Protein AF-A0A3D3Q415-F1 (afdb_monomer_lite)

pLDDT: mean 89.81, std 8.72, range [46.97, 98.62]

Foldseek 3Di:
DLVLLLCLALLCLPPQLVPVLLNLLLVCLVVLQVLLVVQQQDDDLVSLLVNLVSLLSSDPPAVQLSVLSCVLSVLVLVCCVPPVVVPGHDPVSSCVSVVSNVVSNCVSNVVNVVCLPPPLVVLLLVFPDPLQQQQQQLALLQQLLLGRGNLLVDDDPVGRPFPVSVCCVPPPLNSVLSVVLSVLLVVLLVPPPDPCSVSLVVLQVCSSCQSNQCPPVVDGHPVNVVLVCCLVPPRPSSSNSNSSSNSSSNSSSSSVSNVSSLVVQLVVQPPPVVCVVVNVVSVVSVVSSSCSSNVCVVVVVSDGPQDAPDDDPQLVVVQVVQLVVADQFAEEEPDAFQFWGFLRGGDRQDSNVVDPSGRYDHQQCRCSRHLQVNQLSLLLCVCLQVLHAFEQSLLSSLQQLHFKYKYQLRTPCVVRVTHHSLSCVSVVVHPQKAWDDGTAAQQVNNDHPPPPPPPDVSNVVSSRDGRITMIGRPPRHRNDDDADAAEEEEAAGSNSVSVCSRVVVCVVPHHYHYPVVDDPVRVVVSVVRVHHYYYDPHQAWWFAASNTSHPGIDDGDDPPDDDPPTDTGSD

Sequence (571 aa):
LAGLVYMLGPYTFGYGFLISAAFPPYVLLPVVLLITIRGLRTKGPWWPALFGLTVFVMGGGNGGPQVYAMVPAVLFGVWVLLVERERSVPVRRVIAFFGWAALFTVGLNAYWLASLASPETTNALAFSEQPNIINVASSFSETIRGLGFWQFYGGTQFGPWDPTVRSYLTSPVLIVTGFAVPIVALLSAWLLRWRYRLFFLLLAILGVVGMAGIFPTASSSPFGHLLLFAYDHVPGAAGLRTTYKLGGTLNLALAVLFALGVDALWASFRGKGEYELWRLLVAVATAVILVANAYPLVLGRIQGERNTAGIPAYWTQALNYLERRGGPEREFFAPGTLQIVYRWGGLVDGVAETRPQIASVIPWPFPVNEHYQTNLLAAVERPYQQDLPSNDSAALFRYLGVRDVVLQNDIDWQRSTTARPAEMQLLAKDPSLDPLTSFGLPGQNTVARGSSQASDPSSGAERHLPPVEILIVPNALPPARVEAGAPVVVSGDGFGIASLAEEGTLRTNPPVLYSGDLTAADLAGLAADGPSFVVTDSNRRVAYSFDAPRDNHSYTLPAGATLGDRAIGYG

Structure (mmCIF, N/CA/C/O backbone):
data_AF-A0A3D3Q415-F1
#
_entry.id   AF-A0A3D3Q415-F1
#
loop_
_atom_site.group_PDB
_atom_site.id
_atom_site.type_symbol
_atom_site.label_atom_id
_atom_site.label_alt_id
_atom_site.label_comp_id
_atom_site.label_asym_id
_atom_site.label_entity_id
_atom_site.label_seq_id
_atom_site.pdbx_PDB_ins_code
_atom_site.Cartn_x
_atom_site.Cartn_y
_atom_site.Cartn_z
_atom_site.occupancy
_atom_site.B_iso_or_equiv
_atom_site.auth_seq_id
_atom_site.auth_comp_id
_atom_site.auth_asym_id
_atom_site.auth_atom_id
_atom_site.pdbx_PDB_model_num
ATOM 1 N N . LEU A 1 1 ? -12.453 -10.385 27.208 1.00 95.31 1 LEU A N 1
ATOM 2 C CA . LEU A 1 1 ? -13.453 -9.963 26.200 1.00 95.31 1 LEU A CA 1
ATOM 3 C C . LEU A 1 1 ? -12.962 -8.815 25.316 1.00 95.31 1 LEU A C 1
ATOM 5 O O . LEU A 1 1 ? -12.868 -9.045 24.123 1.00 95.31 1 LEU A O 1
ATOM 9 N N . ALA A 1 2 ? -12.587 -7.641 25.852 1.00 96.75 2 ALA A N 1
ATOM 10 C CA . ALA A 1 2 ? -12.131 -6.502 25.028 1.00 96.75 2 ALA A CA 1
ATOM 11 C C . ALA A 1 2 ? -11.031 -6.880 24.020 1.00 96.75 2 ALA A C 1
ATOM 13 O O . ALA A 1 2 ? -11.160 -6.591 22.839 1.00 96.75 2 ALA A O 1
ATOM 14 N N . GLY A 1 3 ? -10.002 -7.617 24.456 1.00 96.75 3 GLY A N 1
ATOM 15 C CA . GLY A 1 3 ? -8.951 -8.101 23.552 1.00 96.75 3 GLY A CA 1
ATOM 16 C C . GLY A 1 3 ? -9.465 -8.993 22.413 1.00 96.75 3 GLY A C 1
ATOM 17 O O . GLY A 1 3 ? -8.990 -8.868 21.294 1.00 96.75 3 GLY A O 1
ATOM 18 N N . LEU A 1 4 ? -10.480 -9.832 22.661 1.00 96.62 4 LEU A N 1
ATOM 19 C CA . LEU A 1 4 ? -11.095 -10.661 21.617 1.00 96.62 4 LEU A CA 1
ATOM 20 C C . LEU A 1 4 ? -11.883 -9.811 20.622 1.00 96.62 4 LEU A C 1
ATOM 22 O O . LEU A 1 4 ? -11.741 -10.021 19.430 1.00 96.62 4 LEU A O 1
ATOM 26 N N . VAL A 1 5 ? -12.663 -8.832 21.091 1.00 96.50 5 VAL A N 1
ATOM 27 C CA . VAL A 1 5 ? -13.413 -7.917 20.209 1.00 96.50 5 VAL A CA 1
ATOM 28 C C . VAL A 1 5 ? -12.459 -7.070 19.364 1.00 96.50 5 VAL A C 1
ATOM 30 O O . VAL A 1 5 ? -12.705 -6.864 18.182 1.00 96.50 5 VAL A O 1
ATOM 33 N N . TYR A 1 6 ? -11.347 -6.622 19.954 1.00 96.06 6 TYR A N 1
ATOM 34 C CA . TYR A 1 6 ? -10.307 -5.881 19.244 1.00 96.06 6 TYR A CA 1
ATOM 35 C C . TYR A 1 6 ? -9.609 -6.743 18.185 1.00 96.06 6 TYR A C 1
ATOM 37 O O . TYR A 1 6 ? -9.356 -6.294 17.073 1.00 96.06 6 TYR A O 1
ATOM 45 N N . MET A 1 7 ? -9.311 -8.000 18.507 1.00 94.31 7 MET A N 1
ATOM 46 C CA . MET A 1 7 ? -8.644 -8.914 17.584 1.00 94.31 7 MET A CA 1
ATOM 47 C C . MET A 1 7 ? -9.577 -9.390 16.464 1.00 94.31 7 MET A C 1
ATOM 49 O O . MET A 1 7 ? -9.172 -9.421 15.308 1.00 94.31 7 MET A O 1
ATOM 53 N N . LEU A 1 8 ? -10.825 -9.730 16.790 1.00 94.06 8 LEU A N 1
ATOM 54 C CA . LEU A 1 8 ? -11.776 -10.428 15.920 1.00 94.06 8 LEU A CA 1
ATOM 55 C C . LEU A 1 8 ? -12.756 -9.479 15.212 1.00 94.06 8 LEU A C 1
ATOM 57 O O . LEU A 1 8 ? -13.941 -9.783 15.085 1.00 94.06 8 LEU A O 1
ATOM 61 N N . GLY A 1 9 ? -12.272 -8.312 14.788 1.00 90.81 9 GLY A N 1
ATOM 62 C CA . GLY A 1 9 ? -13.072 -7.295 14.105 1.00 90.81 9 GLY A CA 1
ATOM 63 C C . GLY A 1 9 ? -12.836 -7.250 12.589 1.00 90.81 9 GLY A C 1
ATOM 64 O O . GLY A 1 9 ? -11.759 -7.645 12.130 1.00 90.81 9 GLY A O 1
ATOM 65 N N . PRO A 1 10 ? -13.781 -6.690 11.807 1.00 90.38 10 PRO A N 1
ATOM 66 C CA . PRO A 1 10 ? -13.638 -6.546 10.355 1.00 90.38 10 PRO A CA 1
ATOM 67 C C . PRO A 1 10 ? -12.366 -5.804 9.929 1.00 90.38 10 PRO A C 1
ATOM 69 O O . PRO A 1 10 ? -11.740 -6.182 8.950 1.00 90.38 10 PRO A O 1
ATOM 72 N N . TYR A 1 11 ? -11.926 -4.801 10.690 1.00 90.94 11 TYR A N 1
ATOM 73 C CA . TYR A 1 11 ? -10.683 -4.073 10.413 1.00 90.94 11 TYR A CA 1
ATOM 74 C C . TYR A 1 11 ? -9.436 -4.970 10.465 1.00 90.94 11 TYR A C 1
ATOM 76 O O . TYR A 1 11 ? -8.530 -4.804 9.652 1.00 90.94 11 TYR A O 1
ATOM 84 N N . THR A 1 12 ? -9.368 -5.918 11.409 1.00 90.81 12 THR A N 1
ATOM 85 C CA . THR A 1 12 ? -8.228 -6.841 11.531 1.00 90.81 12 THR A CA 1
ATOM 86 C C . THR A 1 12 ? -8.136 -7.730 10.300 1.00 90.81 12 THR A C 1
ATOM 88 O O . THR A 1 12 ? -7.065 -7.862 9.714 1.00 90.81 12 THR A O 1
ATOM 91 N N . PHE A 1 13 ? -9.267 -8.306 9.889 1.00 88.12 13 PHE A N 1
ATOM 92 C CA . PHE A 1 13 ? -9.315 -9.217 8.750 1.00 88.12 13 PHE A CA 1
ATOM 93 C C . PHE A 1 13 ? -9.217 -8.505 7.412 1.00 88.12 13 PHE A C 1
ATOM 95 O O . PHE A 1 13 ? -8.542 -8.999 6.519 1.00 88.12 13 PHE A O 1
ATOM 102 N N . GLY A 1 14 ? -9.873 -7.355 7.284 1.00 84.00 14 GLY A N 1
ATOM 103 C CA . GLY A 1 14 ? -9.913 -6.628 6.032 1.00 84.00 14 GLY A CA 1
ATOM 104 C C . GLY A 1 14 ? -8.698 -5.759 5.803 1.00 84.00 14 GLY A C 1
ATOM 105 O O . GLY A 1 14 ? -8.173 -5.748 4.706 1.00 84.00 14 GLY A O 1
ATOM 106 N N . TYR A 1 15 ? -8.219 -5.030 6.805 1.00 85.06 15 TYR A N 1
ATOM 107 C CA . TYR A 1 15 ? -7.077 -4.145 6.598 1.00 85.06 15 TYR A CA 1
ATOM 108 C C . TYR A 1 15 ? -5.793 -4.682 7.223 1.00 85.06 15 TYR A C 1
ATOM 110 O O . TYR A 1 15 ? -4.753 -4.687 6.574 1.00 85.06 15 TYR A O 1
ATOM 118 N N . GLY A 1 16 ? -5.858 -5.137 8.476 1.00 80.12 16 GLY A N 1
ATOM 119 C CA . GLY A 1 16 ? -4.682 -5.567 9.231 1.00 80.12 16 GLY A CA 1
ATOM 120 C C . GLY A 1 16 ? -3.889 -6.671 8.530 1.00 80.12 16 GLY A C 1
ATOM 121 O O . GLY A 1 16 ? -2.711 -6.492 8.239 1.00 80.12 16 GLY A O 1
ATOM 122 N N . PHE A 1 17 ? -4.530 -7.800 8.219 1.00 78.75 17 PHE A N 1
ATOM 123 C CA . PHE A 1 17 ? -3.841 -8.920 7.571 1.00 78.75 17 PHE A CA 1
ATOM 124 C C . PHE A 1 17 ? -3.478 -8.669 6.104 1.00 78.75 17 PHE A C 1
ATOM 126 O O . PHE A 1 17 ? -2.483 -9.225 5.647 1.00 78.75 17 PHE A O 1
ATOM 133 N N . LEU A 1 18 ? -4.237 -7.836 5.383 1.00 74.38 18 LEU A N 1
ATOM 134 C CA . LEU A 1 18 ? -3.916 -7.499 3.993 1.00 74.38 18 LEU A CA 1
ATOM 135 C C . LEU A 1 18 ? -2.726 -6.539 3.891 1.00 74.38 18 LEU A C 1
ATOM 137 O O . LEU A 1 18 ? -1.898 -6.689 2.999 1.00 74.38 18 LEU A O 1
ATOM 141 N N . ILE A 1 19 ? -2.618 -5.566 4.804 1.00 75.75 19 ILE A N 1
ATOM 142 C CA . ILE A 1 19 ? -1.591 -4.517 4.764 1.00 75.75 19 ILE A CA 1
ATOM 143 C C . ILE A 1 19 ? -0.662 -4.659 5.970 1.00 75.75 19 ILE A C 1
ATOM 145 O O . ILE A 1 19 ? -0.774 -3.952 6.978 1.00 75.75 19 ILE A O 1
ATOM 149 N N . SER A 1 20 ? 0.291 -5.585 5.840 1.00 73.62 20 SER A N 1
ATOM 150 C CA . SER A 1 20 ? 1.193 -6.015 6.916 1.00 73.62 20 SER A CA 1
ATOM 151 C C . SER A 1 20 ? 1.942 -4.859 7.587 1.00 73.62 20 SER A C 1
ATOM 153 O O . SER A 1 20 ? 2.017 -4.824 8.811 1.00 73.62 20 SER A O 1
ATOM 155 N N . ALA A 1 21 ? 2.420 -3.865 6.831 1.00 84.88 21 ALA A N 1
ATOM 156 C CA . ALA A 1 21 ? 3.163 -2.719 7.370 1.00 84.88 21 ALA A CA 1
ATOM 157 C C . ALA A 1 21 ? 2.334 -1.819 8.307 1.00 84.88 21 ALA A C 1
ATOM 159 O O . ALA A 1 21 ? 2.887 -1.064 9.103 1.00 84.88 21 ALA A O 1
ATOM 160 N N . ALA A 1 22 ? 1.004 -1.885 8.236 1.00 85.25 22 ALA A N 1
ATOM 161 C CA . ALA A 1 22 ? 0.116 -1.068 9.052 1.00 85.25 22 ALA A CA 1
ATOM 162 C C . ALA A 1 22 ? -0.477 -1.823 10.256 1.00 85.25 22 ALA A C 1
ATOM 164 O O . ALA A 1 22 ? -1.109 -1.210 11.123 1.00 85.25 22 ALA A O 1
ATOM 165 N N . PHE A 1 23 ? -0.252 -3.137 10.345 1.00 90.94 23 PHE A N 1
ATOM 166 C CA . PHE A 1 23 ? -0.796 -3.976 11.408 1.00 90.94 23 PHE A CA 1
ATOM 167 C C . PHE A 1 23 ? -0.021 -3.927 12.737 1.00 90.94 23 PHE A C 1
ATOM 169 O O . PHE A 1 23 ? -0.680 -3.839 13.774 1.00 90.94 23 PHE A O 1
ATOM 176 N N . PRO A 1 24 ? 1.328 -3.903 12.789 1.00 94.69 24 PRO A N 1
ATOM 177 C CA . PRO A 1 24 ? 2.046 -3.743 14.054 1.00 94.69 24 PRO A CA 1
ATOM 178 C C . PRO A 1 24 ? 1.640 -2.481 14.843 1.00 94.69 24 PRO A C 1
ATOM 180 O O . PRO A 1 24 ? 1.395 -2.607 16.044 1.00 94.69 24 PRO A O 1
ATOM 183 N N . PRO A 1 25 ? 1.453 -1.296 14.218 1.00 94.81 25 PRO A N 1
ATOM 184 C CA . PRO A 1 25 ? 0.857 -0.129 14.872 1.00 94.81 25 PRO A CA 1
ATOM 185 C C . PRO A 1 25 ? -0.500 -0.410 15.527 1.00 94.81 25 PRO A C 1
ATOM 187 O O . PRO A 1 25 ? -0.720 -0.009 16.668 1.00 94.81 25 PRO A O 1
ATOM 190 N N . TYR A 1 26 ? -1.391 -1.140 14.848 1.00 94.50 26 TYR A N 1
ATOM 191 C CA . TYR A 1 26 ? -2.681 -1.566 15.403 1.00 94.50 26 TYR A CA 1
ATOM 192 C C . TYR A 1 26 ? -2.490 -2.473 16.625 1.00 94.50 26 TYR A C 1
ATOM 194 O O . TYR A 1 26 ? -3.009 -2.195 17.702 1.00 94.50 26 TYR A O 1
ATOM 202 N N . VAL A 1 27 ? -1.681 -3.525 16.497 1.00 95.12 27 VAL A N 1
ATOM 203 C CA . VAL A 1 27 ? -1.433 -4.496 17.575 1.00 95.12 27 VAL A CA 1
ATOM 204 C C . VAL A 1 27 ? -0.801 -3.837 18.808 1.00 95.12 27 VAL A C 1
ATOM 206 O O . VAL A 1 27 ? -1.140 -4.189 19.939 1.00 95.12 27 VAL A O 1
ATOM 209 N N . LEU A 1 28 ? 0.094 -2.867 18.607 1.00 97.06 28 LEU A N 1
ATOM 210 C CA . LEU A 1 28 ? 0.841 -2.202 19.676 1.00 97.06 28 LEU A CA 1
ATOM 211 C C . LEU A 1 28 ? 0.151 -0.951 20.237 1.00 97.06 28 LEU A C 1
ATOM 213 O O . LEU A 1 28 ? 0.553 -0.472 21.298 1.00 97.06 28 LEU A O 1
ATOM 217 N N . LEU A 1 29 ? -0.913 -0.444 19.609 1.00 97.25 29 LEU A N 1
ATOM 218 C CA . LEU A 1 29 ? -1.672 0.713 20.100 1.00 97.25 29 LEU A CA 1
ATOM 219 C C . LEU A 1 29 ? -2.135 0.542 21.566 1.00 97.25 29 LEU A C 1
ATOM 221 O O . LEU A 1 29 ? -1.886 1.447 22.373 1.00 97.25 29 LEU A O 1
ATOM 225 N N . PRO A 1 30 ? -2.729 -0.596 21.994 1.00 97.75 30 PRO A N 1
ATOM 226 C CA . PRO A 1 30 ? -3.088 -0.799 23.400 1.00 97.75 30 PRO A CA 1
ATOM 227 C C . PRO A 1 30 ? -1.876 -0.776 24.345 1.00 97.75 30 PRO A C 1
ATOM 229 O O . PRO A 1 30 ? -1.997 -0.334 25.489 1.00 97.75 30 PRO A O 1
ATOM 232 N N . VAL A 1 31 ? -0.707 -1.227 23.872 1.00 98.00 31 VAL A N 1
ATOM 233 C CA . VAL A 1 31 ? 0.550 -1.233 24.636 1.00 98.00 31 VAL A CA 1
ATOM 234 C C . VAL A 1 31 ? 1.068 0.191 24.819 1.00 98.00 31 VAL A C 1
ATOM 236 O O . VAL A 1 31 ? 1.403 0.568 25.941 1.00 98.00 31 VAL A O 1
ATOM 239 N N . VAL A 1 32 ? 1.048 1.009 23.764 1.00 98.12 32 VAL A N 1
ATOM 240 C CA . VAL A 1 32 ? 1.395 2.437 23.828 1.00 98.12 32 VAL A CA 1
ATOM 241 C C . VAL A 1 32 ? 0.506 3.165 24.836 1.00 98.12 32 VAL A C 1
ATOM 243 O O . VAL A 1 32 ? 1.013 3.857 25.721 1.00 98.12 32 VAL A O 1
ATOM 246 N N . LEU A 1 33 ? -0.811 2.942 24.790 1.00 97.94 33 LEU A N 1
ATOM 247 C CA . LEU A 1 33 ? -1.732 3.533 25.761 1.00 97.94 33 LEU A CA 1
ATOM 248 C C . LEU A 1 33 ? -1.446 3.053 27.196 1.00 97.94 33 LEU A C 1
ATOM 250 O O . LEU A 1 33 ? -1.437 3.860 28.128 1.00 97.94 33 LEU A O 1
ATOM 254 N N . LEU A 1 34 ? -1.172 1.759 27.394 1.00 97.25 34 LEU A N 1
ATOM 255 C CA . LEU A 1 34 ? -0.808 1.205 28.702 1.00 97.25 34 LEU A CA 1
ATOM 256 C C . LEU A 1 34 ? 0.484 1.832 29.251 1.00 97.25 34 LEU A C 1
ATOM 258 O O . LEU A 1 34 ? 0.527 2.207 30.426 1.00 97.25 34 LEU A O 1
ATOM 262 N N . ILE A 1 35 ? 1.510 1.973 28.409 1.00 98.19 35 ILE A N 1
ATOM 263 C CA . ILE A 1 35 ? 2.777 2.639 28.732 1.00 98.19 35 ILE A CA 1
ATOM 264 C C . ILE A 1 35 ? 2.519 4.070 29.182 1.00 98.19 35 ILE A C 1
ATOM 266 O O . ILE A 1 35 ? 3.054 4.482 30.206 1.00 98.19 35 ILE A O 1
ATOM 270 N N . THR A 1 36 ? 1.662 4.816 28.486 1.00 97.19 36 THR A N 1
ATOM 271 C CA . THR A 1 36 ? 1.302 6.181 28.883 1.00 97.19 36 THR A CA 1
ATOM 272 C C . THR A 1 36 ? 0.576 6.207 30.228 1.00 97.19 36 THR A C 1
ATOM 274 O O . THR A 1 36 ? 0.950 6.976 31.114 1.00 97.19 36 THR A O 1
ATOM 277 N N . ILE A 1 37 ? -0.411 5.329 30.438 1.00 94.56 37 ILE A N 1
ATOM 278 C CA . ILE A 1 37 ? -1.167 5.247 31.700 1.00 94.56 37 ILE A CA 1
ATOM 279 C C . ILE A 1 37 ? -0.238 4.971 32.892 1.00 94.56 37 ILE A C 1
ATOM 281 O O . ILE A 1 37 ? -0.394 5.573 33.960 1.00 94.56 37 ILE A O 1
ATOM 285 N N . ARG A 1 38 ? 0.721 4.051 32.734 1.00 94.50 38 ARG A N 1
ATOM 286 C CA . ARG A 1 38 ? 1.692 3.701 33.781 1.00 94.50 38 ARG A CA 1
ATOM 287 C C . ARG A 1 38 ? 2.766 4.776 33.934 1.00 94.50 38 ARG A C 1
ATOM 289 O O . ARG A 1 38 ? 3.030 5.222 35.049 1.00 94.50 38 ARG A O 1
ATOM 296 N N . GLY A 1 39 ? 3.326 5.228 32.819 1.00 95.06 39 GLY A N 1
ATOM 297 C CA . GLY A 1 39 ? 4.454 6.146 32.745 1.00 95.06 39 GLY A CA 1
ATOM 298 C C . GLY A 1 39 ? 4.170 7.515 33.340 1.00 95.06 39 GLY A C 1
ATOM 299 O O . GLY A 1 39 ? 4.988 8.024 34.105 1.00 95.06 39 GLY A O 1
ATOM 300 N N . LEU A 1 40 ? 2.973 8.064 33.110 1.00 93.56 40 LEU A N 1
ATOM 301 C CA . LEU A 1 40 ? 2.561 9.348 33.690 1.00 93.56 40 LEU A CA 1
ATOM 302 C C . LEU A 1 40 ? 2.538 9.339 35.232 1.00 93.56 40 LEU A C 1
ATOM 304 O O . LEU A 1 40 ? 2.636 10.392 35.865 1.00 93.56 40 LEU A O 1
ATOM 308 N N . ARG A 1 41 ? 2.446 8.162 35.865 1.00 89.19 41 ARG A N 1
ATOM 309 C CA . ARG A 1 41 ? 2.437 8.011 37.333 1.00 89.19 41 ARG A CA 1
ATOM 310 C C . ARG A 1 41 ? 3.822 7.773 37.929 1.00 89.19 41 ARG A C 1
ATOM 312 O O . ARG A 1 41 ? 3.979 7.837 39.145 1.00 89.19 41 ARG A O 1
ATOM 319 N N . THR A 1 42 ? 4.825 7.544 37.094 1.00 88.25 42 THR A N 1
ATOM 320 C CA . THR A 1 42 ? 6.201 7.241 37.502 1.00 88.25 42 THR A CA 1
ATOM 321 C C .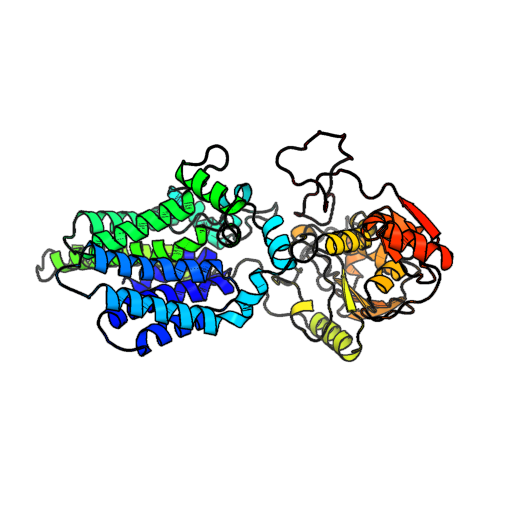 THR A 1 42 ? 7.155 8.377 37.140 1.00 88.25 42 THR A C 1
ATOM 323 O O . THR A 1 42 ? 6.851 9.213 36.292 1.00 88.25 42 THR A O 1
ATOM 326 N N . LYS A 1 43 ? 8.309 8.443 37.809 1.00 86.56 43 LYS A N 1
ATOM 327 C CA . LYS A 1 43 ? 9.380 9.394 37.478 1.00 86.56 43 LYS A CA 1
ATOM 328 C C . LYS A 1 43 ? 10.436 8.711 36.606 1.00 86.56 43 LYS A C 1
ATOM 330 O O . LYS A 1 43 ? 10.621 7.502 36.699 1.00 86.56 43 LYS A O 1
ATOM 335 N N . GLY A 1 44 ? 11.171 9.516 35.845 1.00 89.88 44 GLY A N 1
ATOM 336 C CA . GLY A 1 44 ? 12.323 9.073 35.062 1.00 89.88 44 GLY A CA 1
ATOM 337 C C . GLY A 1 44 ? 11.997 8.714 33.607 1.00 89.88 44 GLY A C 1
ATOM 338 O O . GLY A 1 44 ? 10.827 8.660 33.224 1.00 89.88 44 GLY A O 1
ATOM 339 N N . PRO A 1 45 ? 13.037 8.487 32.787 1.00 94.12 45 PRO A N 1
ATOM 340 C CA . PRO A 1 45 ? 12.907 8.330 31.340 1.00 94.12 45 PRO A CA 1
ATOM 341 C C . PRO A 1 45 ? 12.533 6.910 30.899 1.00 94.12 45 PRO A C 1
ATOM 343 O O . PRO A 1 45 ? 12.297 6.706 29.717 1.00 94.12 45 PRO A O 1
ATOM 346 N N . TRP A 1 46 ? 12.438 5.937 31.814 1.00 96.50 46 TRP A N 1
ATOM 347 C CA . TRP A 1 46 ? 12.191 4.530 31.469 1.00 96.50 46 TRP A CA 1
ATOM 348 C C . TRP A 1 46 ? 10.908 4.314 30.652 1.00 96.50 46 TRP A C 1
ATOM 350 O O . TRP A 1 46 ? 10.945 3.711 29.585 1.00 96.50 46 TRP A O 1
ATOM 360 N N . TRP A 1 47 ? 9.769 4.830 31.120 1.00 97.69 47 TRP A N 1
ATOM 361 C CA . TRP A 1 47 ? 8.500 4.674 30.401 1.00 97.69 47 TRP A CA 1
ATOM 362 C C . TRP A 1 47 ? 8.437 5.479 29.095 1.00 97.69 47 TRP A C 1
ATOM 364 O O . TRP A 1 47 ? 7.960 4.926 28.108 1.00 97.69 47 TRP A O 1
ATOM 374 N N . PRO A 1 48 ? 8.928 6.733 29.033 1.00 98.00 48 PRO A N 1
ATOM 375 C CA . PRO A 1 48 ? 9.133 7.424 27.760 1.00 98.00 48 PRO A CA 1
ATOM 376 C C . PRO A 1 48 ? 10.046 6.681 26.772 1.00 98.00 48 PRO A C 1
ATOM 378 O O . PRO A 1 48 ? 9.765 6.668 25.577 1.00 98.00 48 PRO A O 1
ATOM 381 N N . ALA A 1 49 ? 11.115 6.036 27.248 1.00 98.12 49 ALA A N 1
ATOM 382 C CA . ALA A 1 49 ? 11.999 5.230 26.408 1.00 98.12 49 ALA A CA 1
ATOM 383 C C . ALA A 1 49 ? 11.276 3.990 25.878 1.00 98.12 49 ALA A C 1
ATOM 385 O O . ALA A 1 49 ? 11.340 3.704 24.687 1.00 98.12 49 ALA A O 1
ATOM 386 N N . LEU A 1 50 ? 10.513 3.301 26.733 1.00 98.25 50 LEU A N 1
ATOM 387 C CA . LEU A 1 50 ? 9.675 2.176 26.323 1.00 98.25 50 LEU A CA 1
ATOM 388 C C . LEU A 1 50 ? 8.581 2.605 25.333 1.00 98.25 50 LEU A C 1
ATOM 390 O O . LEU A 1 50 ? 8.260 1.844 24.425 1.00 98.25 50 LEU A O 1
ATOM 394 N N . PHE A 1 51 ? 8.039 3.822 25.465 1.00 98.56 51 PHE A N 1
ATOM 395 C CA . PHE A 1 51 ? 7.128 4.412 24.480 1.00 98.56 51 PHE A CA 1
ATOM 396 C C . PHE A 1 51 ? 7.816 4.526 23.117 1.00 98.56 51 PHE A C 1
ATOM 398 O O . PHE A 1 51 ? 7.321 3.961 22.145 1.00 98.56 51 PHE A O 1
ATOM 405 N N . GLY A 1 52 ? 8.981 5.183 23.057 1.00 97.75 52 GLY A N 1
ATOM 406 C CA . GLY A 1 52 ? 9.742 5.334 21.814 1.00 97.75 52 GLY A CA 1
ATOM 407 C C . GLY A 1 52 ? 10.155 3.994 21.203 1.00 97.75 52 GLY A C 1
ATOM 408 O O . GLY A 1 52 ? 10.015 3.806 19.999 1.00 97.75 52 GLY A O 1
ATOM 409 N N . LEU A 1 53 ? 10.576 3.030 22.030 1.00 98.06 53 LEU A N 1
ATOM 410 C CA . LEU A 1 53 ? 10.904 1.671 21.594 1.00 98.06 53 LEU A CA 1
ATOM 411 C C . LEU A 1 53 ? 9.680 0.938 21.036 1.00 98.06 53 LEU A C 1
ATOM 413 O O . LEU A 1 53 ? 9.784 0.248 20.030 1.00 98.06 53 LEU A O 1
ATOM 417 N N . THR A 1 54 ? 8.512 1.100 21.659 1.00 98.12 54 THR A N 1
ATOM 418 C CA . THR A 1 54 ? 7.273 0.485 21.164 1.00 98.12 54 THR A CA 1
ATOM 419 C C . THR A 1 54 ? 6.895 1.063 19.805 1.00 98.12 54 THR A C 1
ATOM 421 O O . THR A 1 54 ? 6.558 0.298 18.910 1.00 98.12 54 THR A O 1
ATOM 424 N N . VAL A 1 55 ? 7.009 2.385 19.622 1.00 97.12 55 VAL A N 1
ATOM 425 C CA . VAL A 1 55 ? 6.779 3.030 18.318 1.00 97.12 55 VAL A CA 1
ATOM 426 C C . VAL A 1 55 ? 7.812 2.573 17.287 1.00 97.12 55 VAL A C 1
ATOM 428 O O . VAL A 1 55 ? 7.450 2.274 16.160 1.00 97.12 55 VAL A O 1
ATOM 431 N N . PHE A 1 56 ? 9.083 2.430 17.665 1.00 96.31 56 PHE A N 1
ATOM 432 C CA . PHE A 1 56 ? 10.109 1.866 16.785 1.00 96.31 56 PHE A CA 1
ATOM 433 C C . PHE A 1 56 ? 9.762 0.442 16.313 1.00 96.31 56 PHE A C 1
ATOM 435 O O . PHE A 1 56 ? 9.845 0.148 15.122 1.00 96.31 56 PHE A O 1
ATOM 442 N N . VAL A 1 57 ? 9.291 -0.422 17.220 1.00 96.25 57 VAL A N 1
ATOM 443 C CA . VAL A 1 57 ? 8.875 -1.807 16.911 1.00 96.25 57 VAL A CA 1
ATOM 444 C C . VAL A 1 57 ? 7.630 -1.852 16.013 1.00 96.25 57 VAL A C 1
ATOM 446 O O . VAL A 1 57 ? 7.418 -2.846 15.322 1.00 96.25 57 VAL A O 1
ATOM 449 N N . MET A 1 58 ? 6.826 -0.782 15.955 1.00 95.19 58 MET A N 1
ATOM 450 C CA . MET A 1 58 ? 5.731 -0.691 14.983 1.00 95.19 58 MET A CA 1
ATOM 451 C C . MET A 1 58 ? 6.228 -0.693 13.523 1.00 95.19 58 MET A C 1
ATOM 453 O O . MET A 1 58 ? 5.454 -1.046 12.640 1.00 95.19 58 MET A O 1
ATOM 457 N N . GLY A 1 59 ? 7.495 -0.333 13.270 1.00 90.62 59 GLY A N 1
ATOM 458 C CA . GLY A 1 59 ? 8.144 -0.392 11.954 1.00 90.62 59 GLY A CA 1
ATOM 459 C C . GLY A 1 59 ? 7.818 0.790 11.031 1.00 90.62 59 GLY A C 1
ATOM 460 O O . GLY A 1 59 ? 6.674 1.227 10.944 1.00 90.62 59 GLY A O 1
ATOM 461 N N . GLY A 1 60 ? 8.826 1.317 10.332 1.00 82.19 60 GLY A N 1
ATOM 462 C CA . GLY A 1 60 ? 8.733 2.525 9.496 1.00 82.19 60 GLY A CA 1
ATOM 463 C C . GLY A 1 60 ? 8.123 2.321 8.106 1.00 82.19 60 GLY A C 1
ATOM 464 O O . GLY A 1 60 ? 8.103 3.259 7.319 1.00 82.19 60 GLY A O 1
ATOM 465 N N . GLY A 1 61 ? 7.618 1.121 7.791 1.00 81.00 61 GLY A N 1
ATOM 466 C CA . GLY A 1 61 ? 7.052 0.808 6.471 1.00 81.00 61 GLY A CA 1
ATOM 467 C C . GLY A 1 61 ? 5.775 1.591 6.138 1.00 81.00 61 GLY A C 1
ATOM 468 O O . GLY A 1 61 ? 5.425 1.741 4.973 1.00 81.00 61 GLY A O 1
ATOM 469 N N . ASN A 1 62 ? 5.072 2.116 7.148 1.00 86.00 62 ASN A N 1
ATOM 470 C CA . ASN A 1 62 ? 3.997 3.087 6.954 1.00 86.00 62 ASN A CA 1
ATOM 471 C C . ASN A 1 62 ? 3.939 4.053 8.148 1.00 86.00 62 ASN A C 1
ATOM 473 O O . ASN A 1 62 ? 3.560 3.660 9.252 1.00 86.00 62 ASN A O 1
ATOM 477 N N . GLY A 1 63 ? 4.289 5.325 7.938 1.00 87.75 63 GLY A N 1
ATOM 478 C CA . GLY A 1 63 ? 4.326 6.323 9.015 1.00 87.75 63 GLY A CA 1
ATOM 479 C C . GLY A 1 63 ? 2.941 6.708 9.557 1.00 87.75 63 GLY A C 1
ATOM 480 O O . GLY A 1 63 ? 2.778 6.938 10.755 1.00 87.75 63 GLY A O 1
ATOM 481 N N . GLY A 1 64 ? 1.910 6.720 8.704 1.00 90.00 64 GLY A N 1
ATOM 482 C CA . GLY A 1 64 ? 0.556 7.143 9.087 1.00 90.00 64 GLY A CA 1
ATOM 483 C C . GLY A 1 64 ? -0.043 6.351 10.263 1.00 90.00 64 GLY A C 1
ATOM 484 O O . GLY A 1 64 ? -0.422 6.955 11.267 1.00 90.00 64 GLY A O 1
ATOM 485 N N . PRO A 1 65 ? -0.103 5.007 10.203 1.00 91.56 65 PRO A N 1
ATOM 486 C CA . PRO A 1 65 ? -0.594 4.177 11.297 1.00 91.56 65 PRO A CA 1
ATOM 487 C C . PRO A 1 65 ? 0.185 4.365 12.605 1.00 91.56 65 PRO A C 1
ATOM 489 O O . PRO A 1 65 ? -0.437 4.340 13.664 1.00 91.56 65 PRO A O 1
ATOM 492 N N . GLN A 1 66 ? 1.508 4.586 12.558 1.00 92.56 66 GLN A N 1
ATOM 493 C CA . GLN A 1 66 ? 2.296 4.871 13.765 1.00 92.56 66 GLN A CA 1
ATOM 494 C C . GLN A 1 66 ? 1.839 6.172 14.429 1.00 92.56 66 GLN A C 1
ATOM 496 O O . GLN A 1 66 ? 1.563 6.199 15.630 1.00 92.56 66 GLN A O 1
ATOM 501 N N . VAL A 1 67 ? 1.705 7.243 13.638 1.00 93.06 67 VAL A N 1
ATOM 502 C CA . VAL A 1 67 ? 1.223 8.546 14.119 1.00 93.06 67 VAL A CA 1
ATOM 503 C C . VAL A 1 67 ? -0.163 8.401 14.743 1.00 93.06 67 VAL A C 1
ATOM 505 O O . VAL A 1 67 ? -0.390 8.847 15.869 1.00 93.06 67 VAL A O 1
ATOM 508 N N . TYR A 1 68 ? -1.075 7.703 14.068 1.00 94.38 68 TYR A N 1
ATOM 509 C CA . TYR A 1 68 ? -2.426 7.479 14.575 1.00 94.38 68 TYR A CA 1
ATOM 510 C C . TYR A 1 68 ? -2.485 6.590 15.820 1.00 94.38 68 TYR A C 1
ATOM 512 O O . TYR A 1 68 ? -3.313 6.843 16.695 1.00 94.38 68 TYR A O 1
ATOM 520 N N . ALA A 1 69 ? -1.598 5.603 15.960 1.00 95.31 69 ALA A N 1
ATOM 521 C CA . ALA A 1 69 ? -1.518 4.765 17.156 1.00 95.31 69 ALA A CA 1
ATOM 522 C C . ALA A 1 69 ? -1.067 5.544 18.406 1.00 95.31 69 ALA A C 1
ATOM 524 O O . ALA A 1 69 ? -1.390 5.153 19.529 1.00 95.31 69 ALA A O 1
ATOM 525 N N . MET A 1 70 ? -0.372 6.675 18.233 1.00 96.25 70 MET A N 1
ATOM 526 C CA . MET A 1 70 ? 0.008 7.567 19.335 1.00 96.25 70 MET A CA 1
ATOM 527 C C . MET A 1 70 ? -1.117 8.525 19.761 1.00 96.25 70 MET A C 1
ATOM 529 O O . MET A 1 70 ? -1.095 9.021 20.891 1.00 96.25 70 MET A O 1
ATOM 533 N N . VAL A 1 71 ? -2.125 8.767 18.912 1.00 96.75 71 VAL A N 1
ATOM 534 C CA . VAL A 1 71 ? -3.232 9.701 19.200 1.00 96.75 71 VAL A CA 1
ATOM 535 C C . VAL A 1 71 ? -3.962 9.362 20.511 1.00 96.75 71 VAL A C 1
ATOM 537 O O . VAL A 1 71 ? -4.105 10.264 21.343 1.00 96.75 71 VAL A O 1
ATOM 540 N N . PRO A 1 72 ? -4.362 8.101 20.791 1.00 98.06 72 PRO A N 1
ATOM 541 C CA . PRO A 1 72 ? -4.984 7.747 22.068 1.00 98.06 72 PRO A CA 1
ATOM 542 C C . PRO A 1 72 ? -4.117 8.078 23.284 1.00 98.06 72 PRO A C 1
ATOM 544 O O . PRO A 1 72 ? -4.637 8.529 24.303 1.00 98.06 72 PRO A O 1
ATOM 547 N N . ALA A 1 73 ? -2.800 7.884 23.191 1.00 97.69 73 ALA A N 1
ATOM 548 C CA . ALA A 1 73 ? -1.877 8.192 24.277 1.00 97.69 73 ALA A CA 1
ATOM 549 C C . ALA A 1 73 ? -1.783 9.699 24.538 1.00 97.69 73 ALA A C 1
ATOM 551 O O . ALA A 1 73 ? -1.896 10.128 25.689 1.00 97.69 73 ALA A O 1
ATOM 552 N N . VAL A 1 74 ? -1.639 10.510 23.486 1.00 97.00 74 VAL A N 1
ATOM 553 C CA . VAL A 1 74 ? -1.614 11.977 23.606 1.00 97.00 74 VAL A CA 1
ATOM 554 C C . VAL A 1 74 ? -2.925 12.488 24.207 1.00 97.00 74 VAL A C 1
ATOM 556 O O . VAL A 1 74 ? -2.907 13.252 25.174 1.00 97.00 74 VAL A O 1
ATOM 559 N N . LEU A 1 75 ? -4.067 12.001 23.715 1.00 97.31 75 LEU A N 1
ATOM 560 C CA . LEU A 1 75 ? -5.382 12.368 24.243 1.00 97.31 75 LEU A CA 1
ATOM 561 C C . LEU A 1 75 ? -5.583 11.915 25.684 1.00 97.31 75 LEU A C 1
ATOM 563 O O . LEU A 1 75 ? -6.229 12.623 26.452 1.00 97.31 75 LEU A O 1
ATOM 567 N N . PHE A 1 76 ? -5.015 10.777 26.085 1.00 96.69 76 PHE A N 1
ATOM 568 C CA . PHE A 1 76 ? -5.030 10.366 27.484 1.00 96.69 76 PHE A CA 1
ATOM 569 C C . PHE A 1 76 ? -4.234 11.343 28.360 1.00 96.69 76 PHE A C 1
ATOM 571 O O . PHE A 1 76 ? -4.683 11.707 29.445 1.00 96.69 76 PHE A O 1
ATOM 578 N N . GLY A 1 77 ? -3.088 11.831 27.877 1.00 94.88 77 GLY A N 1
ATOM 579 C CA . GLY A 1 77 ? -2.334 12.901 28.531 1.00 94.88 77 GLY A CA 1
ATOM 580 C C . GLY A 1 77 ? -3.163 14.173 28.720 1.00 94.88 77 GLY A C 1
ATOM 581 O O . GLY A 1 77 ? -3.232 14.707 29.827 1.00 94.88 77 GLY A O 1
ATOM 582 N N . VAL A 1 78 ? -3.852 14.616 27.664 1.00 94.62 78 VAL A N 1
ATOM 583 C CA . VAL A 1 78 ? -4.768 15.769 27.707 1.00 94.62 78 VAL A CA 1
ATOM 584 C C . VAL A 1 78 ? -5.926 15.522 28.678 1.00 94.62 78 VAL A C 1
ATOM 586 O O . VAL A 1 78 ? -6.233 16.382 29.501 1.00 94.62 78 VAL A O 1
ATOM 589 N N . TRP A 1 79 ? -6.528 14.333 28.651 1.00 93.81 79 TRP A N 1
ATOM 590 C CA . TRP A 1 79 ? -7.585 13.929 29.578 1.00 93.81 79 TRP A CA 1
ATOM 591 C C . TRP A 1 79 ? -7.122 14.011 31.038 1.00 93.81 79 TRP A C 1
ATOM 593 O O . TRP A 1 79 ? -7.819 14.575 31.879 1.00 93.81 79 TRP A O 1
ATOM 603 N N . VAL A 1 80 ? -5.919 13.517 31.346 1.00 92.00 80 VAL A N 1
ATOM 604 C CA . VAL A 1 80 ? -5.334 13.614 32.692 1.00 92.00 80 VAL A CA 1
ATOM 605 C C . VAL A 1 80 ? -5.154 15.075 33.118 1.00 92.00 80 VAL A C 1
ATOM 607 O O . VAL A 1 80 ? -5.436 15.410 34.266 1.00 92.00 80 VAL A O 1
ATOM 610 N N . LEU A 1 81 ? -4.730 15.955 32.207 1.00 91.12 81 LEU A N 1
ATOM 611 C CA . LEU A 1 81 ? -4.518 17.378 32.495 1.00 91.12 81 LEU A CA 1
ATOM 612 C C . LEU A 1 81 ? -5.816 18.166 32.700 1.00 91.12 81 LEU A C 1
ATOM 614 O O . LEU A 1 81 ? -5.862 19.029 33.576 1.00 91.12 81 LEU A O 1
ATOM 618 N N . LEU A 1 82 ? -6.837 17.907 31.880 1.00 90.31 82 LEU A N 1
ATOM 619 C CA . LEU A 1 82 ? -8.078 18.686 31.864 1.00 90.31 82 LEU A CA 1
ATOM 620 C C . LEU A 1 82 ? -9.138 18.130 32.814 1.00 90.31 82 LEU A C 1
ATOM 622 O O . LEU A 1 82 ? -9.859 18.899 33.440 1.00 90.31 82 LEU A O 1
ATOM 626 N N . VAL A 1 83 ? -9.226 16.805 32.931 1.00 87.88 83 VAL A N 1
ATOM 627 C CA . VAL A 1 83 ? -10.298 16.122 33.669 1.00 87.88 83 VAL A CA 1
ATOM 628 C C . VAL A 1 83 ? -9.804 15.574 35.006 1.00 87.88 83 VAL A C 1
ATOM 630 O O . VAL A 1 83 ? -10.542 15.597 35.986 1.00 87.88 83 VAL A O 1
ATOM 633 N N . GLU A 1 84 ? -8.551 15.113 35.094 1.00 84.62 84 GLU A N 1
ATOM 634 C CA . GLU A 1 84 ? -7.987 14.549 36.335 1.00 84.62 84 GLU A CA 1
ATOM 635 C C . GLU A 1 84 ? -7.041 15.499 37.095 1.00 84.62 84 GLU A C 1
ATOM 637 O O . GLU A 1 84 ? -6.276 15.069 37.969 1.00 84.62 84 GLU A O 1
ATOM 642 N N . ARG A 1 85 ? -7.109 16.801 36.779 1.00 65.88 85 ARG A N 1
ATOM 643 C CA . ARG A 1 85 ? -6.172 17.847 37.223 1.00 65.88 85 ARG A CA 1
ATOM 644 C C . ARG A 1 85 ? -5.910 17.861 38.731 1.00 65.88 85 ARG A C 1
ATOM 646 O O . ARG A 1 85 ? -4.779 18.077 39.152 1.00 65.88 85 ARG A O 1
ATOM 653 N N . GLU A 1 86 ? -6.941 17.621 39.535 1.00 59.19 86 GLU A N 1
ATOM 654 C CA . GLU A 1 86 ? -6.879 17.726 40.999 1.00 59.19 86 GLU A CA 1
ATOM 655 C C . GLU A 1 86 ? -6.332 16.472 41.699 1.00 59.19 86 GLU A C 1
ATOM 657 O O . GLU A 1 86 ? -6.062 16.516 42.897 1.00 59.19 86 GLU A O 1
ATOM 662 N N . ARG A 1 87 ? -6.173 15.337 40.998 1.00 61.81 87 ARG A N 1
ATOM 663 C CA . ARG A 1 87 ? -5.922 14.034 41.652 1.00 61.81 87 ARG A CA 1
ATOM 664 C C . ARG A 1 87 ? -4.776 13.196 41.091 1.00 61.81 87 ARG A C 1
ATOM 666 O O . ARG A 1 87 ? -4.380 12.245 41.762 1.00 61.81 87 ARG A O 1
ATOM 673 N N . SER A 1 88 ? -4.240 13.501 39.909 1.00 67.25 88 SER A N 1
ATOM 674 C CA . SER A 1 88 ? -3.443 12.497 39.188 1.00 67.25 88 SER A CA 1
ATOM 675 C C . SER A 1 88 ? -1.966 12.855 38.998 1.00 67.25 88 SER A C 1
ATOM 677 O O . SER A 1 88 ? -1.098 12.140 39.501 1.00 67.25 88 SER A O 1
ATOM 679 N N . VAL A 1 89 ? -1.631 13.912 38.248 1.00 81.88 89 VAL A N 1
ATOM 680 C CA . VAL A 1 89 ? -0.250 14.125 37.771 1.00 81.88 89 VAL A CA 1
ATOM 681 C C . VAL A 1 89 ? 0.046 15.618 37.552 1.00 81.88 89 VAL A C 1
ATOM 683 O O . VAL A 1 89 ? -0.738 16.289 36.887 1.00 81.88 89 VAL A O 1
ATOM 686 N N . PRO A 1 90 ? 1.179 16.166 38.040 1.00 88.19 90 PRO A N 1
ATOM 687 C CA . PRO A 1 90 ? 1.535 17.562 37.784 1.00 88.19 90 PRO A CA 1
ATOM 688 C C . PRO A 1 90 ? 1.829 17.810 36.296 1.00 88.19 90 PRO A C 1
ATOM 690 O O . PRO A 1 90 ? 2.499 16.997 35.657 1.00 88.19 90 PRO A O 1
ATOM 693 N N . VAL A 1 91 ? 1.426 18.978 35.775 1.00 90.56 91 VAL A N 1
ATOM 694 C CA . VAL A 1 91 ? 1.606 19.390 34.362 1.00 90.56 91 VAL A CA 1
ATOM 695 C C . VAL A 1 91 ? 3.039 19.166 33.874 1.00 90.56 91 VAL A C 1
ATOM 697 O O . VAL A 1 91 ? 3.257 18.568 32.824 1.00 90.56 91 VAL A O 1
ATOM 700 N N . ARG A 1 92 ? 4.030 19.559 34.687 1.00 91.12 92 ARG A N 1
ATOM 701 C CA . ARG A 1 92 ? 5.458 19.377 34.382 1.00 91.12 92 ARG A CA 1
ATOM 702 C C . ARG A 1 92 ? 5.834 17.920 34.110 1.00 91.12 92 ARG A C 1
ATOM 704 O O . ARG A 1 92 ? 6.707 17.674 33.292 1.00 91.12 92 ARG A O 1
ATOM 711 N N . ARG A 1 93 ? 5.191 16.954 34.775 1.00 90.88 93 ARG A N 1
ATOM 712 C CA . ARG A 1 93 ? 5.458 15.526 34.557 1.00 90.88 93 ARG A CA 1
ATOM 713 C C . ARG A 1 93 ? 4.832 15.027 33.261 1.00 90.88 93 ARG A C 1
ATOM 715 O O . ARG A 1 93 ? 5.467 14.231 32.585 1.00 90.88 93 ARG A O 1
ATOM 722 N N . VAL A 1 94 ? 3.641 15.508 32.903 1.00 93.38 94 VAL A N 1
ATOM 723 C CA . VAL A 1 94 ? 3.024 15.188 31.606 1.00 93.38 94 VAL A CA 1
ATOM 724 C C . VAL A 1 94 ? 3.891 15.731 30.470 1.00 93.38 94 VAL A C 1
ATOM 726 O O . VAL A 1 94 ? 4.267 14.972 29.583 1.00 93.38 94 VAL A O 1
ATOM 729 N N . ILE A 1 95 ? 4.304 17.002 30.557 1.00 93.88 95 ILE A N 1
ATOM 730 C CA . ILE A 1 95 ? 5.220 17.622 29.586 1.00 93.88 95 ILE A CA 1
ATOM 731 C C . ILE A 1 95 ? 6.548 16.860 29.529 1.00 93.88 95 ILE A C 1
ATOM 733 O O . ILE A 1 95 ? 7.002 16.526 28.442 1.00 93.88 95 ILE A O 1
ATOM 737 N N . ALA A 1 96 ? 7.155 16.533 30.675 1.00 94.88 96 ALA A N 1
ATOM 738 C CA . ALA A 1 96 ? 8.410 15.783 30.700 1.00 94.88 96 ALA A CA 1
ATOM 739 C C . ALA A 1 96 ? 8.264 14.388 30.076 1.00 94.88 96 ALA A C 1
ATOM 741 O O . ALA A 1 96 ? 9.127 13.980 29.306 1.00 94.88 96 ALA A O 1
ATOM 742 N N . PHE A 1 97 ? 7.179 13.665 30.373 1.00 96.81 97 PHE A N 1
ATOM 743 C CA . PHE A 1 97 ? 6.920 12.350 29.789 1.00 96.81 97 PHE A CA 1
ATOM 744 C C . PHE A 1 97 ? 6.835 12.435 28.263 1.00 96.81 97 PHE A C 1
ATOM 746 O O . PHE A 1 97 ? 7.562 11.715 27.585 1.00 96.81 97 PHE A O 1
ATOM 753 N N . PHE A 1 98 ? 6.001 13.332 27.727 1.00 97.19 98 PHE A N 1
ATOM 754 C CA . PHE A 1 98 ? 5.835 13.468 26.279 1.00 97.19 98 PHE A CA 1
ATOM 755 C C . PHE A 1 98 ? 7.052 14.089 25.592 1.00 97.19 98 PHE A C 1
ATOM 757 O O . PHE A 1 98 ? 7.350 13.705 24.470 1.00 97.19 98 PHE A O 1
ATOM 764 N N . GLY A 1 99 ? 7.800 14.970 26.260 1.00 97.12 99 GLY A N 1
ATOM 765 C CA . GLY A 1 99 ? 9.062 15.502 25.745 1.00 97.12 99 GLY A CA 1
ATOM 766 C C . GLY A 1 99 ? 10.114 14.407 25.568 1.00 97.12 99 GLY A C 1
ATOM 767 O O . GLY A 1 99 ? 10.683 14.267 24.488 1.00 97.12 99 GLY A O 1
ATOM 768 N N . TRP A 1 100 ? 10.316 13.566 26.588 1.00 97.81 100 TRP A N 1
ATOM 769 C CA . TRP A 1 100 ? 11.199 12.401 26.469 1.00 97.81 100 TRP A CA 1
ATOM 770 C C . TRP A 1 100 ? 10.668 11.378 25.462 1.00 97.81 100 TRP A C 1
ATOM 772 O O . TRP A 1 100 ? 11.444 10.842 24.679 1.00 97.81 100 TRP A O 1
ATOM 782 N N . ALA A 1 101 ? 9.359 11.115 25.450 1.00 98.06 101 ALA A N 1
ATOM 783 C CA . ALA A 1 101 ? 8.760 10.156 24.528 1.00 98.06 101 ALA A CA 1
ATOM 784 C C . ALA A 1 101 ? 8.921 10.616 23.074 1.00 98.06 101 ALA A C 1
ATOM 786 O O . ALA A 1 101 ? 9.262 9.801 22.223 1.00 98.06 101 ALA A O 1
ATOM 787 N N . ALA A 1 102 ? 8.750 11.912 22.801 1.00 97.69 102 ALA A N 1
ATOM 788 C CA . ALA A 1 102 ? 9.010 12.507 21.496 1.00 97.69 102 ALA A CA 1
ATOM 789 C C . ALA A 1 102 ? 10.488 12.374 21.110 1.00 97.69 102 ALA A C 1
ATOM 791 O O . ALA A 1 102 ? 10.773 11.916 20.009 1.00 97.69 102 ALA A O 1
ATOM 792 N N . LEU A 1 103 ? 11.419 12.677 22.024 1.00 97.94 103 LEU A N 1
ATOM 793 C CA . LEU A 1 103 ? 12.855 12.529 21.769 1.00 97.94 103 LEU A CA 1
ATOM 794 C C . LEU A 1 103 ? 13.228 11.086 21.402 1.00 97.94 103 LEU A C 1
ATOM 796 O O . LEU A 1 103 ? 13.894 10.868 20.395 1.00 97.94 103 LEU A O 1
ATOM 800 N N . PHE A 1 104 ? 12.779 10.096 22.181 1.00 98.19 104 PHE A N 1
ATOM 801 C CA . PHE A 1 104 ? 13.052 8.688 21.880 1.00 98.19 104 PHE A CA 1
ATOM 802 C C . PHE A 1 104 ? 12.351 8.225 20.604 1.00 98.19 104 PHE A C 1
ATOM 804 O O . PHE A 1 104 ? 12.946 7.492 19.823 1.00 98.19 104 PHE A O 1
ATOM 811 N N . THR A 1 105 ? 11.112 8.662 20.371 1.00 97.31 105 THR A N 1
ATOM 812 C CA . THR A 1 105 ? 10.366 8.306 19.158 1.00 97.31 105 THR A CA 1
ATOM 813 C C . THR A 1 105 ? 11.077 8.835 17.920 1.00 97.31 105 THR A C 1
ATOM 815 O O . THR A 1 105 ? 11.370 8.046 17.030 1.00 97.31 105 THR A O 1
ATOM 818 N N . VAL A 1 106 ? 11.418 10.126 17.882 1.00 96.44 106 VAL A N 1
ATOM 819 C CA . VAL A 1 106 ? 12.132 10.747 16.756 1.00 96.44 106 VAL A CA 1
ATOM 820 C C . VAL A 1 106 ? 13.526 10.145 16.597 1.00 96.44 106 VAL A C 1
ATOM 822 O O . VAL A 1 106 ? 13.893 9.764 15.493 1.00 96.44 106 VAL A O 1
ATOM 825 N N . GLY A 1 107 ? 14.282 9.998 17.689 1.00 97.38 107 GLY A N 1
ATOM 826 C CA . GLY A 1 107 ? 15.643 9.464 17.645 1.00 97.38 107 GLY A CA 1
ATOM 827 C C . GLY A 1 107 ? 15.713 8.029 17.119 1.00 97.38 107 GLY A C 1
ATOM 828 O O . GLY A 1 107 ? 16.529 7.736 16.253 1.00 97.38 107 GLY A O 1
ATOM 829 N N . LEU A 1 108 ? 14.832 7.139 17.588 1.00 96.69 108 LEU A N 1
ATOM 830 C CA . LEU A 1 108 ? 14.810 5.739 17.146 1.00 96.69 108 LEU A CA 1
ATOM 831 C C . LEU A 1 108 ? 14.227 5.572 15.734 1.00 96.69 108 LEU A C 1
ATOM 833 O O . LEU A 1 108 ? 14.598 4.641 15.027 1.00 96.69 108 LEU A O 1
ATOM 837 N N . ASN A 1 109 ? 13.337 6.470 15.306 1.00 95.00 109 ASN A N 1
ATOM 838 C CA . ASN A 1 109 ? 12.709 6.433 13.981 1.00 95.00 109 ASN A CA 1
ATOM 839 C C . ASN A 1 109 ? 13.414 7.319 12.941 1.00 95.00 109 ASN A C 1
ATOM 841 O O . ASN A 1 109 ? 12.938 7.437 11.813 1.00 95.00 109 ASN A O 1
ATOM 845 N N . ALA A 1 110 ? 14.564 7.911 13.281 1.00 94.19 110 ALA A N 1
ATOM 846 C CA . ALA A 1 110 ? 15.307 8.802 12.390 1.00 94.19 110 ALA A CA 1
ATOM 847 C C . ALA A 1 110 ? 15.652 8.150 11.037 1.00 94.19 110 ALA A C 1
ATOM 849 O O . ALA A 1 110 ? 15.685 8.845 10.024 1.00 94.19 110 ALA A O 1
ATOM 850 N N . TYR A 1 111 ? 15.839 6.822 11.013 1.00 91.31 111 TYR A N 1
ATOM 851 C CA . TYR A 1 111 ? 16.217 6.062 9.816 1.00 91.31 111 TYR A CA 1
ATOM 852 C C . TYR A 1 111 ? 15.224 6.188 8.651 1.00 91.31 111 TYR A C 1
ATOM 854 O O . TYR A 1 111 ? 15.654 6.137 7.506 1.00 91.31 111 TYR A O 1
ATOM 862 N N . TRP A 1 112 ? 13.925 6.357 8.925 1.00 89.75 112 TRP A N 1
ATOM 863 C CA . TRP A 1 112 ? 12.907 6.553 7.883 1.00 89.75 112 TRP A CA 1
ATOM 864 C C . TRP A 1 112 ? 12.364 7.983 7.859 1.00 89.75 112 TRP A C 1
ATOM 866 O O . TRP A 1 112 ? 11.944 8.462 6.810 1.00 89.75 112 TRP A O 1
ATOM 876 N N . LEU A 1 113 ? 12.403 8.700 8.990 1.00 89.75 113 LEU A N 1
ATOM 877 C CA . LEU A 1 113 ? 11.981 10.103 9.041 1.00 89.75 113 LEU A CA 1
ATOM 878 C C . LEU A 1 113 ? 12.829 10.989 8.119 1.00 89.75 113 LEU A C 1
ATOM 880 O O . LEU A 1 113 ? 12.297 11.927 7.532 1.00 89.75 113 LEU A O 1
ATOM 884 N N . ALA A 1 114 ? 14.120 10.677 7.957 1.00 87.44 114 ALA A N 1
ATOM 885 C CA . ALA A 1 114 ? 15.001 11.390 7.033 1.00 87.44 114 ALA A CA 1
ATOM 886 C C . ALA A 1 114 ? 14.517 11.318 5.570 1.00 87.44 114 ALA A C 1
ATOM 888 O O . ALA A 1 114 ? 14.703 12.272 4.819 1.00 87.44 114 ALA A O 1
ATOM 889 N N . SER A 1 115 ? 13.838 10.234 5.182 1.00 82.81 115 SER A N 1
ATOM 890 C CA . SER A 1 115 ? 13.309 10.048 3.827 1.00 82.81 115 SER A CA 1
ATOM 891 C C . SER A 1 115 ? 12.089 10.921 3.527 1.00 82.81 115 SER A C 1
ATOM 893 O O . SER A 1 115 ? 11.793 11.146 2.361 1.00 82.81 115 SER A O 1
ATOM 895 N N . LEU A 1 116 ? 11.398 11.475 4.534 1.00 81.94 116 LEU A N 1
ATOM 896 C CA . LEU A 1 116 ? 10.201 12.302 4.312 1.00 81.94 116 LEU A CA 1
ATOM 897 C C . LEU A 1 116 ? 10.476 13.593 3.528 1.00 81.94 116 LEU A C 1
ATOM 899 O O . LEU A 1 116 ? 9.556 14.145 2.933 1.00 81.94 116 LEU A O 1
ATOM 903 N N . ALA A 1 117 ? 11.719 14.078 3.543 1.00 81.31 117 ALA A N 1
ATOM 904 C CA . ALA A 1 117 ? 12.137 15.271 2.806 1.00 81.31 117 ALA A CA 1
ATOM 905 C C . ALA A 1 117 ? 12.585 14.970 1.364 1.00 81.31 117 ALA A C 1
ATOM 907 O O . ALA A 1 117 ? 13.003 15.879 0.651 1.00 81.31 117 ALA A O 1
ATOM 908 N N . SER A 1 118 ? 12.540 13.703 0.949 1.00 84.38 118 SER A N 1
ATOM 909 C CA . SER A 1 118 ? 13.007 13.277 -0.366 1.00 84.38 118 SER A CA 1
ATOM 910 C C . SER A 1 118 ? 12.026 13.692 -1.481 1.00 84.38 118 SER A C 1
ATOM 912 O O . SER A 1 118 ? 10.801 13.662 -1.269 1.00 84.38 118 SER A O 1
ATOM 914 N N . PRO A 1 119 ? 12.520 14.093 -2.669 1.00 80.88 119 PRO A N 1
ATOM 915 C CA . PRO A 1 119 ? 11.676 14.341 -3.837 1.00 80.88 119 PRO A CA 1
ATOM 916 C C . PRO A 1 119 ? 10.786 13.144 -4.187 1.00 80.88 119 PRO A C 1
ATOM 918 O O . PRO A 1 119 ? 9.620 13.332 -4.521 1.00 80.88 119 PRO A O 1
ATOM 921 N N . GLU A 1 120 ? 11.289 11.923 -4.008 1.00 81.62 120 GLU A N 1
ATOM 922 C CA . GLU A 1 120 ? 10.588 10.665 -4.276 1.00 81.62 120 GLU A CA 1
ATOM 923 C C . GLU A 1 120 ? 9.370 10.518 -3.360 1.00 81.62 120 GLU A C 1
ATOM 925 O O . GLU A 1 120 ? 8.283 10.162 -3.806 1.00 81.62 120 GLU A O 1
ATOM 930 N N . THR A 1 121 ? 9.501 10.877 -2.076 1.00 80.12 121 THR A N 1
ATOM 931 C CA . THR A 1 121 ? 8.348 10.895 -1.161 1.00 80.12 121 THR A CA 1
ATOM 932 C C . THR A 1 121 ? 7.333 11.953 -1.580 1.00 80.12 121 THR A C 1
ATOM 934 O O . THR A 1 121 ? 6.132 11.697 -1.551 1.00 80.12 121 THR A O 1
ATOM 937 N N . THR A 1 122 ? 7.785 13.137 -1.994 1.00 80.81 122 THR A N 1
ATOM 938 C CA . THR A 1 122 ? 6.883 14.204 -2.457 1.00 80.81 122 THR A CA 1
ATOM 939 C C . THR A 1 122 ? 6.110 13.768 -3.704 1.00 80.81 122 THR A C 1
ATOM 941 O O . THR A 1 122 ? 4.888 13.908 -3.749 1.00 80.81 122 THR A O 1
ATOM 944 N N . ASN A 1 123 ? 6.803 13.159 -4.665 1.00 82.31 123 ASN A N 1
ATOM 945 C CA . ASN A 1 123 ? 6.230 12.585 -5.875 1.00 82.31 123 ASN A CA 1
ATOM 946 C C . ASN A 1 123 ? 5.221 11.468 -5.549 1.00 82.31 123 ASN A C 1
ATOM 948 O O . ASN A 1 123 ? 4.072 11.502 -5.995 1.00 82.31 123 ASN A O 1
ATOM 952 N N . ALA A 1 124 ? 5.590 10.543 -4.660 1.00 80.38 124 ALA A N 1
ATOM 953 C CA . ALA A 1 124 ? 4.701 9.493 -4.183 1.00 80.38 124 ALA A CA 1
ATOM 954 C C . ALA A 1 124 ? 3.398 10.063 -3.613 1.00 80.38 124 ALA A C 1
ATOM 956 O O . ALA A 1 124 ? 2.316 9.568 -3.927 1.00 80.38 124 ALA A O 1
ATOM 957 N N . LEU A 1 125 ? 3.467 11.112 -2.787 1.00 80.31 125 LEU A N 1
ATOM 958 C CA . LEU A 1 125 ? 2.284 11.761 -2.214 1.00 80.31 125 LEU A CA 1
ATOM 959 C C . LEU A 1 125 ? 1.437 12.486 -3.271 1.00 80.31 125 LEU A C 1
ATOM 961 O O . LEU A 1 125 ? 0.219 12.531 -3.114 1.00 80.31 125 LEU A O 1
ATOM 965 N N . ALA A 1 126 ? 2.063 13.020 -4.323 1.00 78.50 126 ALA A N 1
ATOM 966 C CA . ALA A 1 126 ? 1.395 13.752 -5.395 1.00 78.50 126 ALA A CA 1
ATOM 967 C C . ALA A 1 126 ? 0.605 12.849 -6.349 1.00 78.50 126 ALA A C 1
ATOM 969 O O . ALA A 1 126 ? -0.405 13.298 -6.883 1.00 78.50 126 ALA A O 1
ATOM 970 N N . PHE A 1 127 ? 1.013 11.588 -6.534 1.00 76.00 127 PHE A N 1
ATOM 971 C CA . PHE A 1 127 ? 0.348 10.658 -7.458 1.00 76.00 127 PHE A CA 1
ATOM 972 C C . PHE A 1 127 ? -0.431 9.537 -6.764 1.00 76.00 127 PHE A C 1
ATOM 974 O O . PHE A 1 127 ? -1.445 9.080 -7.298 1.00 76.00 127 PHE A O 1
ATOM 981 N N . SER A 1 128 ? -0.037 9.121 -5.556 1.00 78.06 128 SER A N 1
ATOM 982 C CA . SER A 1 128 ? -0.718 8.025 -4.859 1.00 78.06 128 SER A CA 1
ATOM 983 C C . SER A 1 128 ? -1.945 8.461 -4.061 1.00 78.06 128 SER A C 1
ATOM 985 O O . SER A 1 128 ? -1.966 9.526 -3.455 1.00 78.06 128 SER A O 1
ATOM 987 N N . GLU A 1 129 ? -2.959 7.595 -3.981 1.00 78.75 129 GLU A N 1
ATOM 988 C CA . GLU A 1 129 ? -4.038 7.673 -2.982 1.00 78.75 129 GLU A CA 1
ATOM 989 C C . GLU A 1 129 ? -4.681 9.068 -2.828 1.00 78.75 129 GLU A C 1
ATOM 991 O O . GLU A 1 129 ? -4.790 9.593 -1.717 1.00 78.75 129 GLU A O 1
ATOM 996 N N . GLN A 1 130 ? -5.100 9.684 -3.936 1.00 83.44 130 GLN A N 1
ATOM 997 C CA . GLN A 1 130 ? -5.688 11.026 -3.906 1.00 83.44 130 GLN A CA 1
ATOM 998 C C . GLN A 1 130 ? -6.887 11.100 -2.942 1.00 83.44 130 GLN A C 1
ATOM 1000 O O . GLN A 1 130 ? -7.735 10.197 -2.971 1.00 83.44 130 GLN A O 1
ATOM 1005 N N . PRO A 1 131 ? -7.011 12.149 -2.098 1.00 85.88 131 PRO A N 1
ATOM 1006 C CA . PRO A 1 131 ? -8.060 12.233 -1.077 1.00 85.88 131 PRO A CA 1
ATOM 1007 C C . PRO A 1 131 ? -9.484 12.067 -1.621 1.00 85.88 131 PRO A C 1
ATOM 1009 O O . PRO A 1 131 ? -10.317 11.439 -0.965 1.00 85.88 131 PRO A O 1
ATOM 1012 N N . ASN A 1 132 ? -9.758 12.586 -2.820 1.00 81.31 132 ASN A N 1
ATOM 1013 C CA . ASN A 1 132 ? -11.044 12.465 -3.511 1.00 81.31 132 ASN A CA 1
ATOM 1014 C C . ASN A 1 132 ? -11.359 11.031 -3.973 1.00 81.31 132 ASN A C 1
ATOM 1016 O O . ASN A 1 132 ? -12.531 10.717 -4.152 1.00 81.31 132 ASN A O 1
ATOM 1020 N N . ILE A 1 133 ? -10.348 10.169 -4.131 1.00 82.38 133 ILE A N 1
ATOM 1021 C CA . ILE A 1 133 ? -10.493 8.757 -4.508 1.00 82.38 133 ILE A CA 1
ATOM 1022 C C . ILE A 1 133 ? -10.581 7.872 -3.266 1.00 82.38 133 ILE A C 1
ATOM 1024 O O . ILE A 1 133 ? -11.494 7.062 -3.138 1.00 82.38 133 ILE A O 1
ATOM 1028 N N . ILE A 1 134 ? -9.674 8.036 -2.303 1.00 86.31 134 ILE A N 1
ATOM 1029 C CA . ILE A 1 134 ? -9.597 7.108 -1.164 1.00 86.31 134 ILE A CA 1
ATOM 1030 C C . ILE A 1 134 ? -10.706 7.304 -0.124 1.00 86.31 134 ILE A C 1
ATOM 1032 O O . ILE A 1 134 ? -10.931 6.413 0.693 1.00 86.31 134 ILE A O 1
ATOM 1036 N N . ASN A 1 135 ? -11.410 8.443 -0.147 1.00 89.12 135 ASN A N 1
ATOM 1037 C CA . ASN A 1 135 ? -12.501 8.739 0.789 1.00 89.12 135 ASN A CA 1
ATOM 1038 C C . ASN A 1 135 ? -13.903 8.465 0.226 1.00 89.12 135 ASN A C 1
ATOM 1040 O O . ASN A 1 135 ? -14.882 8.669 0.942 1.00 89.12 135 ASN A O 1
ATOM 1044 N N . VAL A 1 136 ? -14.038 7.969 -1.012 1.00 85.94 136 VAL A N 1
ATOM 1045 C CA . VAL A 1 136 ? -15.357 7.711 -1.633 1.00 85.94 136 VAL A CA 1
ATOM 1046 C C . VAL A 1 136 ? -16.193 6.671 -0.889 1.00 85.94 136 VAL A C 1
ATOM 1048 O O . VAL A 1 136 ? -17.411 6.652 -1.032 1.00 85.94 136 VAL A O 1
ATOM 1051 N N . ALA A 1 137 ? -15.559 5.812 -0.089 1.00 85.19 137 ALA A N 1
ATOM 1052 C CA . ALA A 1 137 ? -16.227 4.743 0.649 1.00 85.19 137 ALA A CA 1
ATOM 1053 C C . ALA A 1 137 ? -16.197 4.924 2.179 1.00 85.19 137 ALA A C 1
ATOM 1055 O O . ALA A 1 137 ? -16.698 4.069 2.913 1.00 85.19 137 ALA A O 1
ATOM 1056 N N . SER A 1 138 ? -15.656 6.042 2.673 1.00 88.31 138 SER A N 1
ATO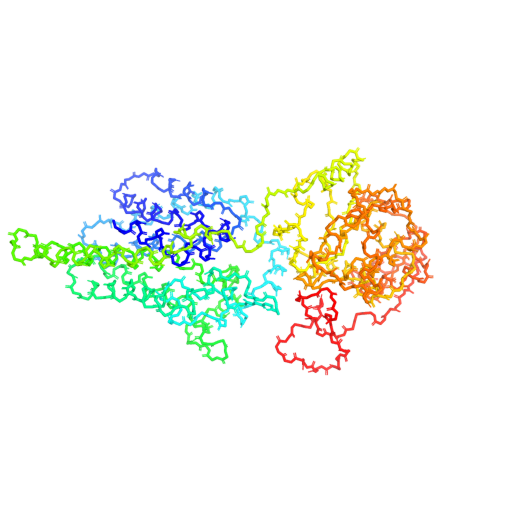M 1057 C CA . SER A 1 138 ? -15.495 6.336 4.104 1.00 88.31 138 SER A CA 1
ATOM 1058 C C . SER A 1 138 ? -16.792 6.830 4.763 1.00 88.31 138 SER A C 1
ATOM 1060 O O . SER A 1 138 ? -16.784 7.791 5.523 1.00 88.31 138 SER A O 1
ATOM 1062 N N . SER A 1 139 ? -17.944 6.230 4.457 1.00 91.81 139 SER A N 1
ATOM 1063 C CA . SER A 1 139 ? -19.212 6.674 5.049 1.00 91.81 139 SER A CA 1
ATOM 1064 C C . SER A 1 139 ? -19.290 6.355 6.548 1.00 91.81 139 SER A C 1
ATOM 1066 O O . SER A 1 139 ? -18.755 5.348 7.014 1.00 91.81 139 SER A O 1
ATOM 1068 N N . PHE A 1 140 ? -20.029 7.168 7.311 1.00 93.44 140 PHE A N 1
ATOM 1069 C CA . PHE A 1 140 ? -20.183 6.996 8.763 1.00 93.44 140 PHE A CA 1
ATOM 1070 C C . PHE A 1 140 ? -20.666 5.590 9.173 1.00 93.44 140 PHE A C 1
ATOM 1072 O O . PHE A 1 140 ? -20.197 5.047 10.176 1.00 93.44 140 PHE A O 1
ATOM 1079 N N . SER A 1 141 ? -21.575 4.983 8.400 1.00 93.38 141 SER A N 1
ATOM 1080 C CA . SER A 1 141 ? -22.116 3.640 8.663 1.00 93.38 141 SER A CA 1
ATOM 1081 C C . SER A 1 141 ? -21.108 2.517 8.420 1.00 93.38 141 SER A C 1
ATOM 1083 O O . SER A 1 141 ? -21.168 1.482 9.084 1.00 93.38 141 SER A O 1
ATOM 1085 N N . GLU A 1 142 ? -20.178 2.707 7.487 1.00 93.19 142 GLU A N 1
ATOM 1086 C CA . GLU A 1 142 ? -19.081 1.768 7.250 1.00 93.19 142 GLU A CA 1
ATOM 1087 C C . GLU A 1 142 ? -17.997 1.945 8.308 1.00 93.19 142 GLU A C 1
ATOM 1089 O O . GLU A 1 142 ? -17.597 0.993 8.982 1.00 93.19 142 GLU A O 1
ATOM 1094 N N . THR A 1 143 ? -17.584 3.190 8.526 1.00 94.06 143 THR A N 1
ATOM 1095 C CA . THR A 1 143 ? -16.539 3.548 9.476 1.00 94.06 143 THR A CA 1
ATOM 1096 C C . THR A 1 143 ? -16.836 3.035 10.880 1.00 94.06 143 THR A C 1
ATOM 1098 O O . THR A 1 143 ? -15.968 2.409 11.481 1.00 94.06 143 THR A O 1
ATOM 1101 N N . ILE A 1 144 ? -18.056 3.219 11.403 1.00 95.81 144 ILE A N 1
ATOM 1102 C CA . ILE A 1 144 ? -18.400 2.788 12.770 1.00 95.81 144 ILE A CA 1
ATOM 1103 C C . ILE A 1 144 ? -18.300 1.264 12.977 1.00 95.81 144 ILE A C 1
ATOM 1105 O O . ILE A 1 144 ? -18.147 0.803 14.107 1.00 95.81 144 ILE A O 1
ATOM 1109 N N . ARG A 1 145 ? -18.353 0.478 11.894 1.00 94.44 145 ARG A N 1
ATOM 1110 C CA . ARG A 1 145 ? -18.178 -0.984 11.907 1.00 94.44 145 ARG A CA 1
ATOM 1111 C C . ARG A 1 145 ? -16.714 -1.418 11.750 1.00 94.44 145 ARG A C 1
ATOM 1113 O O . ARG A 1 145 ? -16.436 -2.614 11.703 1.00 94.44 145 ARG A O 1
ATOM 1120 N N . GLY A 1 146 ? -15.779 -0.470 11.658 1.00 92.00 146 GLY A N 1
ATOM 1121 C CA . GLY A 1 146 ? -14.374 -0.735 11.347 1.00 92.00 146 GLY A CA 1
ATOM 1122 C C . GLY A 1 146 ? -14.123 -1.027 9.862 1.00 92.00 146 GLY A C 1
ATOM 1123 O O . GLY A 1 146 ? -13.117 -1.652 9.533 1.00 92.00 146 GLY A O 1
ATOM 1124 N N . LEU A 1 147 ? -15.039 -0.605 8.982 1.00 91.94 147 LEU A N 1
ATOM 1125 C CA . LEU A 1 147 ? -14.932 -0.684 7.522 1.00 91.94 147 LEU A CA 1
ATOM 1126 C C . LEU A 1 147 ? -14.633 0.714 6.939 1.00 91.94 147 LEU A C 1
ATOM 1128 O O . LEU A 1 147 ? -14.226 1.628 7.656 1.00 91.94 147 LEU A O 1
ATOM 1132 N N . GLY A 1 148 ? -14.807 0.885 5.626 1.00 87.81 148 GLY A N 1
ATOM 1133 C CA . GLY A 1 148 ? -14.637 2.181 4.947 1.00 87.81 148 GLY A CA 1
ATOM 1134 C C . GLY A 1 148 ? -13.288 2.376 4.252 1.00 87.81 148 GLY A C 1
ATOM 1135 O O . GLY A 1 148 ? -13.046 3.437 3.693 1.00 87.81 148 GLY A O 1
ATOM 1136 N N . PHE A 1 149 ? -12.423 1.357 4.228 1.00 89.56 149 PHE A N 1
ATOM 1137 C CA . PHE A 1 149 ? -11.246 1.365 3.358 1.00 89.56 149 PHE A CA 1
ATOM 1138 C C . PHE A 1 149 ? -11.670 1.160 1.899 1.00 89.56 149 PHE A C 1
ATOM 1140 O O . PHE A 1 149 ? -12.316 0.162 1.584 1.00 89.56 149 PHE A O 1
ATOM 1147 N N . TRP A 1 150 ? -11.308 2.086 1.009 1.00 87.19 150 TRP A N 1
ATOM 1148 C CA . TRP A 1 150 ? -11.772 2.117 -0.384 1.00 87.19 150 TRP A CA 1
ATOM 1149 C C . TRP A 1 150 ? -11.524 0.813 -1.162 1.00 87.19 150 TRP A C 1
ATOM 1151 O O . TRP A 1 150 ? -12.386 0.398 -1.939 1.00 87.19 150 TRP A O 1
ATOM 1161 N N . GLN A 1 151 ? -10.422 0.100 -0.895 1.00 84.94 151 GLN A N 1
ATOM 1162 C CA . GLN A 1 151 ? -10.123 -1.159 -1.590 1.00 84.94 151 GLN A CA 1
ATOM 1163 C C . GLN A 1 151 ? -11.115 -2.288 -1.274 1.00 84.94 151 GLN A C 1
ATOM 1165 O O . GLN A 1 151 ? -11.257 -3.209 -2.072 1.00 84.94 151 GLN A O 1
ATOM 1170 N N . PHE A 1 152 ? -11.867 -2.209 -0.170 1.00 87.56 152 PHE A N 1
ATOM 1171 C CA . PHE A 1 152 ? -12.923 -3.187 0.142 1.00 87.56 152 PHE A CA 1
ATOM 1172 C C . PHE A 1 152 ? -14.098 -3.118 -0.843 1.00 87.56 152 PHE A C 1
ATOM 1174 O O . PHE A 1 152 ? -14.886 -4.060 -0.974 1.00 87.56 152 PHE A O 1
ATOM 1181 N N . TYR A 1 153 ? -14.238 -1.977 -1.516 1.00 88.25 153 TYR A N 1
ATOM 1182 C CA . TYR A 1 153 ? -15.359 -1.672 -2.396 1.00 88.25 153 TYR A CA 1
ATOM 1183 C C . TYR A 1 153 ? -14.991 -1.818 -3.870 1.00 88.25 153 TYR A C 1
ATOM 1185 O O . TYR A 1 153 ? -15.898 -1.987 -4.690 1.00 88.25 153 TYR A O 1
ATOM 1193 N N . GLY A 1 154 ? -13.691 -1.806 -4.176 1.00 84.56 154 GLY A N 1
ATOM 1194 C CA . GLY A 1 154 ? -13.148 -1.997 -5.511 1.00 84.56 154 GLY A CA 1
ATOM 1195 C C . GLY A 1 154 ? -13.260 -3.433 -6.021 1.00 84.56 154 GLY A C 1
ATOM 1196 O O . GLY A 1 154 ? -13.452 -4.401 -5.277 1.00 84.56 154 GLY A O 1
ATOM 1197 N N . GLY A 1 155 ? -13.161 -3.563 -7.335 1.00 83.38 155 GLY A N 1
ATOM 1198 C CA . GLY A 1 155 ? -13.263 -4.831 -8.033 1.00 83.38 155 GLY A CA 1
ATOM 1199 C C . GLY A 1 155 ? -12.988 -4.668 -9.516 1.00 83.38 155 GLY A C 1
ATOM 1200 O O . GLY A 1 155 ? -12.834 -3.562 -10.026 1.00 83.38 155 GLY A O 1
ATOM 1201 N N . THR A 1 156 ? -12.935 -5.799 -10.201 1.00 81.06 156 THR A N 1
ATOM 1202 C CA . THR A 1 156 ? -12.799 -5.886 -11.655 1.00 81.06 156 THR A CA 1
ATOM 1203 C C . THR A 1 156 ? -13.959 -6.706 -12.217 1.00 81.06 156 THR A C 1
ATOM 1205 O O . THR A 1 156 ? -14.804 -7.210 -11.472 1.00 81.06 156 THR A O 1
ATOM 1208 N N . GLN A 1 157 ? -13.971 -6.923 -13.531 1.00 82.00 157 GLN A N 1
ATOM 1209 C CA . GLN A 1 157 ? -14.864 -7.900 -14.164 1.00 82.00 157 GLN A CA 1
ATOM 1210 C C . GLN A 1 157 ? -14.699 -9.336 -13.622 1.00 82.00 157 GLN A C 1
ATOM 1212 O O . GLN A 1 157 ? -15.593 -10.158 -13.796 1.00 82.00 157 GLN A O 1
ATOM 1217 N N . PHE A 1 158 ? -13.593 -9.636 -12.926 1.00 81.69 158 PHE A N 1
ATOM 1218 C CA . PHE A 1 158 ? -13.343 -10.930 -12.278 1.00 81.69 158 PHE A CA 1
ATOM 1219 C C . PHE A 1 158 ? -13.872 -11.015 -10.842 1.00 81.69 158 PHE A C 1
ATOM 1221 O O . PHE A 1 158 ? -13.724 -12.056 -10.209 1.00 81.69 158 PHE A O 1
ATOM 1228 N N . GLY A 1 159 ? -14.497 -9.951 -10.330 1.00 86.00 159 GLY A N 1
ATOM 1229 C CA . GLY A 1 159 ? -15.039 -9.892 -8.975 1.00 86.00 159 GLY A CA 1
ATOM 1230 C C . GLY A 1 159 ? -14.364 -8.838 -8.090 1.00 86.00 159 GLY A C 1
ATOM 1231 O O . GLY A 1 159 ? -13.550 -8.039 -8.566 1.00 86.00 159 GLY A O 1
ATOM 1232 N N . PRO A 1 160 ? -14.730 -8.784 -6.797 1.00 86.94 160 PRO A N 1
ATOM 1233 C CA . PRO A 1 160 ? -14.127 -7.858 -5.839 1.00 86.94 160 PRO A CA 1
ATOM 1234 C C . PRO A 1 160 ? -12.632 -8.152 -5.660 1.00 86.94 160 PRO A C 1
ATOM 1236 O O . PRO A 1 160 ? -12.220 -9.308 -5.724 1.00 86.94 160 PRO A O 1
ATOM 1239 N N . TRP A 1 161 ? -11.825 -7.122 -5.384 1.00 82.06 161 TRP A N 1
ATOM 1240 C CA . TRP A 1 161 ? -10.392 -7.318 -5.113 1.00 82.06 161 TRP A CA 1
ATOM 1241 C C . TRP A 1 161 ? -10.148 -8.228 -3.905 1.00 82.06 161 TRP A C 1
ATOM 1243 O O . TRP A 1 161 ? -9.218 -9.033 -3.925 1.00 82.06 161 TRP A O 1
ATOM 1253 N N . ASP A 1 162 ? -11.025 -8.142 -2.900 1.00 84.25 162 ASP A N 1
ATOM 1254 C CA . ASP A 1 162 ? -11.091 -9.079 -1.784 1.00 84.25 162 ASP A CA 1
ATOM 1255 C C . ASP A 1 162 ? -12.538 -9.586 -1.571 1.00 84.25 162 ASP A C 1
ATOM 1257 O O . ASP A 1 162 ? -13.377 -8.892 -0.978 1.00 84.25 162 ASP A O 1
ATOM 1261 N N . PRO A 1 163 ? -12.861 -10.811 -2.030 1.00 86.38 163 PRO A N 1
ATOM 1262 C CA . PRO A 1 163 ? -14.174 -11.423 -1.816 1.00 86.38 163 PRO A CA 1
ATOM 1263 C C . PRO A 1 163 ? -14.489 -11.726 -0.347 1.00 86.38 163 PRO A C 1
ATOM 1265 O O . PRO A 1 163 ? -15.658 -11.704 0.062 1.00 86.38 163 PRO A O 1
ATOM 1268 N N . THR A 1 164 ? -13.463 -11.996 0.463 1.00 87.94 164 THR A N 1
ATOM 1269 C CA . THR A 1 164 ? -13.626 -12.230 1.895 1.00 87.94 164 THR A CA 1
ATOM 1270 C C . THR A 1 164 ? -14.133 -10.947 2.555 1.00 87.94 164 THR A C 1
ATOM 1272 O O . THR A 1 164 ? -15.160 -10.944 3.240 1.00 87.94 164 THR A O 1
ATOM 1275 N N . VAL A 1 165 ? -13.498 -9.810 2.301 1.00 88.00 165 VAL A N 1
ATOM 1276 C CA . VAL A 1 165 ? -13.946 -8.547 2.896 1.00 88.00 165 VAL A CA 1
ATOM 1277 C C . VAL A 1 165 ? -15.291 -8.102 2.325 1.00 88.00 165 VAL A C 1
ATOM 1279 O O . VAL A 1 165 ? -16.153 -7.634 3.073 1.00 88.00 165 VAL A O 1
ATOM 1282 N N . ARG A 1 166 ? -15.543 -8.359 1.032 1.00 90.31 166 ARG A N 1
ATOM 1283 C CA . ARG A 1 166 ? -16.831 -8.075 0.373 1.00 90.31 166 ARG A CA 1
ATOM 1284 C C . ARG A 1 166 ? -18.029 -8.720 1.077 1.00 90.31 166 ARG A C 1
ATOM 1286 O O . ARG A 1 166 ? -19.141 -8.189 1.017 1.00 90.31 166 ARG A O 1
ATOM 1293 N N . SER A 1 167 ? -17.827 -9.833 1.779 1.00 92.19 167 SER A N 1
ATOM 1294 C CA . SER A 1 167 ? -18.900 -10.503 2.522 1.00 92.19 167 SER A CA 1
ATOM 1295 C C . SER A 1 167 ? -19.432 -9.662 3.693 1.00 92.19 167 SER A C 1
ATOM 1297 O O . SER A 1 167 ? -20.632 -9.714 3.961 1.00 92.19 167 SER A O 1
ATOM 1299 N N . TYR A 1 168 ? -18.611 -8.817 4.337 1.00 92.69 168 TYR A N 1
ATOM 1300 C CA . TYR A 1 168 ? -19.079 -7.893 5.390 1.00 92.69 168 TYR A CA 1
ATOM 1301 C C . TYR A 1 168 ? -20.053 -6.820 4.872 1.00 92.69 168 TYR A C 1
ATOM 1303 O O . TYR A 1 168 ? -20.801 -6.226 5.654 1.00 92.69 168 TYR A O 1
ATOM 1311 N N . LEU A 1 169 ? -20.047 -6.584 3.558 1.00 91.44 169 LEU A N 1
ATOM 1312 C CA . LEU A 1 169 ? -20.888 -5.599 2.878 1.00 91.44 169 LEU A CA 1
ATOM 1313 C C . LEU A 1 169 ? -22.174 -6.202 2.308 1.00 91.44 169 LEU A C 1
ATOM 1315 O O . LEU A 1 169 ? -23.126 -5.476 2.047 1.00 91.44 169 LEU A O 1
ATOM 1319 N N . THR A 1 170 ? -22.198 -7.516 2.080 1.00 93.62 170 THR A N 1
ATOM 1320 C CA . THR A 1 170 ? -23.256 -8.187 1.307 1.00 93.62 170 THR A CA 1
ATOM 1321 C C . THR A 1 170 ? -24.054 -9.200 2.123 1.00 93.62 170 THR A C 1
ATOM 1323 O O . THR A 1 170 ? -25.224 -9.424 1.826 1.00 93.62 170 THR A O 1
ATOM 1326 N N . SER A 1 171 ? -23.471 -9.794 3.169 1.00 95.56 171 SER A N 1
ATOM 1327 C CA . SER A 1 171 ? -24.165 -10.750 4.036 1.00 95.56 171 SER A CA 1
ATOM 1328 C C . SER A 1 171 ? -24.999 -10.028 5.103 1.00 95.56 171 SER A C 1
ATOM 1330 O O . SER A 1 171 ? -24.419 -9.350 5.957 1.00 95.56 171 SER A O 1
ATOM 1332 N N . PRO A 1 172 ? -26.335 -10.218 5.151 1.00 95.31 172 PRO A N 1
ATOM 1333 C CA . PRO A 1 172 ? -27.184 -9.596 6.169 1.00 95.31 172 PRO A CA 1
ATOM 1334 C C . PRO A 1 172 ? -26.753 -9.934 7.599 1.00 95.31 172 PRO A C 1
ATOM 1336 O O . PRO A 1 172 ? -26.774 -9.072 8.474 1.00 95.31 172 PRO A O 1
ATOM 1339 N N . VAL A 1 173 ? -26.303 -11.173 7.830 1.00 94.50 173 VAL A N 1
ATOM 1340 C CA . VAL A 1 173 ? -25.821 -11.617 9.145 1.00 94.50 173 VAL A CA 1
ATOM 1341 C C . VAL A 1 173 ? -24.588 -10.819 9.556 1.00 94.50 173 VAL A C 1
ATOM 1343 O O . VAL A 1 173 ? -24.567 -10.277 10.657 1.00 94.50 173 VAL A O 1
ATOM 1346 N N . LEU A 1 174 ? -23.599 -10.688 8.664 1.00 95.19 174 LEU A N 1
ATOM 1347 C CA . LEU A 1 174 ? -22.364 -9.952 8.952 1.00 95.19 174 LEU A CA 1
ATOM 1348 C C . LEU A 1 174 ? -22.614 -8.453 9.126 1.00 95.19 174 LEU A C 1
ATOM 1350 O O . LEU A 1 174 ? -21.978 -7.820 9.968 1.00 95.19 174 LEU A O 1
ATOM 1354 N N . ILE A 1 175 ? -23.572 -7.891 8.386 1.00 95.62 175 ILE A N 1
ATOM 1355 C CA . ILE A 1 175 ? -23.998 -6.501 8.557 1.00 95.62 175 ILE A CA 1
ATOM 1356 C C . ILE A 1 175 ? -24.579 -6.297 9.961 1.00 95.62 175 ILE A C 1
ATOM 1358 O O . ILE A 1 175 ? -24.121 -5.416 10.691 1.00 95.62 175 ILE A O 1
ATOM 1362 N N . VAL A 1 176 ? -25.534 -7.139 10.369 1.00 95.44 176 VAL A N 1
ATOM 1363 C CA . VAL A 1 176 ? -26.180 -7.057 11.689 1.00 95.44 176 VAL A CA 1
ATOM 1364 C C . VAL A 1 176 ? -25.162 -7.250 12.814 1.00 95.44 176 VAL A C 1
ATOM 1366 O O . VAL A 1 176 ? -25.106 -6.438 13.740 1.00 95.44 176 VAL A O 1
ATOM 1369 N N . THR A 1 177 ? -24.307 -8.273 12.737 1.00 93.94 177 THR A N 1
ATOM 1370 C CA . THR A 1 177 ? -23.284 -8.514 13.768 1.00 93.94 177 THR A CA 1
ATOM 1371 C C . THR A 1 177 ? -22.188 -7.452 13.770 1.00 93.94 177 THR A C 1
ATOM 1373 O O . THR A 1 177 ? -21.604 -7.192 14.822 1.00 93.94 177 THR A O 1
ATOM 1376 N N . GLY A 1 178 ? -21.925 -6.811 12.629 1.00 94.19 178 GLY A N 1
ATOM 1377 C CA . GLY A 1 178 ? -21.020 -5.668 12.524 1.00 94.19 178 GLY A CA 1
ATOM 1378 C C . GLY A 1 178 ? -21.556 -4.428 13.244 1.00 94.19 178 GLY A C 1
ATOM 1379 O O . GLY A 1 178 ? -20.784 -3.716 13.880 1.00 94.19 178 GLY A O 1
ATOM 1380 N N . PHE A 1 179 ? -22.875 -4.194 13.226 1.00 96.81 179 PHE A N 1
ATOM 1381 C CA . PHE A 1 179 ? -23.513 -3.117 14.000 1.00 96.81 179 PHE A CA 1
ATOM 1382 C C . PHE A 1 179 ? -23.723 -3.458 15.480 1.00 96.81 179 PHE A C 1
ATOM 1384 O O . PHE A 1 179 ? -23.782 -2.553 16.314 1.00 96.81 179 PHE A O 1
ATOM 1391 N N . ALA A 1 180 ? -23.796 -4.739 15.843 1.00 96.62 180 ALA A N 1
ATOM 1392 C CA . ALA A 1 180 ? -24.000 -5.146 17.231 1.00 96.62 180 ALA A CA 1
ATOM 1393 C C . ALA A 1 180 ? -22.891 -4.628 18.168 1.00 96.62 180 ALA A C 1
ATOM 1395 O O . ALA A 1 180 ? -23.186 -4.156 19.267 1.00 96.62 180 ALA A O 1
ATOM 1396 N N . VAL A 1 181 ? -21.627 -4.653 17.726 1.00 96.19 181 VAL A N 1
ATOM 1397 C CA . VAL A 1 181 ? -20.485 -4.155 18.513 1.00 96.19 181 VAL A CA 1
ATOM 1398 C C . VAL A 1 181 ? -20.610 -2.658 18.841 1.00 96.19 181 VAL A C 1
ATOM 1400 O O . VAL A 1 181 ? -20.618 -2.325 20.031 1.00 96.19 181 VAL A O 1
ATOM 1403 N N . PRO A 1 182 ? -20.745 -1.739 17.861 1.00 97.50 182 PRO A N 1
ATOM 1404 C CA . PRO A 1 182 ? -20.887 -0.320 18.159 1.00 97.50 182 PRO A CA 1
ATOM 1405 C C . PRO A 1 182 ? -22.177 0.012 18.915 1.00 97.50 182 PRO A C 1
ATOM 1407 O O . PRO A 1 182 ? -22.132 0.851 19.811 1.00 97.50 182 PRO A O 1
ATOM 1410 N N . ILE A 1 183 ? -23.302 -0.662 18.644 1.00 97.81 183 ILE A N 1
ATOM 1411 C CA . ILE A 1 183 ? -24.554 -0.434 19.387 1.00 97.81 183 ILE A CA 1
ATOM 1412 C C . ILE A 1 183 ? -24.364 -0.754 20.872 1.00 97.81 183 ILE A C 1
ATOM 1414 O O . ILE A 1 183 ? -24.651 0.083 21.729 1.00 97.81 183 ILE A O 1
ATOM 1418 N N . VAL A 1 184 ? -23.832 -1.937 21.193 1.00 97.44 184 VAL A N 1
ATOM 1419 C CA . VAL A 1 184 ? -23.580 -2.326 22.586 1.00 97.44 184 VAL A CA 1
ATOM 1420 C C . VAL A 1 184 ? -22.550 -1.395 23.224 1.00 97.44 184 VAL A C 1
ATOM 1422 O O . VAL A 1 184 ? -22.749 -0.972 24.360 1.00 97.44 184 VAL A O 1
ATOM 1425 N N . ALA A 1 185 ? -21.489 -1.003 22.513 1.00 97.75 185 ALA A N 1
ATOM 1426 C CA . ALA A 1 185 ? -20.499 -0.051 23.016 1.00 97.75 185 ALA A CA 1
ATOM 1427 C C . ALA A 1 185 ? -21.115 1.318 23.371 1.00 97.75 185 ALA A C 1
ATOM 1429 O O . ALA A 1 185 ? -20.846 1.851 24.450 1.00 97.75 185 ALA A O 1
ATOM 1430 N N . LEU A 1 186 ? -21.978 1.867 22.511 1.00 97.44 186 LEU A N 1
ATOM 1431 C CA . LEU A 1 186 ? -22.666 3.140 22.752 1.00 97.44 186 LEU A CA 1
ATOM 1432 C C . LEU A 1 186 ? -23.668 3.039 23.907 1.00 97.44 186 LEU A C 1
ATOM 1434 O O . LEU A 1 186 ? -23.675 3.902 24.786 1.00 97.44 186 LEU A O 1
ATOM 1438 N N . LEU A 1 187 ? -24.455 1.959 23.969 1.00 97.31 187 LEU A N 1
ATOM 1439 C CA . LEU A 1 187 ? -25.351 1.690 25.099 1.00 97.31 187 LEU A CA 1
ATOM 1440 C C . LEU A 1 187 ? -24.568 1.564 26.411 1.00 97.31 187 LEU A C 1
ATOM 1442 O O . LEU A 1 187 ? -24.975 2.109 27.433 1.00 97.31 187 LEU A O 1
ATOM 1446 N N . SER A 1 188 ? -23.404 0.916 26.380 1.00 96.75 188 SER A N 1
ATOM 1447 C CA . SER A 1 188 ? -22.515 0.787 27.541 1.00 96.75 188 SER A CA 1
ATOM 1448 C C . SER A 1 188 ? -21.987 2.143 27.991 1.00 96.75 188 SER A C 1
ATOM 1450 O O . SER A 1 188 ? -22.022 2.463 29.180 1.00 96.75 188 SER A O 1
ATOM 1452 N N . ALA A 1 189 ? -21.539 2.972 27.045 1.00 96.31 189 ALA A N 1
ATOM 1453 C CA . ALA A 1 189 ? -21.097 4.331 27.327 1.00 96.31 189 ALA A CA 1
ATOM 1454 C C . ALA A 1 189 ? -22.228 5.188 27.912 1.00 96.31 189 ALA A C 1
ATOM 1456 O O . ALA A 1 189 ? -21.971 5.995 28.803 1.00 96.31 189 ALA A O 1
ATOM 1457 N N . TRP A 1 190 ? -23.472 4.991 27.470 1.00 96.25 190 TRP A N 1
ATOM 1458 C CA . TRP A 1 190 ? -24.637 5.725 27.960 1.00 96.25 190 TRP A CA 1
ATOM 1459 C C . TRP A 1 190 ? -25.073 5.280 29.366 1.00 96.25 190 TRP A C 1
ATOM 1461 O O . TRP A 1 190 ? -25.240 6.120 30.257 1.00 96.25 190 TRP A O 1
ATOM 1471 N N . LEU A 1 191 ? -25.177 3.969 29.598 1.00 95.81 191 LEU A N 1
ATOM 1472 C CA . LEU A 1 191 ? -25.774 3.387 30.804 1.00 95.81 191 LEU A CA 1
ATOM 1473 C C . LEU A 1 191 ? -24.797 3.249 31.983 1.00 95.81 191 LEU A C 1
ATOM 1475 O O . LEU A 1 191 ? -25.183 3.445 33.136 1.00 95.81 191 LEU A O 1
ATOM 1479 N N . LEU A 1 192 ? -23.528 2.918 31.732 1.00 94.31 192 LEU A N 1
ATOM 1480 C CA . LEU A 1 192 ? -22.565 2.621 32.801 1.00 94.31 192 LEU A CA 1
ATOM 1481 C C . LEU A 1 192 ? -21.932 3.886 33.355 1.00 94.31 192 LEU A C 1
ATOM 1483 O O . LEU A 1 192 ? -21.488 4.716 32.590 1.00 94.31 192 LEU A O 1
ATOM 1487 N N . ARG A 1 193 ? -21.747 4.022 34.670 1.00 91.06 193 ARG A N 1
ATOM 1488 C CA . ARG A 1 193 ? -21.153 5.236 35.276 1.00 91.06 193 ARG A CA 1
ATOM 1489 C C . ARG A 1 193 ? -19.623 5.211 35.409 1.00 91.06 193 ARG A C 1
ATOM 1491 O O . ARG A 1 193 ? -19.058 5.880 36.271 1.00 91.06 193 ARG A O 1
ATOM 1498 N N . TRP A 1 194 ? -18.922 4.454 34.564 1.00 91.94 194 TRP A N 1
ATOM 1499 C CA . TRP A 1 194 ? -17.460 4.390 34.623 1.00 91.94 194 TRP A CA 1
ATOM 1500 C C . TRP A 1 194 ? -16.817 5.670 34.086 1.00 91.94 194 TRP A C 1
ATOM 1502 O O . TRP A 1 194 ? -17.053 6.056 32.947 1.00 91.94 194 TRP A O 1
ATOM 1512 N N . ARG A 1 195 ? -15.956 6.318 34.877 1.00 87.38 195 ARG A N 1
ATOM 1513 C CA . ARG A 1 195 ? -15.358 7.623 34.529 1.00 87.38 195 ARG A CA 1
ATOM 1514 C C . ARG A 1 195 ? -14.665 7.665 33.163 1.00 87.38 195 ARG A C 1
ATOM 1516 O O . ARG A 1 195 ? -14.818 8.636 32.433 1.00 87.38 195 ARG A O 1
ATOM 1523 N N . TYR A 1 196 ? -13.944 6.606 32.795 1.00 92.12 196 TYR A N 1
ATOM 1524 C CA . TYR A 1 196 ? -13.210 6.558 31.530 1.00 92.12 196 TYR A CA 1
ATOM 1525 C C . TYR A 1 196 ? -14.094 6.196 30.331 1.00 92.12 196 TYR A C 1
ATOM 1527 O O . TYR A 1 196 ? -13.608 6.225 29.205 1.00 92.12 196 TYR A O 1
ATOM 1535 N N . ARG A 1 197 ? -15.396 5.923 30.525 1.00 94.56 197 ARG A N 1
ATOM 1536 C CA . ARG A 1 197 ? -16.332 5.709 29.408 1.00 94.56 197 ARG A CA 1
ATOM 1537 C C . ARG A 1 197 ? -16.336 6.892 28.443 1.00 94.56 197 ARG A C 1
ATOM 1539 O O . ARG A 1 197 ? -16.417 6.692 27.243 1.00 94.56 197 ARG A O 1
ATOM 1546 N N . LEU A 1 198 ? -16.210 8.110 28.977 1.00 95.31 198 LEU A N 1
ATOM 1547 C CA . LEU A 1 198 ? -16.207 9.347 28.201 1.00 95.31 198 LEU A CA 1
ATOM 1548 C C . LEU A 1 198 ? -14.910 9.512 27.408 1.00 95.31 198 LEU A C 1
ATOM 1550 O O . LEU A 1 198 ? -14.954 9.983 26.279 1.00 95.31 198 LEU A O 1
ATOM 1554 N N . PHE A 1 199 ? -13.777 9.071 27.960 1.00 96.69 199 PHE A N 1
ATOM 1555 C CA . PHE A 1 199 ? -12.510 9.038 27.234 1.00 96.69 199 PHE A CA 1
ATOM 1556 C C . PHE A 1 199 ? -12.589 8.083 26.036 1.00 96.69 199 PHE A C 1
ATOM 1558 O O . PHE A 1 199 ? -12.272 8.472 24.918 1.00 96.69 199 PHE A O 1
ATOM 1565 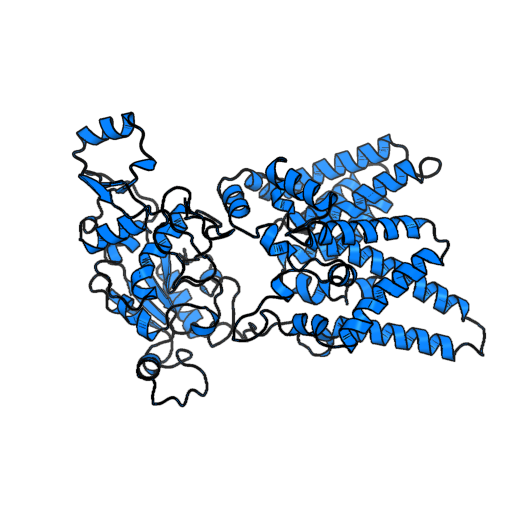N N . PHE A 1 200 ? -13.078 6.855 26.232 1.00 97.88 200 PHE A N 1
ATOM 1566 C CA . PHE A 1 200 ? -13.244 5.923 25.114 1.00 97.88 200 PHE A CA 1
ATOM 1567 C C . PHE A 1 200 ? -14.345 6.364 24.142 1.00 97.88 200 PHE A C 1
ATOM 1569 O O . PHE A 1 200 ? -14.183 6.196 22.941 1.00 97.88 200 PHE A O 1
ATOM 1576 N N . LEU A 1 201 ? -15.420 7.003 24.611 1.00 97.50 201 LEU A N 1
ATOM 1577 C CA . LEU A 1 201 ? -16.423 7.600 23.726 1.00 97.50 201 LEU A CA 1
ATOM 1578 C C . LEU A 1 201 ? -15.819 8.722 22.867 1.00 97.50 201 LEU A C 1
ATOM 1580 O O . LEU A 1 201 ? -16.084 8.772 21.671 1.00 97.50 201 LEU A O 1
ATOM 1584 N N . LEU A 1 202 ? -14.963 9.571 23.444 1.00 97.25 202 LEU A N 1
ATOM 1585 C CA . LEU A 1 202 ? -14.210 10.587 22.706 1.00 97.25 202 LEU A CA 1
ATOM 1586 C C . LEU A 1 202 ? -13.320 9.949 21.632 1.00 97.25 202 LEU A C 1
ATOM 1588 O O . LEU A 1 202 ? -13.321 10.415 20.498 1.00 97.25 202 LEU A O 1
ATOM 1592 N N . LEU A 1 203 ? -12.601 8.869 21.961 1.00 98.19 203 LEU A N 1
ATOM 1593 C CA . LEU A 1 203 ? -11.792 8.131 20.985 1.00 98.19 203 LEU A CA 1
ATOM 1594 C C . LEU A 1 203 ? -12.645 7.524 19.863 1.00 98.19 203 LEU A C 1
ATOM 1596 O O . LEU A 1 203 ? -12.240 7.578 18.705 1.00 98.19 203 LEU A O 1
ATOM 1600 N N . ALA A 1 204 ? -13.822 6.978 20.183 1.00 98.06 204 ALA A N 1
ATOM 1601 C CA . ALA A 1 204 ? -14.740 6.439 19.183 1.00 98.06 204 ALA A CA 1
ATOM 1602 C C . ALA A 1 204 ? -15.269 7.541 18.251 1.00 98.06 204 ALA A C 1
ATOM 1604 O O . ALA A 1 204 ? -15.231 7.380 17.034 1.00 98.06 204 ALA A O 1
ATOM 1605 N N . ILE A 1 205 ? -15.697 8.682 18.802 1.00 96.88 205 ILE A N 1
ATOM 1606 C CA . ILE A 1 205 ? -16.156 9.837 18.015 1.00 96.88 205 ILE A CA 1
ATOM 1607 C C . ILE A 1 205 ? -15.025 10.357 17.128 1.00 96.88 205 ILE A C 1
ATOM 1609 O O . ILE A 1 205 ? -15.238 10.562 15.938 1.00 96.88 205 ILE A O 1
ATOM 1613 N N . LEU A 1 206 ? -13.819 10.523 17.675 1.00 96.12 206 LEU A N 1
ATOM 1614 C CA . LEU A 1 206 ? -12.657 10.964 16.909 1.00 96.12 206 LEU A CA 1
ATOM 1615 C C . LEU A 1 206 ? -12.305 9.984 15.790 1.00 96.12 206 LEU A C 1
ATOM 1617 O O . LEU A 1 206 ? -12.007 10.419 14.685 1.00 96.12 206 LEU A O 1
ATOM 1621 N N . GLY A 1 207 ? -12.340 8.679 16.063 1.00 95.62 207 GLY A N 1
ATOM 1622 C CA . GLY A 1 207 ? -12.111 7.656 15.050 1.00 95.62 207 GLY A CA 1
ATOM 1623 C C . GLY A 1 207 ? -13.129 7.766 13.918 1.00 95.62 207 GLY A C 1
ATOM 1624 O O . GLY A 1 207 ? -12.743 7.866 12.760 1.00 95.62 207 GLY A O 1
ATOM 1625 N N . VAL A 1 208 ? -14.421 7.848 14.249 1.00 95.69 208 VAL A N 1
ATOM 1626 C CA . VAL A 1 208 ? -15.487 7.973 13.247 1.00 95.69 208 VAL A CA 1
ATOM 1627 C C . VAL A 1 208 ? -15.369 9.267 12.440 1.00 95.69 208 VAL A C 1
ATOM 1629 O O . VAL A 1 208 ? -15.337 9.220 11.216 1.00 95.69 208 VAL A O 1
ATOM 1632 N N . VAL A 1 209 ? -15.271 10.418 13.107 1.00 94.12 209 VAL A N 1
ATOM 1633 C CA . VAL A 1 209 ? -15.193 11.734 12.452 1.00 94.12 209 VAL A CA 1
ATOM 1634 C C . VAL A 1 209 ? -13.897 11.883 11.658 1.00 94.12 209 VAL A C 1
ATOM 1636 O O . VAL A 1 209 ? -13.918 12.417 10.556 1.00 94.12 209 VAL A O 1
ATOM 1639 N N . GLY A 1 210 ? -12.778 11.382 12.184 1.00 93.06 210 GLY A N 1
ATOM 1640 C CA . GLY A 1 210 ? -11.483 11.387 11.511 1.00 93.06 210 GLY A CA 1
ATOM 1641 C C . GLY A 1 210 ? -11.507 10.593 10.210 1.00 93.06 210 GLY A C 1
ATOM 1642 O O . GLY A 1 210 ? -11.123 11.110 9.166 1.00 93.06 210 GLY A O 1
ATOM 1643 N N . MET A 1 211 ? -11.998 9.354 10.263 1.00 93.44 211 MET A N 1
ATOM 1644 C CA . MET A 1 211 ? -12.052 8.462 9.103 1.00 93.44 211 MET A CA 1
ATOM 1645 C C . MET A 1 211 ? -13.098 8.904 8.069 1.00 93.44 211 MET A C 1
ATOM 1647 O O . MET A 1 211 ? -12.822 8.844 6.877 1.00 93.44 211 MET A O 1
ATOM 1651 N N . ALA A 1 212 ? -14.277 9.358 8.508 1.00 93.56 212 ALA A N 1
ATOM 1652 C CA . ALA A 1 212 ? -15.394 9.704 7.625 1.00 93.56 212 ALA A CA 1
ATOM 1653 C C . ALA A 1 212 ? -15.460 11.188 7.229 1.00 93.56 212 ALA A C 1
ATOM 1655 O O . ALA A 1 212 ? -16.306 11.573 6.429 1.00 93.56 212 ALA A O 1
ATOM 1656 N N . GLY A 1 213 ? -14.593 12.043 7.779 1.00 89.81 213 GLY A N 1
ATOM 1657 C CA . GLY A 1 213 ? -14.746 13.501 7.724 1.00 89.81 213 GLY A CA 1
ATOM 1658 C C . GLY A 1 213 ? -14.817 14.108 6.321 1.00 89.81 213 GLY A C 1
ATOM 1659 O O . GLY A 1 213 ? -15.522 15.101 6.123 1.00 89.81 213 GLY A O 1
ATOM 1660 N N . ILE A 1 214 ? -14.112 13.509 5.356 1.00 91.69 214 ILE A N 1
ATOM 1661 C CA . ILE A 1 214 ? -14.076 13.952 3.953 1.00 91.69 214 ILE A CA 1
ATOM 1662 C C . ILE A 1 214 ? -15.281 13.420 3.160 1.00 91.69 214 ILE A C 1
ATOM 1664 O O . ILE A 1 214 ? -15.653 14.005 2.148 1.00 91.69 214 ILE A O 1
ATOM 1668 N N . PHE A 1 215 ? -15.927 12.343 3.612 1.00 91.31 215 PHE A N 1
ATOM 1669 C CA . PHE A 1 215 ? -17.083 11.773 2.926 1.00 91.31 215 PHE A CA 1
ATOM 1670 C C . PHE A 1 215 ? -18.353 12.631 3.142 1.00 91.31 215 PHE A C 1
ATOM 1672 O O . PHE A 1 215 ? -18.624 13.041 4.275 1.00 91.31 215 PHE A O 1
ATOM 1679 N N . PRO A 1 216 ? -19.191 12.841 2.105 1.00 90.69 216 PRO A N 1
ATOM 1680 C CA . PRO A 1 216 ? -18.955 12.508 0.698 1.00 90.69 216 PRO A CA 1
ATOM 1681 C C . PRO A 1 216 ? -17.974 13.496 0.047 1.00 90.69 216 PRO A C 1
ATOM 1683 O O . PRO A 1 216 ? -18.029 14.695 0.306 1.00 90.69 216 PRO A O 1
ATOM 1686 N N . THR A 1 217 ? -17.111 13.006 -0.844 1.00 86.00 217 THR A N 1
ATOM 1687 C CA . THR A 1 217 ? -16.004 13.792 -1.425 1.00 86.00 217 THR A CA 1
ATOM 1688 C C . THR A 1 217 ? -16.467 15.000 -2.246 1.00 86.00 217 THR A C 1
ATOM 1690 O O . THR A 1 217 ? -15.768 16.006 -2.283 1.00 86.00 217 THR A O 1
ATOM 1693 N N . ALA A 1 218 ? -17.663 14.943 -2.841 1.00 85.62 218 ALA A N 1
ATOM 1694 C CA . ALA A 1 218 ? -18.251 16.049 -3.604 1.00 85.62 218 ALA A CA 1
ATOM 1695 C C . ALA A 1 218 ? -18.796 17.201 -2.734 1.00 85.62 218 ALA A C 1
ATOM 1697 O O . ALA A 1 218 ? -18.998 18.307 -3.226 1.00 85.62 218 ALA A O 1
ATOM 1698 N N . SER A 1 219 ? -19.075 16.955 -1.452 1.00 88.38 219 SER A N 1
ATOM 1699 C CA . SER A 1 219 ? -19.652 17.949 -0.539 1.00 88.38 219 SER A CA 1
ATOM 1700 C C . SER A 1 219 ? -19.228 17.639 0.896 1.00 88.38 219 SER A C 1
ATOM 1702 O O . SER A 1 219 ? -20.049 17.272 1.744 1.00 88.38 219 SER A O 1
ATOM 1704 N N . SER A 1 220 ? -17.919 17.702 1.136 1.00 89.25 220 SER A N 1
ATOM 1705 C CA . SER A 1 220 ? -17.339 17.267 2.404 1.00 89.25 220 SER A CA 1
ATOM 1706 C C . SER A 1 220 ? -17.788 18.141 3.583 1.00 89.25 220 SER A C 1
ATOM 1708 O O . SER A 1 220 ? -18.210 19.289 3.422 1.00 89.25 220 SER A O 1
ATOM 1710 N N . SER A 1 221 ? -17.716 17.591 4.797 1.00 88.81 221 SER A N 1
ATOM 1711 C CA . SER A 1 221 ? -18.071 18.330 6.015 1.00 88.81 221 SER A CA 1
ATOM 1712 C C . SER A 1 221 ? -17.108 19.508 6.274 1.00 88.81 221 SER A C 1
ATOM 1714 O O . SER A 1 221 ? -15.992 19.506 5.755 1.00 88.81 221 SER A O 1
ATOM 1716 N N . PRO A 1 222 ? -17.444 20.483 7.146 1.00 91.00 222 PRO A N 1
ATOM 1717 C CA . PRO A 1 222 ? -16.499 21.537 7.536 1.00 91.00 222 PRO A CA 1
ATOM 1718 C C . PRO A 1 222 ? -15.171 20.998 8.090 1.00 91.00 222 PRO A C 1
ATOM 1720 O O . PRO A 1 222 ? -14.112 21.576 7.859 1.00 91.00 222 PRO A O 1
ATOM 1723 N N . PHE A 1 223 ? -15.217 19.862 8.793 1.00 90.38 223 PHE A N 1
ATOM 1724 C CA . PHE A 1 223 ? -14.016 19.165 9.247 1.00 90.38 223 PHE A CA 1
ATOM 1725 C C . PHE A 1 223 ? -13.250 18.521 8.078 1.00 90.38 223 PHE A C 1
ATOM 1727 O O . PHE A 1 223 ? -12.025 18.580 8.049 1.00 90.38 223 PHE A O 1
ATOM 1734 N N . GLY A 1 224 ? -13.957 17.975 7.086 1.00 91.19 224 GLY A N 1
ATOM 1735 C CA . GLY A 1 224 ? -13.374 17.510 5.825 1.00 91.19 224 GLY A CA 1
ATOM 1736 C C . GLY A 1 224 ? -12.626 18.617 5.080 1.00 91.19 224 GLY A C 1
ATOM 1737 O O . GLY A 1 224 ? -11.478 18.412 4.703 1.00 91.19 224 GLY A O 1
ATOM 1738 N N . HIS A 1 225 ? -13.207 19.817 4.967 1.00 92.31 225 HIS A N 1
ATOM 1739 C CA . HIS A 1 225 ? -12.520 20.979 4.388 1.00 92.31 225 HIS A CA 1
ATOM 1740 C C . HIS A 1 225 ? -11.258 21.362 5.163 1.00 92.31 225 HIS A C 1
ATOM 1742 O O . HIS A 1 225 ? -10.248 21.688 4.548 1.00 92.31 225 HIS A O 1
ATOM 1748 N N . LEU A 1 226 ? -11.286 21.293 6.498 1.00 93.62 226 LEU A N 1
ATOM 1749 C CA . LEU A 1 226 ? -10.097 21.540 7.315 1.00 93.62 226 LEU A CA 1
ATOM 1750 C C . LEU A 1 226 ? -8.994 20.504 7.044 1.00 93.62 226 LEU A C 1
ATOM 1752 O O . LEU A 1 226 ? -7.824 20.874 6.977 1.00 93.62 226 LEU A O 1
ATOM 1756 N N . LEU A 1 227 ? -9.353 19.225 6.887 1.00 92.38 227 LEU A N 1
ATOM 1757 C CA . LEU A 1 227 ? -8.396 18.170 6.544 1.00 92.38 227 LEU A CA 1
ATOM 1758 C C . LEU A 1 227 ? -7.789 18.388 5.157 1.00 92.38 227 LEU A C 1
ATOM 1760 O O . LEU A 1 227 ? -6.571 18.344 5.031 1.00 92.38 227 LEU A O 1
ATOM 1764 N N . LEU A 1 228 ? -8.619 18.667 4.148 1.00 91.94 228 LEU A N 1
ATOM 1765 C CA . LEU A 1 228 ? -8.159 18.957 2.787 1.00 91.94 228 LEU A CA 1
ATOM 1766 C C . LEU A 1 228 ? -7.233 20.179 2.770 1.00 91.94 228 LEU A C 1
ATOM 1768 O O . LEU A 1 228 ? -6.110 20.090 2.288 1.00 91.94 228 LEU A O 1
ATOM 1772 N N . PHE A 1 229 ? -7.639 21.270 3.427 1.00 92.94 229 PHE A N 1
ATOM 1773 C CA . PHE A 1 229 ? -6.798 22.454 3.591 1.00 92.94 229 PHE A CA 1
ATOM 1774 C C . PHE A 1 229 ? -5.453 22.114 4.244 1.00 92.94 229 PHE A C 1
ATOM 1776 O O . PHE A 1 229 ? -4.414 22.591 3.793 1.00 92.94 229 PHE A O 1
ATOM 1783 N N . ALA A 1 230 ? -5.455 21.287 5.294 1.00 93.06 230 ALA A N 1
ATOM 1784 C CA . ALA A 1 230 ? -4.225 20.867 5.948 1.00 93.06 230 ALA A CA 1
ATOM 1785 C C . ALA A 1 230 ? -3.331 20.050 5.008 1.00 93.06 230 ALA A C 1
ATOM 1787 O O . ALA A 1 230 ? -2.127 20.273 5.003 1.00 93.06 230 ALA A O 1
ATOM 1788 N N . TYR A 1 231 ? -3.887 19.145 4.201 1.00 90.75 231 TYR A N 1
ATOM 1789 C CA . TYR A 1 231 ? -3.108 18.362 3.238 1.00 90.75 231 TYR A CA 1
ATOM 1790 C C . TYR A 1 231 ? -2.435 19.234 2.180 1.00 90.75 231 TYR A C 1
ATOM 1792 O O . TYR A 1 231 ? -1.286 18.962 1.842 1.00 90.75 231 TYR A O 1
ATOM 1800 N N . ASP A 1 232 ? -3.104 20.302 1.749 1.00 88.75 232 ASP A N 1
ATOM 1801 C CA . ASP A 1 232 ? -2.585 21.214 0.729 1.00 88.75 232 ASP A CA 1
ATOM 1802 C C . ASP A 1 232 ? -1.569 22.230 1.287 1.00 88.75 232 ASP A C 1
ATOM 1804 O O . ASP A 1 232 ? -0.666 22.658 0.571 1.00 88.75 232 ASP A O 1
ATOM 1808 N N . HIS A 1 233 ? -1.694 22.632 2.561 1.00 90.81 233 HIS A N 1
ATOM 1809 C CA . HIS A 1 233 ? -0.952 23.783 3.107 1.00 90.81 233 HIS A CA 1
ATOM 1810 C C . HIS A 1 233 ? -0.008 23.459 4.269 1.00 90.81 233 HIS A C 1
ATOM 1812 O O . HIS A 1 233 ? 0.857 24.274 4.595 1.00 90.81 233 HIS A O 1
ATOM 1818 N N . VAL A 1 234 ? -0.163 22.315 4.940 1.00 90.12 234 VAL A N 1
ATOM 1819 C CA . VAL A 1 234 ? 0.671 21.938 6.089 1.00 90.12 234 VAL A CA 1
ATOM 1820 C C . VAL A 1 234 ? 1.703 20.900 5.643 1.00 90.12 234 VAL A C 1
ATOM 1822 O O . VAL A 1 234 ? 1.326 19.777 5.294 1.00 90.12 234 VAL A O 1
ATOM 1825 N N . PRO A 1 235 ? 3.010 21.219 5.702 1.00 83.19 235 PRO A N 1
ATOM 1826 C CA . PRO A 1 235 ? 4.062 20.284 5.324 1.00 83.19 235 PRO A CA 1
ATOM 1827 C C . PRO A 1 235 ? 3.920 18.927 6.023 1.00 83.19 235 PRO A C 1
ATOM 1829 O O . PRO A 1 235 ? 3.776 18.846 7.244 1.00 83.19 235 PRO A O 1
ATOM 1832 N N . GLY A 1 236 ? 3.940 17.852 5.233 1.00 80.81 236 GLY A N 1
ATOM 1833 C CA . GLY A 1 236 ? 3.826 16.471 5.709 1.00 80.81 236 GLY A CA 1
ATOM 1834 C C . GLY A 1 236 ? 2.406 15.998 6.048 1.00 80.81 236 GLY A C 1
ATOM 1835 O O . GLY A 1 236 ? 2.199 14.791 6.186 1.00 80.81 236 GLY A O 1
ATOM 1836 N N . ALA A 1 237 ? 1.405 16.883 6.128 1.00 88.44 237 ALA A N 1
ATOM 1837 C CA . ALA A 1 237 ? 0.034 16.484 6.456 1.00 88.44 237 ALA A CA 1
ATOM 1838 C C . ALA A 1 237 ? -0.588 15.586 5.377 1.00 88.44 237 ALA A C 1
ATOM 1840 O O . ALA A 1 237 ? -1.328 14.664 5.717 1.00 88.44 237 ALA A O 1
ATOM 1841 N N . ALA A 1 238 ? -0.235 15.782 4.101 1.00 86.12 238 ALA A N 1
ATOM 1842 C CA . ALA A 1 238 ? -0.655 14.911 3.002 1.00 86.12 238 ALA A CA 1
ATOM 1843 C C . ALA A 1 238 ? -0.273 13.432 3.225 1.00 86.12 238 ALA A C 1
ATOM 1845 O O . ALA A 1 238 ? -0.997 12.537 2.789 1.00 86.12 238 ALA A O 1
ATOM 1846 N N . GLY A 1 239 ? 0.805 13.142 3.968 1.00 86.25 239 GLY A N 1
ATOM 1847 C CA . GLY A 1 239 ? 1.177 11.777 4.374 1.00 86.25 239 GLY A CA 1
ATOM 1848 C C . GLY A 1 239 ? 0.176 11.111 5.330 1.00 86.25 239 GLY A C 1
ATOM 1849 O O . GLY A 1 239 ? 0.171 9.891 5.490 1.00 86.25 239 GLY A O 1
ATOM 1850 N N . LEU A 1 240 ? -0.715 11.899 5.935 1.00 89.62 240 LEU A N 1
ATOM 1851 C CA . LEU A 1 240 ? -1.792 11.476 6.830 1.00 89.62 240 LEU A CA 1
ATOM 1852 C C . LEU A 1 240 ? -3.174 11.561 6.147 1.00 89.62 240 LEU A C 1
ATOM 1854 O O . LEU A 1 240 ? -4.194 11.681 6.823 1.00 89.62 240 LEU A O 1
ATOM 1858 N N . ARG A 1 241 ? -3.244 11.519 4.809 1.00 89.50 241 ARG A N 1
ATOM 1859 C CA . ARG A 1 241 ? -4.524 11.584 4.071 1.00 89.50 241 ARG A CA 1
ATOM 1860 C C . ARG A 1 241 ? -5.375 10.322 4.154 1.00 89.50 241 ARG A C 1
ATOM 1862 O O . ARG A 1 241 ? -6.598 10.377 4.067 1.00 89.50 241 ARG A O 1
ATOM 1869 N N . THR A 1 242 ? -4.739 9.176 4.379 1.00 87.75 242 THR A N 1
ATOM 1870 C CA . THR A 1 242 ? -5.400 7.888 4.625 1.00 87.75 242 THR A CA 1
ATOM 1871 C C . THR A 1 242 ? -5.958 7.819 6.046 1.00 87.75 242 THR A C 1
ATOM 1873 O O . THR A 1 242 ? -5.446 7.092 6.902 1.00 87.75 242 THR A O 1
ATOM 1876 N N . THR A 1 243 ? -7.003 8.594 6.314 1.00 89.56 243 THR A N 1
ATOM 1877 C CA . THR A 1 243 ? -7.598 8.741 7.648 1.00 89.56 243 THR A CA 1
ATOM 1878 C C . THR A 1 243 ? -8.215 7.455 8.179 1.00 89.56 243 THR A C 1
ATOM 1880 O O . THR A 1 243 ? -8.269 7.269 9.393 1.00 89.56 243 THR A O 1
ATOM 1883 N N . TYR A 1 244 ? -8.608 6.528 7.298 1.00 88.12 244 TYR A N 1
ATOM 1884 C CA . TYR A 1 244 ? -9.156 5.216 7.659 1.00 88.12 244 TYR A CA 1
ATOM 1885 C C . TYR A 1 244 ? -8.213 4.422 8.619 1.00 88.12 244 TYR A C 1
ATOM 1887 O O . TYR A 1 244 ? -8.676 3.623 9.434 1.00 88.12 244 TYR A O 1
ATOM 1895 N N . LYS A 1 245 ? -6.902 4.721 8.632 1.00 91.06 245 LYS A N 1
ATOM 1896 C CA . LYS A 1 245 ? -5.904 4.150 9.563 1.00 91.06 245 LYS A CA 1
ATOM 1897 C C . LYS A 1 245 ? -6.154 4.505 11.040 1.00 91.06 245 LYS A C 1
ATOM 1899 O O . LYS A 1 245 ? -5.633 3.834 11.931 1.00 91.06 245 LYS A O 1
ATOM 1904 N N . LEU A 1 246 ? -6.995 5.506 11.327 1.00 93.12 246 LEU A N 1
ATOM 1905 C CA . LEU A 1 246 ? -7.533 5.771 12.671 1.00 93.12 246 LEU A CA 1
ATOM 1906 C C . LEU A 1 246 ? -8.460 4.655 13.182 1.00 93.12 246 LEU A C 1
ATOM 1908 O O . LEU A 1 246 ? -8.803 4.653 14.367 1.00 93.12 246 LEU A O 1
ATOM 1912 N N . GLY A 1 247 ? -8.829 3.680 12.344 1.00 93.19 247 GLY A N 1
ATOM 1913 C CA . GLY A 1 247 ? -9.678 2.554 12.733 1.00 93.19 247 GLY A CA 1
ATOM 1914 C C . GLY A 1 247 ? -9.121 1.741 13.903 1.00 93.19 247 GLY A C 1
ATOM 1915 O O . GLY A 1 247 ? -9.894 1.207 14.694 1.00 93.19 247 GLY A O 1
ATOM 1916 N N . GLY A 1 248 ? -7.800 1.745 14.121 1.00 94.31 248 GLY A N 1
ATOM 1917 C CA . GLY A 1 248 ? -7.199 1.187 15.336 1.00 94.31 248 GLY A CA 1
ATOM 1918 C C . GLY A 1 248 ? -7.689 1.836 16.630 1.00 94.31 248 GLY A C 1
ATOM 1919 O O . GLY A 1 248 ? -8.006 1.137 17.596 1.00 94.31 248 GLY A O 1
ATOM 1920 N N . THR A 1 249 ? -7.808 3.161 16.634 1.00 96.88 249 THR A N 1
ATOM 1921 C CA . THR A 1 249 ? -8.325 3.940 17.766 1.00 96.88 249 THR A CA 1
ATOM 1922 C C . THR A 1 249 ? -9.810 3.674 17.979 1.00 96.88 249 THR A C 1
ATOM 1924 O O . THR A 1 249 ? -10.236 3.430 19.111 1.00 96.88 249 THR A O 1
ATOM 1927 N N . LEU A 1 250 ? -10.586 3.668 16.890 1.00 97.38 250 LEU A N 1
ATOM 1928 C CA . LEU A 1 250 ? -12.015 3.371 16.929 1.00 97.38 250 LEU A CA 1
ATOM 1929 C C . LEU A 1 250 ? -12.275 1.974 17.503 1.00 97.38 250 LEU A C 1
ATOM 1931 O O . LEU A 1 250 ? -13.027 1.826 18.465 1.00 97.38 250 LEU A O 1
ATOM 1935 N N . ASN A 1 251 ? -11.604 0.956 16.970 1.00 96.69 251 ASN A N 1
ATOM 1936 C CA . ASN A 1 251 ? -11.792 -0.421 17.404 1.00 96.69 251 ASN A CA 1
ATOM 1937 C C . ASN A 1 251 ? -11.394 -0.631 18.858 1.00 96.69 251 ASN A C 1
ATOM 1939 O O . ASN A 1 251 ? -12.089 -1.356 19.566 1.00 96.69 251 ASN A O 1
ATOM 1943 N N . LEU A 1 252 ? -10.311 0.002 19.327 1.00 97.75 252 LEU A N 1
ATOM 1944 C CA . LEU A 1 252 ? -9.926 -0.092 20.734 1.00 97.75 252 LEU A CA 1
ATOM 1945 C C . LEU A 1 252 ? -11.045 0.466 21.617 1.00 97.75 252 LEU A C 1
ATOM 1947 O O . LEU A 1 252 ? -11.438 -0.163 22.602 1.00 97.75 252 LEU A O 1
ATOM 1951 N N . ALA A 1 253 ? -11.569 1.636 21.256 1.00 98.31 253 ALA A N 1
ATOM 1952 C CA . ALA A 1 253 ? -12.636 2.284 21.996 1.00 98.31 253 ALA A CA 1
ATOM 1953 C C . ALA A 1 253 ? -13.912 1.441 22.048 1.00 98.31 253 ALA A C 1
ATOM 1955 O O . ALA A 1 253 ? -14.436 1.189 23.137 1.00 98.31 253 ALA A O 1
ATOM 1956 N N . LEU A 1 254 ? -14.373 0.954 20.894 1.00 98.31 254 LEU A N 1
ATOM 1957 C CA . LEU A 1 254 ? -15.555 0.101 20.812 1.00 98.31 254 LEU A CA 1
ATOM 1958 C C . LEU A 1 254 ? -15.350 -1.212 21.571 1.00 98.31 254 LEU A C 1
ATOM 1960 O O . LEU A 1 254 ? -16.235 -1.618 22.316 1.00 98.31 254 LEU A O 1
ATOM 1964 N N . ALA A 1 255 ? -14.178 -1.840 21.465 1.00 98.12 255 ALA A N 1
ATOM 1965 C CA . ALA A 1 255 ? -13.876 -3.092 22.149 1.00 98.12 255 ALA A CA 1
ATOM 1966 C C . ALA A 1 255 ? -13.886 -2.957 23.679 1.00 98.12 255 ALA A C 1
ATOM 1968 O O . ALA A 1 255 ? -14.427 -3.822 24.375 1.00 98.12 255 ALA A O 1
ATOM 1969 N N . VAL A 1 256 ? -13.311 -1.874 24.215 1.00 98.06 256 VAL A N 1
ATOM 1970 C CA . VAL A 1 256 ? -13.321 -1.600 25.660 1.00 98.06 256 VAL A CA 1
ATOM 1971 C C . VAL A 1 256 ? -14.742 -1.329 26.146 1.00 98.06 256 VAL A C 1
ATOM 1973 O O . VAL A 1 256 ? -15.179 -1.949 27.115 1.00 98.06 256 VAL A O 1
ATOM 1976 N N . LEU A 1 257 ? -15.482 -0.450 25.466 1.00 98.38 257 LEU A N 1
ATOM 1977 C CA . LEU A 1 257 ? -16.855 -0.107 25.843 1.00 98.38 257 LEU A CA 1
ATOM 1978 C C . LEU A 1 257 ? -17.800 -1.310 25.739 1.00 98.38 257 LEU A C 1
ATOM 1980 O O . LEU A 1 257 ? -18.567 -1.553 26.667 1.00 98.38 257 LEU A O 1
ATOM 1984 N N . PHE A 1 258 ? -17.699 -2.097 24.666 1.00 98.00 258 PHE A N 1
ATOM 1985 C CA . PHE A 1 258 ? -18.462 -3.332 24.483 1.00 98.00 258 PHE A CA 1
ATOM 1986 C C . PHE A 1 258 ? -18.221 -4.309 25.633 1.00 98.00 258 PHE A C 1
ATOM 1988 O O . PHE A 1 258 ? -19.163 -4.814 26.242 1.00 98.00 258 PHE A O 1
ATOM 1995 N N . ALA A 1 259 ? -16.951 -4.565 25.959 1.00 97.38 259 ALA A N 1
ATOM 1996 C CA . ALA A 1 259 ? -16.604 -5.520 27.000 1.00 97.38 259 ALA A CA 1
ATOM 1997 C C . ALA A 1 259 ? -17.098 -5.085 28.382 1.00 97.38 259 ALA A C 1
ATOM 1999 O O . ALA A 1 259 ? -17.538 -5.932 29.152 1.00 97.38 259 ALA A O 1
ATOM 2000 N N . LEU A 1 260 ? -17.056 -3.783 28.677 1.00 96.56 260 LEU A N 1
ATOM 2001 C CA . LEU A 1 260 ? -17.610 -3.227 29.912 1.00 96.56 260 LEU A CA 1
ATOM 2002 C C . LEU A 1 260 ? -19.128 -3.408 29.991 1.00 96.56 260 LEU A C 1
ATOM 2004 O O . LEU A 1 260 ? -19.640 -3.742 31.054 1.00 96.56 260 LEU A O 1
ATOM 2008 N N . GLY A 1 261 ? -19.839 -3.220 28.877 1.00 96.31 261 GLY A N 1
ATOM 2009 C CA . GLY A 1 261 ? -21.273 -3.489 28.774 1.00 96.31 261 GLY A CA 1
ATOM 2010 C C . GLY A 1 261 ? -21.637 -4.921 29.092 1.00 96.31 261 GLY A C 1
ATOM 2011 O O . GLY A 1 261 ? -22.485 -5.177 29.943 1.00 96.31 261 GLY A O 1
ATOM 2012 N N . VAL A 1 262 ? -20.970 -5.851 28.408 1.00 96.31 262 VAL A N 1
ATOM 2013 C CA . VAL A 1 262 ? -21.201 -7.285 28.589 1.00 96.31 262 VAL A CA 1
ATOM 2014 C C . VAL A 1 262 ? -20.841 -7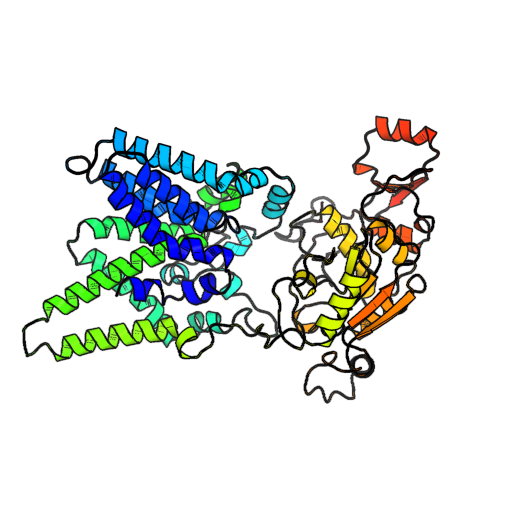.722 30.005 1.00 96.31 262 VAL A C 1
ATOM 2016 O O . VAL A 1 262 ? -21.600 -8.476 30.601 1.00 96.31 262 VAL A O 1
ATOM 2019 N N . ASP A 1 263 ? -19.739 -7.226 30.574 1.00 95.19 263 ASP A N 1
ATOM 2020 C CA . ASP A 1 263 ? -19.349 -7.535 31.954 1.00 95.19 263 ASP A CA 1
ATOM 2021 C C . ASP A 1 263 ? -20.374 -7.012 32.971 1.00 95.19 263 ASP A C 1
ATOM 2023 O O . ASP A 1 263 ? -20.816 -7.752 33.849 1.00 95.19 263 ASP A O 1
ATOM 2027 N N . ALA A 1 264 ? -20.840 -5.771 32.810 1.00 94.19 264 ALA A N 1
ATOM 2028 C CA . ALA A 1 264 ? -21.859 -5.193 33.680 1.00 94.19 264 ALA A CA 1
ATOM 2029 C C . ALA A 1 264 ? -23.212 -5.917 33.569 1.00 94.19 264 ALA A C 1
ATOM 2031 O O . ALA A 1 264 ? -23.870 -6.157 34.584 1.00 94.19 264 ALA A O 1
ATOM 2032 N N . LEU A 1 265 ? -23.617 -6.295 32.352 1.00 93.38 265 LEU A N 1
ATOM 2033 C CA . LEU A 1 265 ? -24.837 -7.065 32.107 1.00 93.38 265 LEU A CA 1
ATOM 2034 C C . LEU A 1 265 ? -24.721 -8.494 32.652 1.00 93.38 265 LEU A C 1
ATOM 2036 O O . LEU A 1 265 ? -25.660 -9.020 33.235 1.00 93.38 265 LEU A O 1
ATOM 2040 N N . TRP A 1 266 ? -23.558 -9.125 32.518 1.00 92.69 266 TRP A N 1
ATOM 2041 C CA . TRP A 1 266 ? -23.300 -10.437 33.102 1.00 92.69 266 TRP A CA 1
ATOM 2042 C C . TRP A 1 266 ? -23.336 -10.392 34.634 1.00 92.69 266 TRP A C 1
ATOM 2044 O O . TRP A 1 266 ? -23.924 -11.263 35.279 1.00 92.69 266 TRP A O 1
ATOM 2054 N N . ALA A 1 267 ? -22.728 -9.362 35.227 1.00 91.25 267 ALA A N 1
ATOM 2055 C CA . ALA A 1 267 ? -22.690 -9.169 36.669 1.00 91.25 267 ALA A CA 1
ATOM 2056 C C . ALA A 1 267 ? -24.081 -8.903 37.267 1.00 91.25 267 ALA A C 1
ATOM 2058 O O . ALA A 1 267 ? -24.347 -9.365 38.376 1.00 91.25 267 ALA A O 1
ATOM 2059 N N . SER A 1 268 ? -24.984 -8.221 36.550 1.00 90.06 268 SER A N 1
ATOM 2060 C CA . SER A 1 268 ? -26.339 -7.921 37.043 1.00 90.06 268 SER A CA 1
ATOM 2061 C C . SER A 1 268 ? -27.220 -9.168 37.228 1.00 90.06 268 SER A C 1
ATOM 2063 O O . SER A 1 268 ? -28.149 -9.154 38.045 1.00 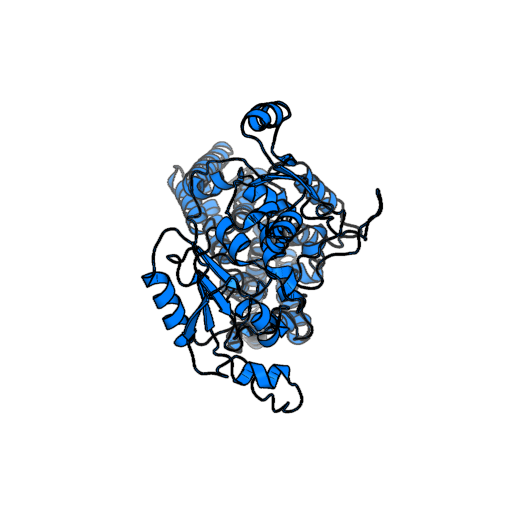90.06 268 SER A O 1
ATOM 2065 N N . PHE A 1 269 ? -26.889 -10.261 36.532 1.00 89.38 269 PHE A N 1
ATOM 2066 C CA . PHE A 1 269 ? -27.561 -11.560 36.625 1.00 89.38 269 PHE A CA 1
ATOM 2067 C C . PHE A 1 269 ? -26.866 -12.561 37.562 1.00 89.38 269 PHE A C 1
ATOM 2069 O O . PHE A 1 269 ? -27.402 -13.637 37.827 1.00 89.38 269 PHE A O 1
ATOM 2076 N N . ARG A 1 270 ? -25.671 -12.248 38.078 1.00 82.75 270 ARG A N 1
ATOM 2077 C CA . ARG A 1 270 ? -24.888 -13.181 38.902 1.00 82.75 270 ARG A CA 1
ATOM 2078 C C . ARG A 1 270 ? -25.571 -13.451 40.250 1.00 82.75 270 ARG A C 1
ATOM 2080 O O . ARG A 1 270 ? -25.967 -12.524 40.949 1.00 82.75 270 ARG A O 1
ATOM 2087 N N . GLY A 1 271 ? -25.635 -14.726 40.646 1.00 76.75 271 GLY A N 1
ATOM 2088 C CA . GLY A 1 271 ? -26.102 -15.145 41.977 1.00 76.75 271 GLY A CA 1
ATOM 2089 C C . GLY A 1 271 ? -27.623 -15.200 42.147 1.00 76.75 271 GLY A C 1
ATOM 2090 O O . GLY A 1 271 ? -28.097 -15.380 43.264 1.00 76.75 271 GLY A O 1
ATOM 2091 N N . LYS A 1 272 ? -28.388 -15.063 41.058 1.00 78.50 272 LYS A N 1
ATOM 2092 C CA . LYS A 1 272 ? -29.849 -15.183 41.053 1.00 78.50 272 LYS A CA 1
ATOM 2093 C C . LYS A 1 272 ? -30.236 -16.350 40.142 1.00 78.50 272 LYS A C 1
ATOM 2095 O O . LYS A 1 272 ? -30.162 -16.206 38.926 1.00 78.50 272 LYS A O 1
ATOM 2100 N N . GLY A 1 273 ? -30.615 -17.497 40.715 1.00 75.62 273 GLY A N 1
ATOM 2101 C CA . GLY A 1 273 ? -30.818 -18.753 39.968 1.00 75.62 273 GLY A CA 1
ATOM 2102 C C . GLY A 1 273 ? -31.782 -18.648 38.776 1.00 75.62 273 GLY A C 1
ATOM 2103 O O . GLY A 1 273 ? -31.555 -19.268 37.744 1.00 75.62 273 GLY A O 1
ATOM 2104 N N . GLU A 1 274 ? -32.792 -17.782 38.868 1.00 82.31 274 GLU A N 1
ATOM 2105 C CA . GLU A 1 274 ? -33.764 -17.511 37.796 1.00 82.31 274 GLU A CA 1
ATOM 2106 C C . GLU A 1 274 ? -33.157 -16.816 36.560 1.00 82.31 274 GLU A C 1
ATOM 2108 O O . GLU A 1 274 ? -33.742 -16.841 35.479 1.00 82.31 274 GLU A O 1
ATOM 2113 N N . TYR A 1 275 ? -31.971 -16.211 36.688 1.00 85.88 275 TYR A N 1
ATOM 2114 C CA . TYR A 1 275 ? -31.317 -15.442 35.625 1.00 85.88 275 TYR A CA 1
ATOM 2115 C C . TYR A 1 275 ? -30.151 -16.184 34.955 1.00 85.88 275 TYR A C 1
ATOM 2117 O O . TYR A 1 275 ? -29.466 -15.609 34.106 1.00 85.88 275 TYR A O 1
ATOM 2125 N N . GLU A 1 276 ? -29.936 -17.467 35.267 1.00 86.56 276 GLU A N 1
ATOM 2126 C CA . GLU A 1 276 ? -28.915 -18.288 34.595 1.00 86.56 276 GLU A CA 1
ATOM 2127 C C . GLU A 1 276 ? -29.177 -18.421 33.084 1.00 86.56 276 GLU A C 1
ATOM 2129 O O . GLU A 1 276 ? -28.238 -18.357 32.289 1.00 86.56 276 GLU A O 1
ATOM 2134 N N . LEU A 1 277 ? -30.448 -18.485 32.659 1.00 89.75 277 LEU A N 1
ATOM 2135 C CA . LEU A 1 277 ? -30.805 -18.468 31.236 1.00 89.75 277 LEU A CA 1
ATOM 2136 C C . LEU A 1 277 ? -30.348 -17.169 30.552 1.00 89.75 277 LEU A C 1
ATOM 2138 O O . LEU A 1 277 ? -29.779 -17.214 29.466 1.00 89.75 277 LEU A O 1
ATOM 2142 N N . TRP A 1 278 ? -30.532 -16.011 31.194 1.00 91.56 278 TRP A N 1
ATOM 2143 C CA . TRP A 1 278 ? -30.100 -14.719 30.647 1.00 91.56 278 TRP A CA 1
ATOM 2144 C C . TRP A 1 278 ? -28.581 -14.615 30.535 1.00 91.56 278 TRP A C 1
ATOM 2146 O O . TRP A 1 278 ? -28.075 -14.083 29.549 1.00 91.56 278 TRP A O 1
ATOM 2156 N N . ARG A 1 279 ? -27.840 -15.174 31.498 1.00 90.81 279 ARG A N 1
ATOM 2157 C CA . ARG A 1 279 ? -26.376 -15.278 31.412 1.00 90.81 279 ARG A CA 1
ATOM 2158 C C . ARG A 1 279 ? -25.974 -16.116 30.205 1.00 90.81 279 ARG A C 1
ATOM 2160 O O . ARG A 1 279 ? -25.182 -15.650 29.389 1.00 90.81 279 ARG A O 1
ATOM 2167 N N . LEU A 1 280 ? -26.567 -17.300 30.041 1.00 92.06 280 LEU A N 1
ATOM 2168 C CA . LEU A 1 280 ? -26.323 -18.140 28.870 1.00 92.06 280 LEU A CA 1
ATOM 2169 C C . LEU A 1 280 ? -26.619 -17.385 27.566 1.00 92.06 280 LEU A C 1
ATOM 2171 O O . LEU A 1 280 ? -25.782 -17.390 26.669 1.00 92.06 280 LEU A O 1
ATOM 2175 N N . LEU A 1 281 ? -27.747 -16.674 27.480 1.00 94.19 281 LEU A N 1
ATOM 2176 C CA . LEU A 1 281 ? -28.105 -15.873 26.306 1.00 94.19 281 LEU A CA 1
ATOM 2177 C C . LEU A 1 281 ? -27.085 -14.764 26.017 1.00 94.19 281 LEU A C 1
ATOM 2179 O O . LEU A 1 281 ? -26.700 -14.593 24.864 1.00 94.19 281 LEU A O 1
ATOM 2183 N N . VAL A 1 282 ? -26.594 -14.049 27.034 1.00 94.56 282 VAL A N 1
ATOM 2184 C CA . VAL A 1 282 ? -25.542 -13.027 26.866 1.00 94.56 282 VAL A CA 1
ATOM 2185 C C . VAL A 1 282 ? -24.239 -13.654 26.366 1.00 94.56 282 VAL A C 1
ATOM 2187 O O . VAL A 1 282 ? -23.617 -13.114 25.447 1.00 94.56 282 VAL A O 1
ATOM 2190 N N . ALA A 1 283 ? -23.829 -14.797 26.925 1.00 94.69 283 ALA A N 1
ATOM 2191 C CA . ALA A 1 283 ? -22.634 -15.511 26.475 1.00 94.69 283 ALA A CA 1
ATOM 2192 C C . ALA A 1 283 ? -22.775 -16.005 25.030 1.00 94.69 283 ALA A C 1
ATOM 2194 O O . ALA A 1 283 ? -21.876 -15.771 24.225 1.00 94.69 283 ALA A O 1
ATOM 2195 N N . VAL A 1 284 ? -23.905 -16.629 24.684 1.00 96.50 284 VAL A N 1
ATOM 2196 C CA . VAL A 1 284 ? -24.191 -17.120 23.329 1.00 96.50 284 VAL A CA 1
ATOM 2197 C C . VAL A 1 284 ? -24.254 -15.962 22.339 1.00 96.50 284 VAL A C 1
ATOM 2199 O O . VAL A 1 284 ? -23.588 -16.019 21.312 1.00 96.50 284 VAL A O 1
ATOM 2202 N N . ALA A 1 285 ? -24.968 -14.877 22.652 1.00 96.00 285 ALA A N 1
ATOM 2203 C CA . ALA A 1 285 ? -25.038 -13.699 21.789 1.00 96.00 285 ALA A CA 1
ATOM 2204 C C . ALA A 1 285 ? -23.651 -13.079 21.561 1.00 96.00 285 ALA A C 1
ATOM 2206 O O . ALA A 1 285 ? -23.281 -12.780 20.427 1.00 96.00 285 ALA A O 1
ATOM 2207 N N . THR A 1 286 ? -22.846 -12.954 22.620 1.00 96.69 286 THR A N 1
ATOM 2208 C CA . THR A 1 286 ? -21.463 -12.465 22.518 1.00 96.69 286 THR A CA 1
ATOM 2209 C C . THR A 1 286 ? -20.606 -13.392 21.658 1.00 96.69 286 THR A C 1
ATOM 2211 O O . THR A 1 286 ? -19.860 -12.917 20.804 1.00 96.69 286 THR A O 1
ATOM 2214 N N . ALA A 1 287 ? -20.725 -14.710 21.842 1.00 96.38 287 ALA A N 1
ATOM 2215 C CA . ALA A 1 287 ? -20.002 -15.695 21.047 1.00 96.38 287 ALA A CA 1
ATOM 2216 C C . ALA A 1 287 ? -20.408 -15.636 19.568 1.00 96.38 287 ALA A C 1
ATOM 2218 O O . ALA A 1 287 ? -19.532 -15.611 18.713 1.00 96.38 287 ALA A O 1
ATOM 2219 N N . VAL A 1 288 ? -21.704 -15.527 19.260 1.00 96.31 288 VAL A N 1
ATOM 2220 C CA . VAL A 1 288 ? -22.210 -15.383 17.885 1.00 96.31 288 VAL A CA 1
ATOM 2221 C C . VAL A 1 288 ? -21.664 -14.117 17.232 1.00 96.31 288 VAL A C 1
ATOM 2223 O O . VAL A 1 288 ? -21.169 -14.192 16.112 1.00 96.31 288 VAL A O 1
ATOM 2226 N N . ILE A 1 289 ? -21.680 -12.974 17.927 1.00 96.38 289 ILE A N 1
ATOM 2227 C CA . ILE A 1 289 ? -21.112 -11.719 17.408 1.00 96.38 289 ILE A CA 1
ATOM 2228 C C . ILE A 1 289 ? -19.621 -11.891 17.099 1.00 96.38 289 ILE A C 1
ATOM 2230 O O . ILE A 1 289 ? -19.175 -11.488 16.026 1.00 96.38 289 ILE A O 1
ATOM 2234 N N . LEU A 1 290 ? -18.851 -12.496 18.009 1.00 96.25 290 LEU A N 1
ATOM 2235 C CA . LEU A 1 290 ? -17.415 -12.713 17.818 1.00 96.25 290 LEU A CA 1
ATOM 2236 C C . LEU A 1 290 ? -17.123 -13.687 16.671 1.00 96.25 290 LEU A C 1
ATOM 2238 O O . LEU A 1 290 ? -16.287 -13.389 15.828 1.00 96.25 290 LEU A O 1
ATOM 2242 N N . VAL A 1 291 ? -17.815 -14.826 16.615 1.00 95.94 291 VAL A N 1
ATOM 2243 C CA . VAL A 1 291 ? -17.627 -15.859 15.584 1.00 95.94 291 VAL A CA 1
ATOM 2244 C C . VAL A 1 291 ? -18.041 -15.338 14.209 1.00 95.94 291 VAL A C 1
ATOM 2246 O O . VAL A 1 291 ? -17.324 -15.560 13.238 1.00 95.94 291 VAL A O 1
ATOM 2249 N N . ALA A 1 292 ? -19.149 -14.597 14.120 1.00 95.44 292 ALA A N 1
ATOM 2250 C CA . ALA A 1 292 ? -19.592 -13.980 12.875 1.00 95.44 292 ALA A CA 1
ATOM 2251 C C . ALA A 1 292 ? -18.618 -12.893 12.402 1.00 95.44 292 ALA A C 1
ATOM 2253 O O . ALA A 1 292 ? -18.242 -12.871 11.237 1.00 95.44 292 ALA A O 1
ATOM 2254 N N . ASN A 1 293 ? -18.131 -12.016 13.285 1.00 94.06 293 ASN A N 1
ATOM 2255 C CA . ASN A 1 293 ? -17.119 -11.036 12.878 1.00 94.06 293 ASN A CA 1
ATOM 2256 C C . ASN A 1 293 ? -15.760 -11.690 12.570 1.00 94.06 293 ASN A C 1
ATOM 2258 O O . ASN A 1 293 ? -15.031 -11.179 11.727 1.00 94.06 293 ASN A O 1
ATOM 2262 N N . ALA A 1 294 ? -15.455 -12.848 13.161 1.00 94.44 294 ALA A N 1
ATOM 2263 C CA . ALA A 1 294 ? -14.285 -13.670 12.856 1.00 94.44 294 ALA A CA 1
ATOM 2264 C C . ALA A 1 294 ? -14.496 -14.668 11.710 1.00 94.44 294 ALA A C 1
ATOM 2266 O O . ALA A 1 294 ? -13.682 -15.581 11.554 1.00 94.44 294 ALA A O 1
ATOM 2267 N N . TYR A 1 295 ? -15.553 -14.532 10.902 1.00 93.31 295 TYR A N 1
ATOM 2268 C CA . TYR A 1 295 ? -15.859 -15.525 9.872 1.00 93.31 295 TYR A CA 1
ATOM 2269 C C . TYR A 1 295 ? -14.676 -15.854 8.929 1.00 93.31 295 TYR A C 1
ATOM 2271 O O . TYR A 1 295 ? -14.556 -17.031 8.574 1.00 93.31 295 TYR A O 1
ATOM 2279 N N . PRO A 1 296 ? -13.768 -14.916 8.555 1.00 91.50 296 PRO A N 1
ATOM 2280 C CA . PRO A 1 296 ? -12.627 -15.255 7.709 1.00 91.50 296 PRO A CA 1
ATOM 2281 C C . PRO A 1 296 ? -11.702 -16.270 8.376 1.00 91.50 296 PRO A C 1
ATOM 2283 O O . PRO A 1 296 ? -11.222 -17.189 7.724 1.00 91.50 296 PRO A O 1
ATOM 2286 N N . LEU A 1 297 ? -11.499 -16.152 9.689 1.00 91.75 297 LEU A N 1
ATOM 2287 C CA . LEU A 1 297 ? -10.729 -17.112 10.475 1.00 91.75 297 LEU A CA 1
ATOM 2288 C C . LEU A 1 297 ? -11.456 -18.458 10.572 1.00 91.75 297 LEU A C 1
ATOM 2290 O O . LEU A 1 297 ? -10.844 -19.499 10.364 1.00 91.75 297 LEU A O 1
ATOM 2294 N N . VAL A 1 298 ? -12.763 -18.437 10.842 1.00 91.50 298 VAL A N 1
ATOM 2295 C CA . VAL A 1 298 ? -13.580 -19.650 11.027 1.00 91.50 298 VAL A CA 1
ATOM 2296 C C . VAL A 1 298 ? -13.658 -20.483 9.747 1.00 91.50 298 VAL A C 1
ATOM 2298 O O . VAL A 1 298 ? -13.598 -21.707 9.807 1.00 91.50 298 VAL A O 1
ATOM 2301 N N . LEU A 1 299 ? -13.773 -19.829 8.589 1.00 90.31 299 LEU A N 1
ATOM 2302 C CA . LEU A 1 299 ? -13.852 -20.495 7.288 1.00 90.31 299 LEU A CA 1
ATOM 2303 C C . LEU A 1 299 ? -12.482 -20.718 6.628 1.00 90.31 299 LEU A C 1
ATOM 2305 O O . LEU A 1 299 ? -12.440 -21.197 5.497 1.00 90.31 299 LEU A O 1
ATOM 2309 N N . GLY A 1 300 ? -11.376 -20.338 7.279 1.00 87.19 300 GLY A N 1
ATOM 2310 C CA . GLY A 1 300 ? -10.033 -20.432 6.697 1.00 87.19 300 GLY A CA 1
ATOM 2311 C C . GLY A 1 300 ? -9.812 -19.523 5.478 1.00 87.19 300 GLY A C 1
ATOM 2312 O O . GLY A 1 300 ? -8.963 -19.808 4.643 1.00 87.19 300 GLY A O 1
ATOM 2313 N N . ARG A 1 301 ? -10.569 -18.426 5.365 1.00 83.56 301 ARG A N 1
ATOM 2314 C CA . ARG A 1 301 ? -10.551 -17.456 4.253 1.00 83.56 301 ARG A CA 1
ATOM 2315 C C . ARG A 1 301 ? -9.739 -16.192 4.556 1.00 83.56 301 ARG A C 1
ATOM 2317 O O . ARG A 1 301 ? -10.036 -15.124 4.032 1.00 83.56 301 ARG A O 1
ATOM 2324 N N . ILE A 1 302 ? -8.740 -16.296 5.433 1.00 78.62 302 ILE A N 1
ATOM 2325 C CA . ILE A 1 302 ? -7.871 -15.167 5.819 1.00 78.62 302 ILE A CA 1
ATOM 2326 C C . ILE A 1 302 ? -6.991 -14.726 4.640 1.00 78.62 302 ILE A C 1
ATOM 2328 O O . ILE A 1 302 ? -6.622 -13.562 4.543 1.00 78.62 302 ILE A O 1
ATOM 2332 N N . GLN A 1 303 ? -6.658 -15.659 3.747 1.00 67.62 303 GLN A N 1
ATOM 2333 C CA . GLN A 1 303 ? -5.880 -15.395 2.541 1.00 67.62 303 GLN A CA 1
ATOM 2334 C C . GLN A 1 303 ? -6.846 -15.222 1.361 1.00 67.62 303 GLN A C 1
ATOM 2336 O O . GLN A 1 303 ? -7.708 -16.075 1.141 1.00 67.62 303 GLN A O 1
ATOM 2341 N N . GLY A 1 304 ? -6.734 -14.100 0.644 1.00 65.44 304 GLY A N 1
ATOM 2342 C CA . GLY A 1 304 ? -7.570 -13.794 -0.520 1.00 65.44 304 GLY A CA 1
ATOM 2343 C C . GLY A 1 304 ? -7.289 -14.700 -1.727 1.00 65.44 304 GLY A C 1
ATOM 2344 O O . GLY A 1 304 ? -6.406 -15.556 -1.702 1.00 65.44 304 GLY A O 1
ATOM 2345 N N . GLU A 1 305 ? -8.010 -14.480 -2.830 1.00 60.28 305 GLU A N 1
ATOM 2346 C CA . GLU A 1 305 ? -7.900 -15.293 -4.059 1.00 60.28 305 GLU A CA 1
ATOM 2347 C C . GLU A 1 305 ? -6.514 -15.278 -4.720 1.00 60.28 305 GLU A C 1
ATOM 2349 O O . GLU A 1 305 ? -6.215 -16.136 -5.546 1.00 60.28 305 GLU A O 1
ATOM 2354 N N . ARG A 1 306 ? -5.654 -14.322 -4.354 1.00 67.56 306 ARG A N 1
ATOM 2355 C CA . ARG A 1 306 ? -4.277 -14.206 -4.856 1.00 67.56 306 ARG A CA 1
ATOM 2356 C C . ARG A 1 306 ? -3.291 -15.145 -4.164 1.00 67.56 306 ARG A C 1
ATOM 2358 O O . ARG A 1 306 ? -2.094 -15.030 -4.393 1.00 67.56 306 ARG A O 1
ATOM 2365 N N . ASN A 1 307 ? -3.760 -16.058 -3.322 1.00 74.62 307 ASN A N 1
ATOM 2366 C CA . ASN A 1 307 ? -2.880 -16.989 -2.636 1.00 74.62 307 ASN A CA 1
ATOM 2367 C C . ASN A 1 307 ? -2.104 -17.883 -3.619 1.00 74.62 307 ASN A C 1
ATOM 2369 O O . ASN A 1 307 ? -2.622 -18.293 -4.658 1.00 74.62 307 ASN A O 1
ATOM 2373 N N . THR A 1 308 ? -0.872 -18.223 -3.256 1.00 81.44 308 THR A N 1
ATOM 2374 C CA . THR A 1 308 ? -0.037 -19.180 -3.979 1.00 81.44 308 THR A CA 1
ATOM 2375 C C . THR A 1 308 ? 0.427 -20.281 -3.031 1.00 81.44 308 THR A C 1
ATOM 2377 O O . THR A 1 308 ? 0.788 -20.021 -1.887 1.00 81.44 308 THR A O 1
ATOM 2380 N N . ALA A 1 309 ? 0.447 -21.527 -3.513 1.00 80.81 309 ALA A N 1
ATOM 2381 C CA . ALA A 1 309 ? 1.037 -22.647 -2.775 1.00 80.81 309 ALA A CA 1
ATOM 2382 C C . ALA A 1 309 ? 2.579 -22.592 -2.756 1.00 80.81 309 ALA A C 1
ATOM 2384 O O . ALA A 1 309 ? 3.215 -23.305 -1.981 1.00 80.81 309 ALA A O 1
ATOM 2385 N N . GLY A 1 310 ? 3.179 -21.767 -3.616 1.00 87.94 310 GLY A N 1
ATOM 2386 C CA . GLY A 1 310 ? 4.620 -21.609 -3.752 1.00 87.94 310 GLY A CA 1
ATOM 2387 C C . GLY A 1 310 ? 5.009 -21.126 -5.146 1.00 87.94 310 GLY A C 1
ATOM 2388 O O . GLY A 1 310 ? 4.238 -21.221 -6.101 1.00 87.94 310 GLY A O 1
ATOM 2389 N N . ILE A 1 311 ? 6.231 -20.613 -5.262 1.00 93.50 311 ILE A N 1
ATOM 2390 C CA . ILE A 1 311 ? 6.796 -20.176 -6.542 1.00 93.50 311 ILE A CA 1
ATOM 2391 C C . ILE A 1 311 ? 7.158 -21.423 -7.369 1.00 93.50 311 ILE A C 1
ATOM 2393 O O . ILE A 1 311 ? 7.880 -22.288 -6.863 1.00 93.50 311 ILE A O 1
ATOM 2397 N N . PRO A 1 312 ? 6.695 -21.550 -8.627 1.00 96.12 312 PRO A N 1
ATOM 2398 C CA . PRO A 1 312 ? 7.027 -22.691 -9.473 1.00 96.12 312 PRO A CA 1
ATOM 2399 C C . PRO A 1 312 ? 8.536 -22.897 -9.666 1.00 96.12 312 PRO A C 1
ATOM 2401 O O . PRO A 1 312 ? 9.329 -21.952 -9.684 1.00 96.12 312 PRO A O 1
ATOM 2404 N N . ALA A 1 313 ? 8.942 -24.152 -9.881 1.00 97.19 313 ALA A N 1
ATOM 2405 C CA . ALA A 1 313 ? 10.352 -24.510 -10.041 1.00 97.19 313 ALA A CA 1
ATOM 2406 C C . ALA A 1 313 ? 11.029 -23.783 -11.217 1.00 97.19 313 ALA A C 1
ATOM 2408 O O . ALA A 1 313 ? 12.187 -23.396 -11.091 1.00 97.19 313 ALA A O 1
ATOM 2409 N N . TYR A 1 314 ? 10.311 -23.546 -12.322 1.00 97.81 314 TYR A N 1
ATOM 2410 C CA . TYR A 1 314 ? 10.847 -22.817 -13.476 1.00 97.81 314 TYR A CA 1
ATOM 2411 C C . TYR A 1 314 ? 11.199 -21.362 -13.135 1.00 97.81 314 TYR A C 1
ATOM 2413 O O . TYR A 1 314 ? 12.232 -20.874 -13.578 1.00 97.81 314 TYR A O 1
ATOM 2421 N N . TRP A 1 315 ? 10.418 -20.703 -12.273 1.00 97.50 315 TRP A N 1
ATOM 2422 C CA . TRP A 1 315 ? 10.729 -19.358 -11.785 1.00 97.50 315 TRP A CA 1
ATOM 2423 C C . TRP A 1 315 ? 11.960 -19.367 -10.886 1.00 97.50 315 TRP A C 1
ATOM 2425 O O . TRP A 1 315 ? 12.853 -18.543 -11.043 1.00 97.50 315 TRP A O 1
ATOM 2435 N N . THR A 1 316 ? 12.061 -20.352 -9.991 1.00 96.81 316 THR A N 1
ATOM 2436 C CA . THR A 1 316 ? 13.258 -20.509 -9.151 1.00 96.81 316 THR A CA 1
ATOM 2437 C C . THR A 1 316 ? 14.510 -20.760 -10.001 1.00 96.81 316 THR A C 1
ATOM 2439 O O . THR A 1 316 ? 15.572 -20.218 -9.708 1.00 96.81 316 THR A O 1
ATOM 2442 N N . GLN A 1 317 ? 14.402 -21.550 -11.073 1.00 98.06 317 GLN A N 1
ATOM 2443 C CA . GLN A 1 317 ? 15.500 -21.797 -12.011 1.00 98.06 317 GLN A CA 1
ATOM 2444 C C . GLN A 1 317 ? 15.893 -20.537 -12.789 1.00 98.06 317 GLN A C 1
ATOM 2446 O O . GLN A 1 317 ? 17.085 -20.240 -12.853 1.00 98.06 317 GLN A O 1
ATOM 2451 N N . ALA A 1 318 ? 14.913 -19.799 -13.321 1.00 98.25 318 ALA A N 1
ATOM 2452 C CA . ALA A 1 318 ? 15.132 -18.558 -14.058 1.00 98.25 318 ALA A CA 1
ATOM 2453 C C . ALA A 1 318 ? 15.812 -17.495 -13.189 1.00 98.25 318 ALA A C 1
ATOM 2455 O O . ALA A 1 318 ? 16.844 -16.950 -13.567 1.00 98.25 318 ALA A O 1
ATOM 2456 N N . LEU A 1 319 ? 15.299 -17.268 -11.979 1.00 97.19 319 LEU A N 1
ATOM 2457 C CA . LEU A 1 319 ? 15.873 -16.296 -11.054 1.00 97.19 319 LEU A CA 1
ATOM 2458 C C . LEU A 1 319 ? 17.289 -16.686 -10.610 1.00 97.19 319 LEU A C 1
ATOM 2460 O O . LEU A 1 319 ? 18.192 -15.859 -10.645 1.00 97.19 319 LEU A O 1
ATOM 2464 N N . ASN A 1 320 ? 17.528 -17.959 -10.277 1.00 97.00 320 ASN A N 1
ATOM 2465 C CA . ASN A 1 320 ? 18.878 -18.423 -9.943 1.00 97.00 320 ASN A CA 1
ATOM 2466 C C . ASN A 1 320 ? 19.837 -18.328 -11.148 1.00 97.00 320 ASN A C 1
ATOM 2468 O O . ASN A 1 320 ? 21.052 -18.261 -10.970 1.00 97.00 320 ASN A O 1
ATOM 2472 N N . TYR A 1 321 ? 19.322 -18.411 -12.378 1.00 97.00 321 TYR A N 1
ATOM 2473 C CA . TYR A 1 321 ? 20.116 -18.223 -13.589 1.00 97.00 321 TYR A CA 1
ATOM 2474 C C . TYR A 1 321 ? 20.511 -16.754 -13.772 1.00 97.00 321 TYR A C 1
ATOM 2476 O O . TYR A 1 321 ? 21.692 -16.494 -13.984 1.00 97.00 321 TYR A O 1
ATOM 2484 N N . LEU A 1 322 ? 19.566 -15.822 -13.616 1.00 96.81 322 LEU A N 1
ATOM 2485 C CA . LEU A 1 322 ? 19.821 -14.377 -13.648 1.00 96.81 322 LEU A CA 1
ATOM 2486 C C . LEU A 1 322 ? 20.811 -13.957 -12.551 1.00 96.81 322 LEU A C 1
ATOM 2488 O O . LEU A 1 322 ? 21.834 -13.352 -12.848 1.00 96.81 322 LEU A O 1
ATOM 2492 N N . GLU A 1 323 ? 20.595 -14.396 -11.309 1.00 95.50 323 GLU A N 1
ATOM 2493 C CA . GLU A 1 323 ? 21.491 -14.105 -10.179 1.00 95.50 323 GLU A CA 1
ATOM 2494 C C . GLU A 1 323 ? 22.935 -14.575 -10.443 1.00 95.50 323 GLU A C 1
ATOM 2496 O O . GLU A 1 323 ? 23.893 -13.864 -10.147 1.00 95.50 323 GLU A O 1
ATOM 2501 N N . ARG A 1 324 ? 23.115 -15.753 -11.061 1.00 95.31 324 ARG A N 1
ATOM 2502 C CA . ARG A 1 324 ? 24.448 -16.274 -11.415 1.00 95.31 324 ARG A CA 1
ATOM 2503 C C . ARG A 1 324 ? 25.133 -15.516 -12.547 1.00 95.31 324 ARG A C 1
ATOM 2505 O O . ARG A 1 324 ? 26.357 -15.599 -12.637 1.00 95.31 324 ARG A O 1
ATOM 2512 N N . ARG A 1 325 ? 24.388 -14.825 -13.417 1.00 92.31 325 ARG A N 1
ATOM 2513 C CA . ARG A 1 325 ? 24.997 -13.953 -14.434 1.00 92.31 325 ARG A CA 1
ATOM 2514 C C . ARG A 1 325 ? 25.687 -12.760 -13.772 1.00 92.31 325 ARG A C 1
ATOM 2516 O O . ARG A 1 325 ? 26.719 -12.325 -14.274 1.00 92.31 325 ARG A O 1
ATOM 2523 N N . GLY A 1 326 ? 25.183 -12.312 -12.617 1.00 86.62 326 GLY A N 1
ATOM 2524 C CA . GLY A 1 326 ? 25.783 -11.246 -11.812 1.00 86.62 326 GLY A CA 1
ATOM 2525 C C . GLY A 1 326 ? 25.943 -9.948 -12.603 1.00 86.62 326 GLY A C 1
ATOM 2526 O O . GLY A 1 326 ? 25.260 -9.753 -13.598 1.00 86.62 326 GLY A O 1
ATOM 2527 N N . GLY A 1 327 ? 26.872 -9.083 -12.207 1.00 88.75 327 GLY A N 1
ATOM 2528 C CA . GLY A 1 327 ? 27.178 -7.848 -12.937 1.00 88.75 327 GLY A CA 1
ATOM 2529 C C . GLY A 1 327 ? 26.366 -6.627 -12.483 1.00 88.75 327 GLY A C 1
ATOM 2530 O O . GLY A 1 327 ? 25.449 -6.756 -11.675 1.00 88.75 327 GLY A O 1
ATOM 2531 N N . PRO A 1 328 ? 26.764 -5.424 -12.928 1.00 91.12 328 PRO A N 1
ATOM 2532 C CA . PRO A 1 328 ? 26.106 -4.171 -12.564 1.00 91.12 328 PRO A CA 1
ATOM 2533 C C . PRO A 1 328 ? 24.849 -3.876 -13.395 1.00 91.12 328 PRO A C 1
ATOM 2535 O O . PRO A 1 328 ? 24.129 -2.935 -13.064 1.00 91.12 328 PRO A O 1
ATOM 2538 N N . GLU A 1 329 ? 24.626 -4.600 -14.497 1.00 95.56 329 GLU A N 1
ATOM 2539 C CA . GLU A 1 329 ? 23.463 -4.409 -15.363 1.00 95.56 329 GLU A CA 1
ATOM 2540 C C . GLU A 1 329 ? 22.165 -4.874 -14.695 1.00 95.56 329 GLU A C 1
ATOM 2542 O O . GLU A 1 329 ? 22.168 -5.533 -13.658 1.00 95.56 329 GLU A O 1
ATOM 2547 N N . ARG A 1 330 ? 21.044 -4.495 -15.303 1.00 96.19 330 ARG A N 1
ATOM 2548 C CA . ARG A 1 330 ? 19.696 -4.731 -14.796 1.00 96.19 330 ARG A CA 1
ATOM 2549 C C . ARG A 1 330 ? 18.939 -5.764 -15.622 1.00 96.19 330 ARG A C 1
ATOM 2551 O O . ARG A 1 330 ? 19.238 -5.990 -16.799 1.00 96.19 330 ARG A O 1
ATOM 2558 N N . GLU A 1 331 ? 17.902 -6.327 -15.023 1.00 97.00 331 GLU A N 1
ATOM 2559 C CA . GLU A 1 331 ? 16.994 -7.282 -15.653 1.00 97.00 331 GLU A CA 1
ATOM 2560 C C . GLU A 1 331 ? 15.606 -6.660 -15.822 1.00 97.00 331 GLU A C 1
ATOM 2562 O O . GLU A 1 331 ? 14.966 -6.290 -14.840 1.00 97.00 331 GLU A O 1
ATOM 2567 N N . PHE A 1 332 ? 15.114 -6.544 -17.053 1.00 96.81 332 PHE A N 1
ATOM 2568 C CA . PHE A 1 332 ? 13.810 -5.940 -17.335 1.00 96.81 332 PHE A CA 1
ATOM 2569 C C . PHE A 1 332 ? 12.710 -6.996 -17.381 1.00 96.81 332 PHE A C 1
ATOM 2571 O O . PHE A 1 332 ? 12.787 -7.924 -18.179 1.00 96.81 332 PHE A O 1
ATOM 2578 N N . PHE A 1 333 ? 11.675 -6.859 -16.557 1.00 96.25 333 PHE A N 1
ATOM 2579 C CA . PHE A 1 333 ? 10.586 -7.833 -16.457 1.00 96.25 333 PHE A CA 1
ATOM 2580 C C . PHE A 1 333 ? 9.357 -7.357 -17.234 1.00 96.25 333 PHE A C 1
ATOM 2582 O O . PHE A 1 333 ? 8.637 -6.474 -16.777 1.00 96.25 333 PHE A O 1
ATOM 2589 N N . ALA A 1 334 ? 9.092 -7.989 -18.377 1.00 95.75 334 ALA A N 1
ATOM 2590 C CA . ALA A 1 334 ? 8.006 -7.643 -19.291 1.00 95.75 334 ALA A CA 1
ATOM 2591 C C . ALA A 1 334 ? 6.906 -8.729 -19.316 1.00 95.75 334 ALA A C 1
ATOM 2593 O O . ALA A 1 334 ? 7.213 -9.913 -19.158 1.00 95.75 334 ALA A O 1
ATOM 2594 N N . PRO A 1 335 ? 5.630 -8.386 -19.556 1.00 94.19 335 PRO A N 1
ATOM 2595 C CA . PRO A 1 335 ? 5.107 -7.030 -19.637 1.00 94.19 335 PRO A CA 1
ATOM 2596 C C . PRO A 1 335 ? 4.913 -6.387 -18.256 1.00 94.19 335 PRO A C 1
ATOM 2598 O O . PRO A 1 335 ? 4.711 -7.067 -17.246 1.00 94.19 335 PRO A O 1
ATOM 2601 N N . GLY A 1 336 ? 4.877 -5.061 -18.235 1.00 89.31 336 GLY A N 1
ATOM 2602 C CA . GLY A 1 336 ? 4.439 -4.254 -17.106 1.00 89.31 336 GLY A CA 1
ATOM 2603 C C . GLY A 1 336 ? 2.973 -4.455 -16.765 1.00 89.31 336 GLY A C 1
ATOM 2604 O O . GLY A 1 336 ? 2.140 -4.793 -17.608 1.00 89.31 336 GLY A O 1
ATOM 2605 N N . THR A 1 337 ? 2.634 -4.246 -15.500 1.00 88.06 337 THR A N 1
ATOM 2606 C CA . THR A 1 337 ? 1.262 -4.318 -14.993 1.00 88.06 337 THR A CA 1
ATOM 2607 C C . THR A 1 337 ? 1.147 -3.503 -13.714 1.00 88.06 337 THR A C 1
ATOM 2609 O O . THR A 1 337 ? 2.109 -3.390 -12.961 1.00 88.06 337 THR A O 1
ATOM 2612 N N . LEU A 1 338 ? -0.035 -2.941 -13.444 1.00 81.31 338 LEU A N 1
ATOM 2613 C CA . LEU A 1 338 ? -0.307 -2.285 -12.165 1.00 81.31 338 LEU A CA 1
ATOM 2614 C C . LEU A 1 338 ? -0.373 -3.297 -11.012 1.00 81.31 338 LEU A C 1
ATOM 2616 O O . LEU A 1 338 ? 0.046 -2.996 -9.896 1.00 81.31 338 LEU A O 1
ATOM 2620 N N . GLN A 1 339 ? -0.938 -4.477 -11.278 1.00 82.00 339 GLN A N 1
ATOM 2621 C CA . GLN A 1 339 ? -1.159 -5.533 -10.298 1.00 82.00 339 GLN A CA 1
ATOM 2622 C C . GLN A 1 339 ? -0.866 -6.888 -10.927 1.00 82.00 339 GLN A C 1
ATOM 2624 O O . GLN A 1 339 ? -1.651 -7.417 -11.720 1.00 82.00 339 GLN A O 1
ATOM 2629 N N . ILE A 1 340 ? 0.246 -7.484 -10.520 1.00 88.00 340 ILE A N 1
ATOM 2630 C CA . ILE A 1 340 ? 0.693 -8.747 -11.086 1.00 88.00 340 ILE A CA 1
ATOM 2631 C C . ILE A 1 340 ? -0.011 -9.944 -10.441 1.00 88.00 340 ILE A C 1
ATOM 2633 O O . ILE A 1 340 ? -0.041 -10.132 -9.224 1.00 88.00 340 ILE A O 1
ATOM 2637 N N . VAL A 1 341 ? -0.626 -10.762 -11.285 1.00 90.56 341 VAL A N 1
ATOM 2638 C CA . VAL A 1 341 ? -1.238 -12.036 -10.925 1.00 90.56 341 VAL A CA 1
ATOM 2639 C C . VAL A 1 341 ? -0.774 -13.037 -11.965 1.00 90.56 341 VAL A C 1
ATOM 2641 O O . VAL A 1 341 ? -0.947 -12.820 -13.158 1.00 90.56 341 VAL A O 1
ATOM 2644 N N . TYR A 1 342 ? -0.193 -14.142 -11.522 1.00 93.19 342 TYR A N 1
ATOM 2645 C CA . TYR A 1 342 ? 0.198 -15.242 -12.389 1.00 93.19 342 TYR A CA 1
ATOM 2646 C C . TYR A 1 342 ? -0.907 -16.298 -12.424 1.00 93.19 342 TYR A C 1
ATOM 2648 O O . TYR A 1 342 ? -1.725 -16.410 -11.505 1.00 93.19 342 TYR A O 1
ATOM 2656 N N . ARG A 1 343 ? -0.904 -17.164 -13.441 1.00 91.94 343 ARG A N 1
ATOM 2657 C CA . ARG A 1 343 ? -1.849 -18.297 -13.522 1.00 91.94 343 ARG A CA 1
ATOM 2658 C C . ARG A 1 343 ? -1.725 -19.291 -12.363 1.00 91.94 343 ARG A C 1
ATOM 2660 O O . ARG A 1 343 ? -2.629 -20.099 -12.147 1.00 91.94 343 ARG A O 1
ATOM 2667 N N . TRP A 1 344 ? -0.612 -19.262 -11.633 1.00 91.75 344 TRP A N 1
ATOM 2668 C CA . TRP A 1 344 ? -0.351 -20.107 -10.466 1.00 91.75 344 TRP A CA 1
ATOM 2669 C C . TRP A 1 344 ? -0.603 -19.415 -9.116 1.00 91.75 344 TRP A C 1
ATOM 2671 O O . TRP A 1 344 ? -0.564 -20.096 -8.093 1.00 91.75 344 TRP A O 1
ATOM 2681 N N . GLY A 1 345 ? -0.882 -18.107 -9.095 1.00 88.69 345 GLY A N 1
ATOM 2682 C CA . GLY A 1 345 ? -1.129 -17.327 -7.879 1.00 88.69 345 GLY A CA 1
ATOM 2683 C C . GLY A 1 345 ? -0.660 -15.875 -8.005 1.00 88.69 345 GLY A C 1
ATOM 2684 O O . GLY A 1 345 ? -0.128 -15.474 -9.036 1.00 88.69 345 GLY A O 1
ATOM 2685 N N . GLY A 1 346 ? -0.868 -15.061 -6.971 1.00 83.06 346 GLY A N 1
ATOM 2686 C CA . GLY A 1 346 ? -0.466 -13.654 -6.955 1.00 83.06 346 GLY A CA 1
ATOM 2687 C C . GLY A 1 346 ? 0.681 -13.375 -5.987 1.00 83.06 346 GLY A C 1
ATOM 2688 O O . GLY A 1 346 ? 0.769 -13.962 -4.911 1.00 83.06 346 GLY A O 1
ATOM 2689 N N . LEU A 1 347 ? 1.534 -12.433 -6.372 1.00 82.94 347 LEU A N 1
ATOM 2690 C CA . LEU A 1 347 ? 2.509 -11.772 -5.507 1.00 82.94 347 LEU A CA 1
ATOM 2691 C C . LEU A 1 347 ? 2.175 -10.278 -5.528 1.00 82.94 347 LEU A C 1
ATOM 2693 O O . LEU A 1 347 ? 1.650 -9.800 -6.528 1.00 82.94 347 LEU A O 1
ATOM 2697 N N . VAL A 1 348 ? 2.427 -9.550 -4.438 1.00 77.31 348 VAL A N 1
ATOM 2698 C CA . VAL A 1 348 ? 2.112 -8.109 -4.392 1.00 77.31 348 VAL A CA 1
ATOM 2699 C C . VAL A 1 348 ? 2.951 -7.355 -5.428 1.00 77.31 348 VAL A C 1
ATOM 2701 O O . VAL A 1 348 ? 2.383 -6.679 -6.279 1.00 77.31 348 VAL A O 1
ATOM 2704 N N . ASP A 1 349 ? 4.266 -7.589 -5.414 1.00 80.25 349 ASP A N 1
ATOM 2705 C CA . ASP A 1 349 ? 5.250 -6.849 -6.218 1.00 80.25 349 ASP A CA 1
ATOM 2706 C C . ASP A 1 349 ? 5.916 -7.715 -7.314 1.00 80.25 349 ASP A C 1
ATOM 2708 O O . ASP A 1 349 ? 6.846 -7.296 -7.994 1.00 80.25 349 ASP A O 1
ATOM 2712 N N . GLY A 1 350 ? 5.423 -8.942 -7.522 1.00 88.88 350 GLY A N 1
ATOM 2713 C CA . GLY A 1 350 ? 5.934 -9.863 -8.544 1.00 88.88 350 GLY A CA 1
ATOM 2714 C C . GLY A 1 350 ? 7.064 -10.776 -8.073 1.00 88.88 350 GLY A C 1
ATOM 2715 O O . GLY A 1 350 ? 7.477 -10.779 -6.915 1.00 88.88 350 GLY A O 1
ATOM 2716 N N . VAL A 1 351 ? 7.514 -11.648 -8.975 1.00 92.94 351 VAL A N 1
ATOM 2717 C CA . VAL A 1 351 ? 8.454 -12.732 -8.648 1.00 92.94 351 VAL A CA 1
ATOM 2718 C C . VAL A 1 351 ? 9.904 -12.256 -8.519 1.00 92.94 351 VAL A C 1
ATOM 2720 O O . VAL A 1 351 ? 10.674 -12.870 -7.779 1.00 92.94 351 VAL A O 1
ATOM 2723 N N . ALA A 1 352 ? 10.265 -11.152 -9.182 1.00 91.12 352 ALA A N 1
ATOM 2724 C CA . ALA A 1 352 ? 11.604 -10.564 -9.139 1.00 91.12 352 ALA A CA 1
ATOM 2725 C C . ALA A 1 352 ? 12.018 -10.174 -7.709 1.00 91.12 352 ALA A C 1
ATOM 2727 O O . ALA A 1 352 ? 13.112 -10.515 -7.265 1.00 91.12 352 ALA A O 1
ATOM 2728 N N . GLU A 1 353 ? 11.087 -9.609 -6.936 1.00 89.00 353 GLU A N 1
ATOM 2729 C CA . GLU A 1 353 ? 11.294 -9.166 -5.547 1.00 89.00 353 GLU A CA 1
ATOM 2730 C C . GLU A 1 353 ? 11.634 -10.305 -4.571 1.00 89.00 353 GLU A C 1
ATOM 2732 O O . GLU A 1 353 ? 12.081 -10.090 -3.445 1.00 89.00 353 GLU A O 1
ATOM 2737 N N . THR A 1 354 ? 11.479 -11.561 -4.996 1.00 91.56 354 THR A N 1
ATOM 2738 C CA . THR A 1 354 ? 11.889 -12.727 -4.198 1.00 91.56 354 THR A CA 1
ATOM 2739 C C . THR A 1 354 ? 13.406 -12.968 -4.237 1.00 91.56 354 THR A C 1
ATOM 2741 O O . THR A 1 354 ? 13.904 -13.879 -3.562 1.00 91.56 354 THR A O 1
ATOM 2744 N N . ARG A 1 355 ? 14.147 -12.181 -5.032 1.00 92.69 355 ARG A N 1
ATOM 2745 C CA . ARG A 1 355 ? 15.609 -12.203 -5.175 1.00 92.69 355 ARG A CA 1
ATOM 2746 C C . ARG A 1 355 ? 16.171 -10.777 -5.220 1.00 92.69 355 ARG A C 1
ATOM 2748 O O . ARG A 1 355 ? 16.444 -10.265 -6.300 1.00 92.69 355 ARG A O 1
ATOM 2755 N N . PRO A 1 356 ? 16.423 -10.151 -4.059 1.00 90.38 356 PRO A N 1
ATOM 2756 C CA . PRO A 1 356 ? 16.926 -8.776 -3.996 1.00 90.38 356 PRO A CA 1
ATOM 2757 C C . PRO A 1 356 ? 18.340 -8.593 -4.580 1.00 90.38 356 PRO A C 1
ATOM 2759 O O . PRO A 1 356 ? 18.809 -7.467 -4.693 1.00 90.38 356 PRO A O 1
ATOM 2762 N N . GLN A 1 357 ? 19.047 -9.678 -4.920 1.00 91.12 357 GLN A N 1
ATOM 2763 C CA . GLN A 1 357 ? 20.336 -9.627 -5.617 1.00 91.12 357 GLN A CA 1
ATOM 2764 C C . GLN A 1 357 ? 20.203 -9.269 -7.105 1.00 91.12 357 GLN A C 1
ATOM 2766 O O . GLN A 1 357 ? 21.191 -8.869 -7.714 1.00 91.12 357 GLN A O 1
ATOM 2771 N N . ILE A 1 358 ? 19.016 -9.451 -7.689 1.00 93.75 358 ILE A N 1
ATOM 2772 C CA . ILE A 1 358 ? 18.721 -9.133 -9.087 1.00 93.75 358 ILE A CA 1
ATOM 2773 C C . ILE A 1 358 ? 18.303 -7.666 -9.149 1.00 93.75 358 ILE A C 1
ATOM 2775 O O . ILE A 1 358 ? 17.380 -7.249 -8.446 1.00 93.75 358 ILE A O 1
ATOM 2779 N N . ALA A 1 359 ? 18.962 -6.877 -9.994 1.00 93.69 359 ALA A N 1
ATOM 2780 C CA . ALA A 1 359 ? 18.643 -5.467 -10.159 1.00 93.69 359 ALA A CA 1
ATOM 2781 C C . ALA A 1 359 ? 17.465 -5.325 -11.135 1.00 93.69 359 ALA A C 1
ATOM 2783 O O . ALA A 1 359 ? 17.631 -4.950 -12.295 1.00 93.69 359 ALA A O 1
ATOM 2784 N N . SER A 1 360 ? 16.262 -5.665 -10.670 1.00 93.19 360 SER A N 1
ATOM 2785 C CA . SER A 1 360 ? 15.086 -5.727 -11.537 1.00 93.19 360 SER A CA 1
ATOM 2786 C C . SER A 1 360 ? 14.552 -4.347 -11.941 1.00 93.19 360 SER A C 1
ATOM 2788 O O . SER A 1 360 ? 14.475 -3.427 -11.126 1.00 93.19 360 SER A O 1
ATOM 2790 N N . VAL A 1 361 ? 14.145 -4.217 -13.204 1.00 92.94 361 VAL A N 1
ATOM 2791 C CA . VAL A 1 361 ? 13.344 -3.109 -13.732 1.00 92.94 361 VAL A CA 1
ATOM 2792 C C . VAL A 1 361 ? 11.947 -3.642 -14.003 1.00 92.94 361 VAL A C 1
ATOM 2794 O O . VAL A 1 361 ? 11.748 -4.459 -14.903 1.00 92.94 361 VAL A O 1
ATOM 2797 N N . ILE A 1 362 ? 10.982 -3.175 -13.215 1.00 89.12 362 ILE A N 1
ATOM 2798 C CA . ILE A 1 362 ? 9.570 -3.522 -13.359 1.00 89.12 362 ILE A CA 1
ATOM 2799 C C . ILE A 1 362 ? 8.852 -2.283 -13.914 1.00 89.12 362 ILE A C 1
ATOM 2801 O O . ILE A 1 362 ? 8.790 -1.266 -13.218 1.00 89.12 362 ILE A O 1
ATOM 2805 N N . PRO A 1 363 ? 8.329 -2.325 -15.153 1.00 86.19 363 PRO A N 1
ATOM 2806 C CA . PRO A 1 363 ? 7.592 -1.216 -15.751 1.00 86.19 363 PRO A CA 1
ATOM 2807 C C . PRO A 1 363 ? 6.218 -1.083 -15.084 1.00 86.19 363 PRO A C 1
ATOM 2809 O O . PRO A 1 363 ? 5.199 -1.604 -15.540 1.00 86.19 363 PRO A O 1
ATOM 2812 N N . TRP A 1 364 ? 6.205 -0.398 -13.943 1.00 83.56 364 TRP A N 1
ATOM 2813 C CA . TRP A 1 364 ? 4.998 -0.109 -13.183 1.00 83.56 364 TRP A CA 1
ATOM 2814 C C . TRP A 1 364 ? 4.361 1.181 -13.717 1.00 83.56 364 TRP A C 1
ATOM 2816 O O . TRP A 1 364 ? 5.031 2.210 -13.726 1.00 83.56 364 TRP A O 1
ATOM 2826 N N . PRO A 1 365 ? 3.085 1.184 -14.153 1.00 79.25 365 PRO A N 1
ATOM 2827 C CA . PRO A 1 365 ? 2.468 2.372 -14.754 1.00 79.25 365 PRO A CA 1
ATOM 2828 C C . PRO A 1 365 ? 2.235 3.514 -13.753 1.00 79.25 365 PRO A C 1
ATOM 2830 O O . PRO A 1 365 ? 1.886 4.618 -14.162 1.00 79.25 365 PRO A O 1
ATOM 2833 N N . PHE A 1 366 ? 2.403 3.262 -12.452 1.00 76.88 366 PHE A N 1
ATOM 2834 C CA . PHE A 1 366 ? 2.093 4.199 -11.382 1.00 76.88 366 PHE A CA 1
ATOM 2835 C C . PHE A 1 366 ? 3.330 5.037 -10.997 1.00 76.88 366 PHE A C 1
ATOM 2837 O O . PHE A 1 366 ? 4.299 4.477 -10.478 1.00 76.88 366 PHE A O 1
ATOM 2844 N N . PRO A 1 367 ? 3.326 6.370 -11.202 1.00 74.38 367 PRO A N 1
ATOM 2845 C CA . PRO A 1 367 ? 4.524 7.205 -11.087 1.00 74.38 367 PRO A CA 1
ATOM 2846 C C . PRO A 1 367 ? 4.838 7.599 -9.636 1.00 74.38 367 PRO A C 1
ATOM 2848 O O . PRO A 1 367 ? 4.901 8.776 -9.306 1.00 74.38 367 PRO A O 1
ATOM 2851 N N . VAL A 1 368 ? 5.003 6.628 -8.735 1.00 64.75 368 VAL A N 1
ATOM 2852 C CA . VAL A 1 368 ? 5.212 6.886 -7.292 1.00 64.75 368 VAL A CA 1
ATOM 2853 C C . VAL A 1 368 ? 6.662 7.217 -6.969 1.00 64.75 368 VAL A C 1
ATOM 2855 O O . VAL A 1 368 ? 6.907 8.050 -6.104 1.00 64.75 368 VAL A O 1
ATOM 2858 N N . ASN A 1 369 ? 7.617 6.625 -7.686 1.00 60.88 369 ASN A N 1
ATOM 2859 C CA . ASN A 1 369 ? 9.039 6.800 -7.392 1.00 60.88 369 ASN A CA 1
ATOM 2860 C C . ASN A 1 369 ? 9.626 7.967 -8.196 1.00 60.88 369 ASN A C 1
ATOM 2862 O O . ASN A 1 369 ? 10.085 8.936 -7.601 1.00 60.88 369 ASN A O 1
ATOM 2866 N N . GLU A 1 370 ? 9.516 7.921 -9.528 1.00 73.00 370 GLU A N 1
ATOM 2867 C CA . GLU A 1 370 ? 10.007 8.961 -10.440 1.00 73.00 370 GLU A CA 1
ATOM 2868 C C . GLU A 1 370 ? 9.104 9.024 -11.689 1.00 73.00 370 GLU A C 1
ATOM 2870 O O . GLU A 1 370 ? 9.034 8.080 -12.486 1.00 73.00 370 GLU A O 1
ATOM 2875 N N . HIS A 1 371 ? 8.365 10.120 -11.876 1.00 74.19 371 HIS A N 1
ATOM 2876 C CA . HIS A 1 371 ? 7.406 10.264 -12.982 1.00 74.19 371 HIS A CA 1
ATOM 2877 C C . HIS A 1 371 ? 8.078 10.269 -14.360 1.00 74.19 371 HIS A C 1
ATOM 2879 O O . HIS A 1 371 ? 7.552 9.656 -15.289 1.00 74.19 371 HIS A O 1
ATOM 2885 N N . TYR A 1 372 ? 9.273 10.854 -14.483 1.00 81.69 372 TYR A N 1
ATOM 2886 C CA . TYR A 1 372 ? 10.062 10.819 -15.722 1.00 81.69 372 TYR A CA 1
ATOM 2887 C C . TYR A 1 372 ? 10.561 9.410 -16.067 1.00 81.69 372 TYR A C 1
ATOM 2889 O O . TYR A 1 372 ? 10.487 8.990 -17.222 1.00 81.69 372 TYR A O 1
ATOM 2897 N N . GLN A 1 373 ? 11.003 8.642 -15.065 1.00 84.00 373 GLN A N 1
ATOM 2898 C CA . GLN A 1 373 ? 11.368 7.238 -15.255 1.00 84.00 373 GLN A CA 1
ATOM 2899 C C . GLN A 1 373 ? 10.159 6.435 -15.742 1.00 84.00 373 GLN A C 1
ATOM 2901 O O . GLN A 1 373 ? 10.256 5.675 -16.703 1.00 84.00 373 GLN A O 1
ATOM 2906 N N . THR A 1 374 ? 9.006 6.635 -15.102 1.00 85.50 374 THR A N 1
ATOM 2907 C CA . THR A 1 374 ? 7.762 5.939 -15.454 1.00 85.50 374 THR A CA 1
ATOM 2908 C C . THR A 1 374 ? 7.339 6.246 -16.891 1.00 85.50 374 THR A C 1
ATOM 2910 O O . THR A 1 374 ? 6.925 5.342 -17.612 1.00 85.50 374 THR A O 1
ATOM 2913 N N . ASN A 1 375 ? 7.498 7.497 -17.332 1.00 88.50 375 ASN A N 1
ATOM 2914 C CA . ASN A 1 375 ? 7.238 7.913 -18.708 1.00 88.50 375 ASN A CA 1
ATOM 2915 C C . ASN A 1 375 ? 8.133 7.168 -19.720 1.00 88.50 375 ASN A C 1
ATOM 2917 O O . ASN A 1 375 ? 7.616 6.632 -20.699 1.00 88.50 375 ASN A O 1
ATOM 2921 N N . LEU A 1 376 ? 9.442 7.050 -19.459 1.00 90.00 376 LEU A N 1
ATOM 2922 C CA . LEU A 1 376 ? 10.347 6.285 -20.325 1.00 90.00 376 LEU A CA 1
ATOM 2923 C C . LEU A 1 376 ? 10.017 4.785 -20.328 1.00 90.00 376 LEU A C 1
ATOM 2925 O O . LEU A 1 376 ? 9.955 4.181 -21.394 1.00 90.00 376 LEU A O 1
ATOM 2929 N N . LEU A 1 377 ? 9.762 4.182 -19.163 1.00 91.00 377 LEU A N 1
ATOM 2930 C CA . LEU A 1 377 ? 9.396 2.762 -19.067 1.00 91.00 377 LEU A CA 1
ATOM 2931 C C . LEU A 1 377 ? 8.091 2.455 -19.815 1.00 91.00 377 LEU A C 1
ATOM 2933 O O . LEU A 1 377 ? 8.006 1.445 -20.513 1.00 91.00 377 LEU A O 1
ATOM 2937 N N . ALA A 1 378 ? 7.098 3.345 -19.723 1.00 88.62 378 ALA A N 1
ATOM 2938 C CA . ALA A 1 378 ? 5.863 3.238 -20.492 1.00 88.62 378 ALA A CA 1
ATOM 2939 C C . ALA A 1 378 ? 6.121 3.334 -22.004 1.00 88.62 378 ALA A C 1
ATOM 2941 O O . ALA A 1 378 ? 5.472 2.634 -22.780 1.00 88.62 378 ALA A O 1
ATOM 2942 N N . ALA A 1 379 ? 7.076 4.166 -22.429 1.00 90.44 379 ALA A N 1
ATOM 2943 C CA . ALA A 1 379 ? 7.449 4.297 -23.831 1.00 90.44 379 ALA A CA 1
ATOM 2944 C C . ALA A 1 379 ? 8.102 3.029 -24.402 1.00 90.44 379 ALA A C 1
ATOM 2946 O O . ALA A 1 379 ? 7.761 2.651 -25.520 1.00 90.44 379 ALA A O 1
ATOM 2947 N N . VAL A 1 380 ? 8.964 2.346 -23.634 1.00 91.81 380 VAL A N 1
ATOM 2948 C CA . VAL A 1 380 ? 9.631 1.100 -24.070 1.00 91.81 380 VAL A CA 1
ATOM 2949 C C . VAL A 1 380 ? 8.626 0.004 -24.421 1.00 91.81 380 VAL A C 1
ATOM 2951 O O . VAL A 1 380 ? 8.766 -0.666 -25.439 1.00 91.81 380 VAL A O 1
ATOM 2954 N N . GLU A 1 381 ? 7.605 -0.198 -23.587 1.00 89.31 381 GLU A N 1
ATOM 2955 C CA . GLU A 1 381 ? 6.661 -1.299 -23.800 1.00 89.31 381 GLU A CA 1
ATOM 2956 C C . GLU A 1 381 ? 5.445 -0.937 -24.648 1.00 89.31 381 GLU A C 1
ATOM 2958 O O . GLU A 1 381 ? 4.736 -1.842 -25.091 1.00 89.31 381 GLU A O 1
ATOM 2963 N N . ARG A 1 382 ? 5.173 0.354 -24.883 1.00 90.00 382 ARG A N 1
ATOM 2964 C CA . ARG A 1 382 ? 3.937 0.805 -25.540 1.00 90.00 382 ARG A CA 1
ATOM 2965 C C . ARG A 1 382 ? 3.608 0.052 -26.838 1.00 90.00 382 ARG A C 1
ATOM 2967 O O . ARG A 1 382 ? 2.448 -0.342 -26.961 1.00 90.00 382 ARG A O 1
ATOM 2974 N N . PRO A 1 383 ? 4.542 -0.163 -27.787 1.00 91.19 383 PRO A N 1
ATOM 2975 C CA . PRO A 1 383 ? 4.220 -0.868 -29.029 1.00 91.19 383 PRO A CA 1
ATOM 2976 C C . PRO A 1 383 ? 3.718 -2.291 -28.757 1.00 91.19 383 PRO A C 1
ATOM 2978 O O . PRO A 1 383 ? 2.648 -2.684 -29.218 1.00 91.19 383 PRO A O 1
ATOM 2981 N N . TYR A 1 384 ? 4.419 -3.030 -27.899 1.00 91.94 384 TYR A N 1
ATOM 2982 C CA . TYR A 1 384 ? 4.085 -4.412 -27.544 1.00 91.94 384 TYR A CA 1
ATOM 2983 C C . TYR A 1 384 ? 2.798 -4.510 -26.717 1.00 91.94 384 TYR A C 1
ATOM 2985 O O . TYR A 1 384 ? 1.986 -5.413 -26.909 1.00 91.94 384 TYR A O 1
ATOM 2993 N N . GLN A 1 385 ? 2.550 -3.509 -25.871 1.00 90.75 385 GLN A N 1
ATOM 2994 C CA . GLN A 1 385 ? 1.283 -3.294 -25.172 1.00 90.75 385 GLN A CA 1
ATOM 2995 C C . GLN A 1 385 ? 0.129 -2.922 -26.117 1.00 90.75 385 GLN A C 1
ATOM 2997 O O . GLN A 1 385 ? -0.990 -2.742 -25.655 1.00 90.75 385 GLN A O 1
ATOM 3002 N N . GLN A 1 386 ? 0.349 -2.784 -27.423 1.00 90.00 386 GLN A N 1
ATOM 3003 C CA . GLN A 1 386 ? -0.689 -2.507 -28.419 1.00 90.00 386 GLN A CA 1
ATOM 3004 C C . GLN A 1 386 ? -0.667 -3.506 -29.586 1.00 90.00 386 GLN A C 1
ATOM 3006 O O . GLN A 1 386 ? -1.354 -3.278 -30.578 1.00 90.00 386 GLN A O 1
ATOM 3011 N N . ASP A 1 387 ? 0.073 -4.615 -29.456 1.00 90.88 387 ASP A N 1
ATOM 3012 C CA . ASP A 1 387 ? 0.305 -5.595 -30.532 1.00 90.88 387 ASP A CA 1
ATOM 3013 C C . ASP A 1 387 ? 0.900 -4.953 -31.804 1.00 90.88 387 ASP A C 1
ATOM 3015 O O . ASP A 1 387 ? 0.568 -5.301 -32.938 1.00 90.88 387 ASP A O 1
ATOM 3019 N N . LEU A 1 388 ? 1.780 -3.966 -31.610 1.00 91.50 388 LEU A N 1
ATOM 3020 C CA . LEU A 1 388 ? 2.497 -3.270 -32.671 1.00 91.50 388 LEU A CA 1
ATOM 3021 C C . LEU A 1 388 ? 3.982 -3.654 -32.650 1.00 91.50 388 LEU A C 1
ATOM 3023 O O . LEU A 1 388 ? 4.592 -3.709 -31.578 1.00 91.50 388 LEU A O 1
ATOM 3027 N N . PRO A 1 389 ? 4.591 -3.914 -33.821 1.00 89.81 389 PRO A N 1
ATOM 3028 C CA . PRO A 1 389 ? 6.029 -4.101 -33.901 1.00 89.81 389 PRO A CA 1
ATOM 3029 C C . PRO A 1 389 ? 6.745 -2.781 -33.597 1.00 89.81 389 PRO A C 1
ATOM 3031 O O . PRO A 1 389 ? 6.265 -1.707 -33.954 1.00 89.81 389 PRO A O 1
ATOM 3034 N N . SER A 1 390 ? 7.921 -2.888 -32.993 1.00 89.12 390 SER A N 1
ATOM 3035 C CA . SER A 1 390 ? 8.885 -1.798 -32.852 1.00 89.12 390 SER A CA 1
ATOM 3036 C C . SER A 1 390 ? 10.233 -2.262 -33.399 1.00 89.12 390 SER A C 1
ATOM 3038 O O . SER A 1 390 ? 10.436 -3.460 -33.622 1.00 89.12 390 SER A O 1
ATOM 3040 N N . ASN A 1 391 ? 11.126 -1.315 -33.659 1.00 85.94 391 ASN A N 1
ATOM 3041 C CA . ASN A 1 391 ? 12.470 -1.583 -34.149 1.00 85.94 391 ASN A CA 1
ATOM 3042 C C . ASN A 1 391 ? 13.489 -1.041 -33.148 1.00 85.94 391 ASN A C 1
ATOM 3044 O O . ASN A 1 391 ? 13.361 0.090 -32.692 1.00 85.94 391 ASN A O 1
ATOM 3048 N N . ASP A 1 392 ? 14.557 -1.803 -32.911 1.00 89.94 392 ASP A N 1
ATOM 3049 C CA . ASP A 1 392 ? 15.704 -1.365 -32.103 1.00 89.94 392 ASP A CA 1
ATOM 3050 C C . ASP A 1 392 ? 15.373 -1.056 -30.633 1.00 89.94 392 ASP A C 1
ATOM 3052 O O . ASP A 1 392 ? 15.996 -0.197 -30.003 1.00 89.94 392 ASP A O 1
ATOM 3056 N N . SER A 1 393 ? 14.447 -1.812 -30.031 1.00 93.38 393 SER A N 1
ATOM 3057 C CA . SER A 1 393 ? 14.161 -1.703 -28.593 1.00 93.38 393 SER A CA 1
ATOM 3058 C C . SER A 1 393 ? 15.386 -1.965 -27.719 1.00 93.38 393 SER A C 1
ATOM 3060 O O . SER A 1 393 ? 15.477 -1.448 -26.602 1.00 93.38 393 SER A O 1
ATOM 3062 N N . ALA A 1 394 ? 16.380 -2.702 -28.228 1.00 95.50 394 ALA A N 1
ATOM 3063 C CA . ALA A 1 394 ? 17.665 -2.871 -27.564 1.00 95.50 394 ALA A CA 1
ATOM 3064 C C . ALA A 1 394 ? 18.352 -1.535 -27.239 1.00 95.50 394 ALA A C 1
ATOM 3066 O O . ALA A 1 394 ? 19.016 -1.446 -26.208 1.00 95.50 394 ALA A O 1
ATOM 3067 N N . ALA A 1 395 ? 18.184 -0.486 -28.055 1.00 95.25 395 ALA A N 1
ATOM 3068 C CA . ALA A 1 395 ? 18.714 0.842 -27.744 1.00 95.25 395 ALA A CA 1
ATOM 3069 C C . ALA A 1 395 ? 18.132 1.390 -26.439 1.00 95.25 395 ALA A C 1
ATOM 3071 O O . ALA A 1 395 ? 18.886 1.789 -25.553 1.00 95.25 395 ALA A O 1
ATOM 3072 N N . LEU A 1 396 ? 16.810 1.329 -26.272 1.00 95.19 396 LEU A N 1
ATOM 3073 C CA . LEU A 1 396 ? 16.138 1.791 -25.056 1.00 95.19 396 LEU A CA 1
ATOM 3074 C C . LEU A 1 396 ? 16.572 0.983 -23.831 1.00 95.19 396 LEU A C 1
ATOM 3076 O O . LEU A 1 396 ? 16.896 1.558 -22.790 1.00 95.19 396 LEU A O 1
ATOM 3080 N N . PHE A 1 397 ? 16.669 -0.341 -23.968 1.00 96.31 397 PHE A N 1
ATOM 3081 C CA . PHE A 1 397 ? 17.171 -1.197 -22.897 1.00 96.31 397 PHE A CA 1
ATOM 3082 C C . PHE A 1 397 ? 18.621 -0.870 -22.508 1.00 96.31 397 PHE A C 1
ATOM 3084 O O . PHE A 1 397 ? 18.927 -0.821 -21.316 1.00 96.31 397 PHE A O 1
ATOM 3091 N N . ARG A 1 398 ? 19.503 -0.553 -23.468 1.00 95.56 398 ARG A N 1
ATOM 3092 C CA . ARG A 1 398 ? 20.878 -0.108 -23.173 1.00 95.56 398 ARG A CA 1
ATOM 3093 C C . ARG A 1 398 ? 20.903 1.180 -22.348 1.00 95.56 398 ARG A C 1
ATOM 3095 O O . ARG A 1 398 ? 21.662 1.246 -21.382 1.00 95.56 398 ARG A O 1
ATOM 3102 N N . TYR A 1 399 ? 20.057 2.170 -22.653 1.00 93.31 399 TYR A N 1
ATOM 3103 C CA . TYR A 1 399 ? 19.972 3.392 -21.833 1.00 93.31 399 TYR A CA 1
ATOM 3104 C C . TYR A 1 399 ? 19.474 3.116 -20.415 1.00 93.31 399 TYR A C 1
ATOM 3106 O O . TYR A 1 399 ? 19.990 3.714 -19.471 1.00 93.31 399 TYR A O 1
ATOM 3114 N N . LEU A 1 400 ? 18.546 2.169 -20.254 1.00 93.81 400 LEU A N 1
ATOM 3115 C CA . LEU A 1 400 ? 18.066 1.703 -18.948 1.00 93.81 400 LEU A CA 1
ATOM 3116 C C . LEU A 1 400 ? 19.092 0.843 -18.185 1.00 93.81 400 LEU A C 1
ATOM 3118 O O . LEU A 1 400 ? 18.841 0.455 -17.041 1.00 93.81 400 LEU A O 1
ATOM 3122 N N . GLY A 1 401 ? 20.241 0.550 -18.800 1.00 95.94 401 GLY A N 1
ATOM 3123 C CA . GLY A 1 401 ? 21.275 -0.315 -18.248 1.00 95.94 401 GLY A CA 1
ATOM 3124 C C . GLY A 1 401 ? 20.843 -1.777 -18.146 1.00 95.94 401 GLY A C 1
ATOM 3125 O O . GLY A 1 401 ? 21.289 -2.487 -17.248 1.00 95.94 401 GLY A O 1
ATOM 3126 N N . VAL A 1 402 ? 19.920 -2.207 -19.009 1.00 97.25 402 VAL A N 1
ATOM 3127 C CA . VAL A 1 402 ? 19.350 -3.555 -19.023 1.00 97.25 402 VAL A CA 1
ATOM 3128 C C . VAL A 1 402 ? 20.218 -4.470 -19.878 1.00 97.25 402 VAL A C 1
ATOM 3130 O O . VAL A 1 402 ? 20.560 -4.138 -21.014 1.00 97.25 402 VAL A O 1
ATOM 3133 N N . ARG A 1 403 ? 20.539 -5.647 -19.338 1.00 97.31 403 ARG A N 1
ATOM 3134 C CA . ARG A 1 403 ? 21.235 -6.719 -20.060 1.00 97.31 403 ARG A CA 1
ATOM 3135 C C . ARG A 1 403 ? 20.299 -7.817 -20.519 1.00 97.31 403 ARG A C 1
ATOM 3137 O O . ARG A 1 403 ? 20.464 -8.324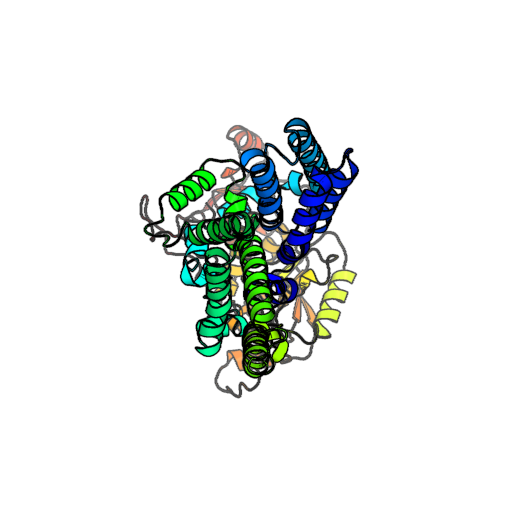 -21.623 1.00 97.31 403 ARG A O 1
ATOM 3144 N N . ASP A 1 404 ? 19.362 -8.201 -19.664 1.00 97.75 404 ASP A N 1
ATOM 3145 C CA . ASP A 1 404 ? 18.473 -9.325 -19.917 1.00 97.75 404 ASP A CA 1
ATOM 3146 C C . ASP A 1 404 ? 17.014 -8.850 -19.823 1.00 97.75 404 ASP A C 1
ATOM 3148 O O . ASP A 1 404 ? 16.634 -8.167 -18.869 1.00 97.75 404 ASP A O 1
ATOM 3152 N N . VAL A 1 405 ? 16.195 -9.206 -20.813 1.00 97.94 405 VAL A N 1
ATOM 3153 C CA . VAL A 1 405 ? 14.747 -8.955 -20.828 1.00 97.94 405 VAL A CA 1
ATOM 3154 C C . VAL A 1 405 ? 14.034 -10.270 -20.542 1.00 97.94 405 VAL A C 1
ATOM 3156 O O . VAL A 1 405 ? 14.191 -11.247 -21.272 1.00 97.94 405 VAL A O 1
ATOM 3159 N N . VAL A 1 406 ? 13.261 -10.305 -19.464 1.00 98.19 406 VAL A N 1
ATOM 3160 C CA . VAL A 1 406 ? 12.535 -11.473 -18.971 1.00 98.19 406 VAL A CA 1
ATOM 3161 C C . VAL A 1 406 ? 11.074 -11.360 -19.393 1.00 98.19 406 VAL A C 1
ATOM 3163 O O . VAL A 1 406 ? 10.336 -10.532 -18.860 1.00 98.19 406 VAL A O 1
ATOM 3166 N N . LEU A 1 407 ? 10.643 -12.212 -20.322 1.00 97.88 407 LEU A N 1
ATOM 3167 C CA . LEU A 1 407 ? 9.240 -12.339 -20.712 1.00 97.88 407 LEU A CA 1
ATOM 3168 C C . LEU A 1 407 ? 8.502 -13.264 -19.740 1.00 97.88 407 LEU A C 1
ATOM 3170 O O . LEU A 1 407 ? 8.859 -14.432 -19.566 1.00 97.88 407 LEU A O 1
ATOM 3174 N N . GLN A 1 408 ? 7.452 -12.731 -19.123 1.00 97.19 408 GLN A N 1
ATOM 3175 C CA . GLN A 1 408 ? 6.619 -13.386 -18.116 1.00 97.19 408 GLN A CA 1
ATOM 3176 C C . GLN A 1 408 ? 5.337 -13.953 -18.749 1.00 97.19 408 GLN A C 1
ATOM 3178 O O . GLN A 1 408 ? 4.233 -13.440 -18.552 1.00 97.19 408 GLN A O 1
ATOM 3183 N N . ASN A 1 409 ? 5.464 -15.028 -19.527 1.00 97.69 409 ASN A N 1
ATOM 3184 C CA . ASN A 1 409 ? 4.350 -15.604 -20.293 1.00 97.69 409 ASN A CA 1
ATOM 3185 C C . ASN A 1 409 ? 3.288 -16.311 -19.431 1.00 97.69 409 ASN A C 1
ATOM 3187 O O . ASN A 1 409 ? 2.252 -16.733 -19.946 1.00 97.69 409 ASN A O 1
ATOM 3191 N N . ASP A 1 410 ? 3.530 -16.480 -18.133 1.00 96.19 410 ASP A N 1
ATOM 3192 C CA . ASP A 1 410 ? 2.600 -17.097 -17.186 1.00 96.19 410 ASP A CA 1
ATOM 3193 C C . ASP A 1 410 ? 1.765 -16.092 -16.376 1.00 96.19 410 ASP A C 1
ATOM 3195 O O . ASP A 1 410 ? 1.026 -16.489 -15.463 1.00 96.19 410 ASP A O 1
ATOM 3199 N N . ILE A 1 411 ? 1.845 -14.800 -16.713 1.00 94.75 411 ILE A N 1
ATOM 3200 C CA . ILE A 1 411 ? 0.947 -13.774 -16.180 1.00 94.75 411 ILE A CA 1
ATOM 3201 C C . ILE A 1 411 ? -0.500 -14.076 -16.602 1.00 94.75 411 ILE A C 1
ATOM 3203 O O . ILE A 1 411 ? -0.815 -14.412 -17.749 1.00 94.75 411 ILE A O 1
ATOM 3207 N N . ASP A 1 412 ? -1.426 -13.929 -15.655 1.00 93.06 412 ASP A N 1
ATOM 3208 C CA . ASP A 1 412 ? -2.851 -13.837 -15.939 1.00 93.06 412 ASP A CA 1
ATOM 3209 C C . ASP A 1 412 ? -3.153 -12.466 -16.548 1.00 93.06 412 ASP A C 1
ATOM 3211 O O . ASP A 1 412 ? -3.607 -11.546 -15.871 1.00 93.06 412 ASP A O 1
ATOM 3215 N N . TRP A 1 413 ? -2.868 -12.329 -17.844 1.00 91.69 413 TRP A N 1
ATOM 3216 C CA . TRP A 1 413 ? -2.959 -11.055 -18.560 1.00 91.69 413 TRP A CA 1
ATOM 3217 C C . TRP A 1 413 ? -4.344 -10.404 -18.461 1.00 91.69 413 TRP A C 1
ATOM 3219 O O . TRP A 1 413 ? -4.454 -9.181 -18.444 1.00 91.69 413 TRP A O 1
ATOM 3229 N N . GLN A 1 414 ? -5.402 -11.211 -18.315 1.00 89.62 414 GLN A N 1
ATOM 3230 C CA . GLN A 1 414 ? -6.762 -10.722 -18.120 1.00 89.62 414 GLN A CA 1
ATOM 3231 C C . GLN A 1 414 ? -6.924 -10.041 -16.760 1.00 89.62 414 GLN A C 1
ATOM 3233 O O . GLN A 1 414 ? -7.442 -8.927 -16.688 1.00 89.62 414 GLN A O 1
ATOM 3238 N N . ARG A 1 415 ? -6.489 -10.701 -15.678 1.00 87.75 415 ARG A N 1
ATOM 3239 C CA . ARG A 1 415 ? -6.566 -10.149 -14.315 1.00 87.75 415 ARG A CA 1
ATOM 3240 C C . ARG A 1 415 ? -5.561 -9.020 -14.084 1.00 87.75 415 ARG A C 1
ATOM 3242 O O . ARG A 1 415 ? -5.855 -8.123 -13.301 1.00 87.75 415 ARG A O 1
ATOM 3249 N N . SER A 1 416 ? -4.420 -9.066 -14.766 1.00 88.75 416 SER A N 1
ATOM 3250 C CA . SER A 1 416 ? -3.341 -8.074 -14.700 1.00 88.75 416 SER A CA 1
ATOM 3251 C C . SER A 1 416 ? -3.453 -6.949 -15.732 1.00 88.75 416 SER A C 1
ATOM 3253 O O . SER A 1 416 ? -2.548 -6.118 -15.796 1.00 88.75 416 SER A O 1
ATOM 3255 N N . THR A 1 417 ? -4.532 -6.932 -16.529 1.00 89.19 417 THR A N 1
ATOM 3256 C CA . THR A 1 417 ? -4.863 -5.879 -17.509 1.00 89.19 417 THR A CA 1
ATOM 3257 C C . THR A 1 417 ? -3.688 -5.474 -18.407 1.00 89.19 417 THR A C 1
ATOM 3259 O O . THR A 1 417 ? -3.468 -4.296 -18.674 1.00 89.19 417 THR A O 1
ATOM 3262 N N . THR A 1 418 ? -2.926 -6.463 -18.873 1.00 91.94 418 THR A N 1
ATOM 3263 C CA . THR A 1 418 ? -1.693 -6.271 -19.651 1.00 91.94 418 THR A CA 1
ATOM 3264 C C . THR A 1 418 ? -1.727 -7.071 -20.953 1.00 91.94 418 THR A C 1
ATOM 3266 O O . THR A 1 418 ? -2.683 -7.812 -21.201 1.00 91.94 418 THR A O 1
ATOM 3269 N N . ALA A 1 419 ? -0.715 -6.902 -21.805 1.00 92.75 419 ALA A N 1
ATOM 3270 C CA . ALA A 1 419 ? -0.575 -7.662 -23.040 1.00 92.75 419 ALA A CA 1
ATOM 3271 C C . ALA A 1 419 ? -0.575 -9.170 -22.780 1.00 92.75 419 ALA A C 1
ATOM 3273 O O . ALA A 1 419 ? 0.029 -9.664 -21.822 1.00 92.75 419 ALA A O 1
ATOM 3274 N N . ARG A 1 420 ? -1.260 -9.920 -23.647 1.00 93.31 420 ARG A N 1
ATOM 3275 C CA . ARG A 1 420 ? -1.247 -11.383 -23.560 1.00 93.31 420 ARG A CA 1
ATOM 3276 C C . ARG A 1 420 ? 0.098 -11.937 -24.048 1.00 93.31 420 ARG A C 1
ATOM 3278 O O . ARG A 1 420 ? 0.735 -11.313 -24.898 1.00 93.31 420 ARG A O 1
ATOM 3285 N N . PRO A 1 421 ? 0.514 -13.133 -23.594 1.00 95.31 421 PRO A N 1
ATOM 3286 C CA . PRO A 1 421 ? 1.819 -13.685 -23.949 1.00 95.31 421 PRO A CA 1
ATOM 3287 C C . PRO A 1 421 ? 2.062 -13.796 -25.459 1.00 95.31 421 PRO A C 1
ATOM 3289 O O . PRO A 1 421 ? 3.174 -13.544 -25.905 1.00 95.31 421 PRO A O 1
ATOM 3292 N N . ALA A 1 422 ? 1.031 -14.110 -26.259 1.00 94.25 422 ALA A N 1
ATOM 3293 C CA . ALA A 1 422 ? 1.154 -14.159 -27.720 1.00 94.25 422 ALA A CA 1
ATOM 3294 C C . ALA A 1 422 ? 1.539 -12.811 -28.360 1.00 94.25 422 ALA A C 1
ATOM 3296 O O . ALA A 1 422 ? 2.329 -12.807 -29.300 1.00 94.25 422 ALA A O 1
ATOM 3297 N N . GLU A 1 423 ? 1.009 -11.691 -27.859 1.00 94.44 423 GLU A N 1
ATOM 3298 C CA . GLU A 1 423 ? 1.314 -10.337 -28.362 1.00 94.44 423 GLU A CA 1
ATOM 3299 C C . GLU A 1 423 ? 2.740 -9.933 -27.963 1.00 94.44 423 GLU A C 1
ATOM 3301 O O . GLU A 1 423 ? 3.509 -9.415 -28.772 1.00 94.44 423 GLU A O 1
ATOM 3306 N N . MET A 1 424 ? 3.159 -10.292 -26.744 1.00 94.62 424 MET A N 1
ATOM 3307 C CA . MET A 1 424 ? 4.522 -10.043 -26.258 1.00 94.62 424 MET A CA 1
ATOM 3308 C C . MET A 1 424 ? 5.607 -10.787 -27.045 1.00 94.62 424 MET A C 1
ATOM 3310 O O . MET A 1 424 ? 6.778 -10.421 -26.972 1.00 94.62 424 MET A O 1
ATOM 3314 N N . GLN A 1 425 ? 5.244 -11.771 -27.871 1.00 95.00 425 GLN A N 1
ATOM 3315 C CA . GLN A 1 425 ? 6.187 -12.394 -28.801 1.00 95.00 425 GLN A CA 1
ATOM 3316 C C . GLN A 1 425 ? 6.675 -11.434 -29.893 1.00 95.00 425 GLN A C 1
ATOM 3318 O O . GLN A 1 425 ? 7.667 -11.738 -30.548 1.00 95.00 425 GLN A O 1
ATOM 3323 N N . LEU A 1 426 ? 6.027 -10.282 -30.104 1.00 95.06 426 LEU A N 1
ATOM 3324 C CA . LEU A 1 426 ? 6.587 -9.217 -30.939 1.00 95.06 426 LEU A CA 1
ATOM 3325 C C . LEU A 1 426 ? 7.902 -8.675 -30.364 1.00 95.06 426 LEU A C 1
ATOM 3327 O O . LEU A 1 426 ? 8.822 -8.419 -31.133 1.00 95.06 426 LEU A O 1
ATOM 3331 N N . LEU A 1 427 ? 8.029 -8.583 -29.035 1.00 94.81 427 LEU A N 1
ATOM 3332 C CA . LEU A 1 427 ? 9.277 -8.195 -28.370 1.00 94.81 427 LEU A CA 1
ATOM 3333 C C . LEU A 1 427 ? 10.347 -9.285 -28.520 1.00 94.81 427 LEU A C 1
ATOM 3335 O O . LEU A 1 427 ? 11.488 -8.983 -28.847 1.00 94.81 427 LEU A O 1
ATOM 3339 N N . ALA A 1 428 ? 9.971 -10.562 -28.385 1.00 94.38 428 ALA A N 1
ATOM 3340 C CA . ALA A 1 428 ? 10.876 -11.693 -28.636 1.00 94.38 428 ALA A CA 1
ATOM 3341 C C . ALA A 1 428 ? 11.398 -11.762 -30.082 1.00 94.38 428 ALA A C 1
ATOM 3343 O O . ALA A 1 428 ? 12.437 -12.365 -30.340 1.00 94.38 428 ALA A O 1
ATOM 3344 N N . LYS A 1 429 ? 10.652 -11.184 -31.030 1.00 94.38 429 LYS A N 1
ATOM 3345 C CA . LYS A 1 429 ? 10.977 -11.151 -32.460 1.00 94.38 429 LYS A CA 1
ATOM 3346 C C . LYS A 1 429 ? 11.635 -9.843 -32.897 1.00 94.38 429 LYS A C 1
ATOM 3348 O O . LYS A 1 429 ? 11.903 -9.705 -34.091 1.00 94.38 429 LYS A O 1
ATOM 3353 N N . ASP A 1 430 ? 11.871 -8.899 -31.983 1.00 93.81 430 ASP A N 1
ATOM 3354 C CA . ASP A 1 430 ? 12.610 -7.679 -32.299 1.00 93.81 430 ASP A CA 1
ATOM 3355 C C . ASP A 1 430 ? 14.028 -8.067 -32.761 1.00 93.81 430 ASP A C 1
ATOM 3357 O O . ASP A 1 430 ? 14.769 -8.677 -31.987 1.00 93.81 430 ASP A O 1
ATOM 3361 N N . PRO A 1 431 ? 14.437 -7.729 -33.999 1.00 93.25 431 PRO A N 1
ATOM 3362 C CA . PRO A 1 431 ? 15.739 -8.130 -34.535 1.00 93.25 431 PRO A CA 1
ATOM 3363 C C . PRO A 1 431 ? 16.947 -7.565 -33.778 1.00 93.25 431 PRO A C 1
ATOM 3365 O O . PRO A 1 431 ? 18.073 -7.977 -34.043 1.00 93.25 431 PRO A O 1
ATOM 3368 N N . SER A 1 432 ? 16.739 -6.577 -32.905 1.00 94.38 432 SER A N 1
ATOM 3369 C CA . SER A 1 432 ? 17.790 -5.985 -32.076 1.00 94.38 432 SER A CA 1
ATOM 3370 C C . SER A 1 432 ? 18.068 -6.758 -30.784 1.00 94.38 432 SER A C 1
ATOM 3372 O O . SER A 1 432 ? 19.044 -6.447 -30.099 1.00 94.38 432 SER A O 1
ATOM 3374 N N . LEU A 1 433 ? 17.239 -7.752 -30.453 1.00 96.19 433 LEU A N 1
ATOM 3375 C CA . LEU A 1 433 ? 17.371 -8.604 -29.275 1.00 96.19 433 LEU A CA 1
ATOM 3376 C C . LEU A 1 433 ? 17.718 -10.035 -29.682 1.00 96.19 433 LEU A C 1
ATOM 3378 O O . LEU A 1 433 ? 17.218 -10.553 -30.679 1.00 96.19 433 LEU A O 1
ATOM 3382 N N . ASP A 1 434 ? 18.533 -10.697 -28.863 1.00 96.75 434 ASP A N 1
ATOM 3383 C CA . ASP A 1 434 ? 18.927 -12.085 -29.098 1.00 96.75 434 ASP A CA 1
ATOM 3384 C C . ASP A 1 434 ? 18.198 -13.022 -28.124 1.00 96.75 434 ASP A C 1
ATOM 3386 O O . ASP A 1 434 ? 18.233 -12.792 -26.912 1.00 96.75 434 ASP A O 1
ATOM 3390 N N . PRO A 1 435 ? 17.572 -14.120 -28.578 1.00 96.69 435 PRO A N 1
ATOM 3391 C CA . PRO A 1 435 ? 17.040 -15.122 -27.663 1.00 96.69 435 PRO A CA 1
ATOM 3392 C C . PRO A 1 435 ? 18.190 -15.802 -26.908 1.00 96.69 435 PRO A C 1
ATOM 3394 O O . PRO A 1 435 ? 19.144 -16.289 -27.516 1.00 96.69 435 PRO A O 1
ATOM 3397 N N . LEU A 1 436 ? 18.095 -15.875 -25.578 1.00 96.69 436 LEU A N 1
ATOM 3398 C CA . LEU A 1 436 ? 19.129 -16.488 -24.740 1.00 96.69 436 LEU A CA 1
ATOM 3399 C C . LEU A 1 436 ? 18.719 -17.873 -24.242 1.00 96.69 436 LEU A C 1
ATOM 3401 O O . LEU A 1 436 ? 19.425 -18.853 -24.471 1.00 96.69 436 LEU A O 1
ATOM 3405 N N . THR A 1 437 ? 17.617 -17.959 -23.500 1.00 98.12 437 THR A N 1
ATOM 3406 C CA . THR A 1 437 ? 17.163 -19.217 -22.891 1.00 98.12 437 THR A CA 1
ATOM 3407 C C . THR A 1 437 ? 15.701 -19.125 -22.458 1.00 98.12 437 THR A C 1
ATOM 3409 O O . THR A 1 437 ? 15.117 -18.045 -22.426 1.00 98.12 437 THR A O 1
ATOM 3412 N N . SER A 1 438 ? 15.105 -20.253 -22.078 1.00 98.19 438 SER A N 1
ATOM 3413 C CA . SER A 1 438 ? 13.765 -20.314 -21.493 1.00 98.19 438 SER A CA 1
ATOM 3414 C C . SER A 1 438 ? 13.693 -21.325 -20.349 1.00 98.19 438 SER A C 1
ATOM 3416 O O . SER A 1 438 ? 14.552 -22.199 -20.211 1.00 98.19 438 SER A O 1
ATOM 3418 N N . PHE A 1 439 ? 12.672 -21.190 -19.502 1.00 98.62 439 PHE A N 1
ATOM 3419 C CA . PHE A 1 439 ? 12.440 -22.062 -18.354 1.00 98.62 439 PHE A CA 1
ATOM 3420 C C . PHE A 1 439 ? 10.985 -22.516 -18.289 1.00 98.62 439 PHE A C 1
ATOM 3422 O O . PHE A 1 439 ? 10.063 -21.744 -18.544 1.00 98.62 439 PHE A O 1
ATOM 3429 N N . GLY A 1 440 ? 10.790 -23.767 -17.866 1.00 98.12 440 GLY A N 1
ATOM 3430 C CA . GLY A 1 440 ? 9.482 -24.419 -17.810 1.00 98.12 440 GLY A CA 1
ATOM 3431 C C . GLY A 1 440 ? 9.112 -25.121 -19.115 1.00 98.12 440 GLY A C 1
ATOM 3432 O O . GLY A 1 440 ? 9.767 -24.961 -20.142 1.00 98.12 440 GLY A O 1
ATOM 3433 N N . LEU A 1 441 ? 8.080 -25.961 -19.057 1.00 97.12 441 LEU A N 1
ATOM 3434 C CA . LEU A 1 441 ? 7.608 -26.684 -20.236 1.00 97.12 441 LEU A CA 1
ATOM 3435 C C . LEU A 1 441 ? 6.702 -25.776 -21.083 1.00 97.12 441 LEU A C 1
ATOM 3437 O O . LEU A 1 441 ? 5.887 -25.053 -20.506 1.00 97.12 441 LEU A O 1
ATOM 3441 N N . PRO A 1 442 ? 6.771 -25.843 -22.425 1.00 95.62 442 PRO A N 1
ATOM 3442 C CA . PRO A 1 442 ? 5.795 -25.188 -23.287 1.00 95.62 442 PRO A CA 1
ATOM 3443 C C . PRO A 1 442 ? 4.352 -25.488 -22.859 1.00 95.62 442 PRO A C 1
ATOM 3445 O O . PRO A 1 442 ? 3.999 -26.643 -22.602 1.00 95.62 442 PRO A O 1
ATOM 3448 N N . GLY A 1 443 ? 3.531 -24.446 -22.722 1.00 92.00 443 GLY A N 1
ATOM 3449 C CA . GLY A 1 443 ? 2.134 -24.564 -22.297 1.00 92.00 443 GLY A CA 1
ATOM 3450 C C . GLY A 1 443 ? 1.925 -24.636 -20.781 1.00 92.00 443 GLY A C 1
ATOM 3451 O O . GLY A 1 443 ? 0.783 -24.614 -20.310 1.00 92.00 443 GLY A O 1
ATOM 3452 N N . GLN A 1 444 ? 2.995 -24.714 -19.985 1.00 94.56 444 GLN A N 1
ATOM 3453 C CA . GLN A 1 444 ? 2.901 -24.711 -18.530 1.00 94.56 444 GLN A CA 1
ATOM 3454 C C . GLN A 1 444 ? 2.507 -23.316 -18.039 1.00 94.56 444 GLN A C 1
ATOM 3456 O O . GLN A 1 444 ? 3.305 -22.394 -18.102 1.00 94.56 444 GLN A O 1
ATOM 3461 N N . ASN A 1 445 ? 1.291 -23.169 -17.502 1.00 93.81 445 ASN A N 1
ATOM 3462 C CA . ASN A 1 445 ? 0.763 -21.907 -16.958 1.00 93.81 445 ASN A CA 1
ATOM 3463 C C . ASN A 1 445 ? 0.680 -20.730 -17.956 1.00 93.81 445 ASN A C 1
ATOM 3465 O O . ASN A 1 445 ? 0.411 -19.619 -17.522 1.00 93.81 445 ASN A O 1
ATOM 3469 N N . THR A 1 446 ? 0.837 -20.943 -19.263 1.00 93.38 446 THR A N 1
ATOM 3470 C CA . THR A 1 446 ? 0.735 -19.874 -20.280 1.00 93.38 446 THR A CA 1
ATOM 3471 C C . THR A 1 446 ? -0.676 -19.700 -20.846 1.00 93.38 446 THR A C 1
ATOM 3473 O O . THR A 1 446 ? -1.003 -18.672 -21.431 1.00 93.38 446 THR A O 1
ATOM 3476 N N . VAL A 1 447 ? -1.555 -20.683 -20.628 1.00 89.38 447 VAL A N 1
ATOM 3477 C CA . VAL A 1 447 ? -2.973 -20.645 -21.015 1.00 89.38 447 VAL A CA 1
ATOM 3478 C C . VAL A 1 447 ? -3.885 -20.899 -19.818 1.00 89.38 447 VAL A C 1
ATOM 3480 O O . VAL A 1 447 ? -3.520 -21.587 -18.862 1.00 89.38 447 VAL A O 1
ATOM 3483 N N . ALA A 1 448 ? -5.104 -20.359 -19.868 1.00 80.25 448 ALA A N 1
ATOM 3484 C CA . ALA A 1 448 ? -6.100 -20.575 -18.822 1.00 80.25 448 ALA A CA 1
ATOM 3485 C C . ALA A 1 448 ? -6.439 -22.072 -18.648 1.00 80.25 448 ALA A C 1
ATOM 3487 O O . ALA A 1 448 ? -6.623 -22.806 -19.620 1.00 80.25 448 ALA A O 1
ATOM 3488 N N . ARG A 1 449 ? -6.571 -22.541 -17.399 1.00 68.94 449 ARG A N 1
ATOM 3489 C CA . ARG A 1 449 ? -6.973 -23.933 -17.124 1.00 68.94 449 ARG A CA 1
ATOM 3490 C C . ARG A 1 449 ? -8.378 -24.192 -17.664 1.00 68.94 449 ARG A C 1
ATOM 3492 O O . ARG A 1 449 ? -9.301 -23.438 -17.379 1.00 68.94 449 ARG A O 1
ATOM 3499 N N . GLY A 1 450 ? -8.541 -25.280 -18.414 1.00 61.12 450 GLY A N 1
ATOM 3500 C CA . GLY A 1 450 ? -9.836 -25.655 -18.984 1.00 61.12 450 GLY A CA 1
ATOM 3501 C C . GLY A 1 450 ? -10.264 -24.817 -20.190 1.00 61.12 450 GLY A C 1
ATOM 3502 O O . GLY A 1 450 ? -11.382 -25.003 -20.666 1.00 61.12 450 GLY A O 1
ATOM 3503 N N . SER A 1 451 ? -9.400 -23.947 -20.733 1.00 58.94 451 SER A N 1
ATOM 3504 C CA . SER A 1 451 ? -9.633 -23.379 -22.059 1.00 58.94 451 SER A CA 1
ATOM 3505 C C . SER A 1 451 ? -9.514 -24.505 -23.095 1.00 58.94 451 SER A C 1
ATOM 3507 O O . SER A 1 451 ? -8.456 -24.824 -23.628 1.00 58.94 451 SER A O 1
ATOM 3509 N N . SER A 1 452 ? -10.630 -25.165 -23.387 1.00 49.47 452 SER A N 1
ATOM 3510 C CA . SER A 1 452 ? -10.790 -25.985 -24.590 1.00 49.47 452 SER A CA 1
ATOM 3511 C C . SER A 1 452 ? -11.109 -25.124 -25.814 1.00 49.47 452 SER A C 1
ATOM 3513 O O . SER A 1 452 ? -11.520 -25.667 -26.835 1.00 49.47 452 SER A O 1
ATOM 3515 N N . GLN A 1 453 ? -10.924 -23.795 -25.727 1.00 52.84 453 GLN A N 1
ATOM 3516 C CA . GLN A 1 453 ? -11.066 -22.867 -26.848 1.00 52.84 453 GLN A CA 1
ATOM 3517 C C . GLN A 1 453 ? -9.983 -23.163 -27.891 1.00 52.84 453 GLN A C 1
ATOM 3519 O O . GLN A 1 453 ? -8.961 -22.494 -27.987 1.00 52.84 453 GLN A O 1
ATOM 3524 N N . ALA A 1 454 ? -10.226 -24.207 -28.674 1.00 51.97 454 ALA A N 1
ATOM 3525 C CA . ALA A 1 454 ? -9.496 -24.579 -29.873 1.00 51.97 454 ALA A CA 1
ATOM 3526 C C . ALA A 1 454 ? -9.732 -23.577 -31.023 1.00 51.97 454 ALA A C 1
ATOM 3528 O O . ALA A 1 454 ? -9.254 -23.801 -32.128 1.00 51.97 454 ALA A O 1
ATOM 3529 N N . SER A 1 455 ? -10.477 -22.491 -30.777 1.00 59.28 455 SER A N 1
ATOM 3530 C CA . SER A 1 455 ? -10.858 -21.484 -31.767 1.00 59.28 455 SER A CA 1
ATOM 3531 C C . SER A 1 455 ? -10.148 -20.135 -31.623 1.00 59.28 455 SER A C 1
ATOM 3533 O O . SER A 1 455 ? -10.320 -19.316 -32.517 1.00 59.28 455 SER A O 1
ATOM 3535 N N . ASP A 1 456 ? -9.388 -19.875 -30.548 1.00 79.69 456 ASP A N 1
ATOM 3536 C CA . ASP A 1 456 ? -8.546 -18.668 -30.437 1.00 79.69 456 ASP A CA 1
ATOM 3537 C C . ASP A 1 456 ? -7.116 -18.990 -30.922 1.00 79.69 456 ASP A C 1
ATOM 3539 O O . ASP A 1 456 ? -6.394 -19.719 -30.225 1.00 79.69 456 ASP A O 1
ATOM 3543 N N . PRO A 1 457 ? -6.681 -18.473 -32.092 1.00 82.06 457 PRO A N 1
ATOM 3544 C CA . PRO A 1 457 ? -5.336 -18.705 -32.618 1.00 82.06 457 PRO A CA 1
ATOM 3545 C C . PRO A 1 457 ? -4.234 -18.298 -31.638 1.00 82.06 457 PRO A C 1
ATOM 3547 O O . PRO A 1 457 ? -3.224 -18.995 -31.525 1.00 82.06 457 PRO A O 1
ATOM 3550 N N . SER A 1 458 ? -4.444 -17.223 -30.877 1.00 88.69 458 SER A N 1
ATOM 3551 C CA . SER A 1 458 ? -3.457 -16.718 -29.925 1.00 88.69 458 SER A CA 1
ATOM 3552 C C . SER A 1 458 ? -3.288 -17.670 -28.740 1.00 88.69 458 SER A C 1
ATOM 3554 O O . SER A 1 458 ? -2.163 -17.953 -28.339 1.00 88.69 458 SER A O 1
ATOM 3556 N N . SER A 1 459 ? -4.367 -18.288 -28.250 1.00 86.62 459 SER A N 1
ATOM 3557 C CA . SER A 1 459 ? -4.254 -19.369 -27.261 1.00 86.62 459 SER A CA 1
ATOM 3558 C C . SER A 1 459 ? -3.643 -20.647 -27.831 1.00 86.62 459 SER A C 1
ATOM 3560 O O . SER A 1 459 ? -3.048 -21.424 -27.085 1.00 86.62 459 SER A O 1
ATOM 3562 N N . GLY A 1 460 ? -3.756 -20.882 -29.140 1.00 87.00 460 GLY A N 1
ATOM 3563 C CA . GLY A 1 460 ? -2.995 -21.923 -29.831 1.00 87.00 460 GLY A CA 1
ATOM 3564 C C . GLY A 1 460 ? -1.487 -21.661 -29.781 1.00 87.00 460 GLY A C 1
ATOM 3565 O O . GLY A 1 460 ? -0.721 -22.565 -29.445 1.00 87.00 460 GLY A O 1
ATOM 3566 N N . ALA A 1 461 ? -1.064 -20.422 -30.045 1.00 90.38 461 ALA A N 1
ATOM 3567 C CA . ALA A 1 461 ? 0.336 -20.011 -29.952 1.00 90.38 461 ALA A CA 1
ATOM 3568 C C . ALA A 1 461 ? 0.866 -20.100 -28.509 1.00 90.38 461 ALA A C 1
ATOM 3570 O O . ALA A 1 461 ? 1.909 -20.703 -28.274 1.00 90.38 461 ALA A O 1
ATOM 3571 N N . GLU A 1 462 ? 0.100 -19.610 -27.531 1.00 93.88 462 GLU A N 1
ATOM 3572 C CA . GLU A 1 462 ? 0.469 -19.600 -26.105 1.00 93.88 462 GLU A CA 1
ATOM 3573 C C . GLU A 1 462 ? 0.765 -20.993 -25.533 1.00 93.88 462 GLU A C 1
ATOM 3575 O O . GLU A 1 462 ? 1.620 -21.133 -24.659 1.00 93.88 462 GLU A O 1
ATOM 3580 N N . ARG A 1 463 ? 0.120 -22.051 -26.047 1.00 92.75 463 ARG A N 1
ATOM 3581 C CA . ARG A 1 463 ? 0.401 -23.447 -25.643 1.00 92.75 463 ARG A CA 1
ATOM 3582 C C . ARG A 1 463 ? 1.810 -23.917 -25.988 1.00 92.75 463 ARG A C 1
ATOM 3584 O O . ARG A 1 463 ? 2.255 -24.917 -25.437 1.00 92.75 463 ARG A O 1
ATOM 3591 N N . HIS A 1 464 ? 2.479 -23.236 -26.908 1.00 94.25 464 HIS A N 1
ATOM 3592 C CA . HIS A 1 464 ? 3.831 -23.563 -27.341 1.00 94.25 464 HIS A CA 1
ATOM 3593 C C . HIS A 1 464 ? 4.876 -22.637 -26.712 1.00 94.25 464 HIS A C 1
ATOM 3595 O O . HIS A 1 464 ? 6.068 -22.857 -26.909 1.00 94.25 464 HIS A O 1
ATOM 3601 N N . LEU A 1 465 ? 4.446 -21.639 -25.933 1.00 96.88 465 LEU A N 1
ATOM 3602 C CA . LEU A 1 465 ? 5.348 -20.750 -25.214 1.00 96.88 465 LEU A CA 1
ATOM 3603 C C . LEU A 1 465 ? 5.771 -21.385 -23.884 1.00 96.88 465 LEU A C 1
ATOM 3605 O O . LEU A 1 465 ? 4.919 -21.939 -23.177 1.00 96.88 465 LEU A O 1
ATOM 3609 N N . PRO A 1 466 ? 7.058 -21.316 -23.513 1.00 97.88 466 PRO A N 1
ATOM 3610 C CA . PRO A 1 466 ? 7.480 -21.585 -22.146 1.00 97.88 466 PRO A CA 1
ATOM 3611 C C . PRO A 1 466 ? 7.017 -20.435 -21.227 1.00 97.88 466 PRO A C 1
ATOM 3613 O O . PRO A 1 466 ? 6.851 -19.305 -21.691 1.00 97.88 466 PRO A O 1
ATOM 3616 N N . PRO A 1 467 ? 6.797 -20.682 -19.923 1.00 97.88 467 PRO A N 1
ATOM 3617 C CA . PRO A 1 467 ? 6.312 -19.653 -19.002 1.00 97.88 467 PRO A CA 1
ATOM 3618 C C . PRO A 1 467 ? 7.294 -18.499 -18.783 1.00 97.88 467 PRO A C 1
ATOM 3620 O O . PRO A 1 467 ? 6.853 -17.400 -18.461 1.00 97.88 467 PRO A O 1
ATOM 3623 N N . VAL A 1 468 ? 8.598 -18.738 -18.950 1.00 98.62 468 VAL A N 1
ATOM 3624 C CA . VAL A 1 468 ? 9.631 -17.703 -18.836 1.00 98.62 468 VAL A CA 1
ATOM 3625 C C . VAL A 1 468 ? 10.585 -17.800 -20.016 1.00 98.62 468 VAL A C 1
ATOM 3627 O O . VAL A 1 468 ? 11.168 -18.861 -20.253 1.00 98.62 468 VAL A O 1
ATOM 3630 N N . GLU A 1 469 ? 10.786 -16.687 -20.712 1.00 98.44 469 GLU A N 1
ATOM 3631 C CA . GLU A 1 469 ? 11.809 -16.532 -21.752 1.00 98.44 469 GLU A CA 1
ATOM 3632 C C . GLU A 1 469 ? 12.752 -15.400 -21.363 1.00 98.44 469 GLU A C 1
ATOM 3634 O O . GLU A 1 469 ? 12.333 -14.413 -20.763 1.00 98.44 469 GLU A O 1
ATOM 3639 N N . ILE A 1 470 ? 14.033 -15.551 -21.682 1.00 98.44 470 ILE A N 1
ATOM 3640 C CA . ILE A 1 470 ? 15.049 -14.531 -21.446 1.00 98.44 470 ILE A CA 1
ATOM 3641 C C . ILE A 1 470 ? 15.673 -14.172 -22.787 1.00 98.44 470 ILE A C 1
ATOM 3643 O O . ILE A 1 470 ? 16.173 -15.046 -23.504 1.00 98.44 470 ILE A O 1
ATOM 3647 N N . LEU A 1 471 ? 15.655 -12.882 -23.094 1.00 98.12 471 LEU A N 1
ATOM 3648 C CA . LEU A 1 471 ? 16.320 -12.267 -24.236 1.00 98.12 471 LEU A CA 1
ATOM 3649 C C . LEU A 1 471 ? 17.549 -11.501 -23.736 1.00 98.12 471 LEU A C 1
ATOM 3651 O O . LEU A 1 471 ? 17.529 -10.949 -22.637 1.00 98.12 471 LEU A O 1
ATOM 3655 N N . ILE A 1 472 ? 18.606 -11.449 -24.538 1.00 97.69 472 ILE A N 1
ATOM 3656 C CA . ILE A 1 472 ? 19.783 -10.612 -24.311 1.00 97.69 472 ILE A CA 1
ATOM 3657 C C . ILE A 1 472 ? 19.628 -9.305 -25.074 1.00 97.69 472 ILE A C 1
ATOM 3659 O O . ILE A 1 472 ? 19.225 -9.286 -26.236 1.00 97.69 472 ILE A O 1
ATOM 3663 N N . VAL A 1 473 ? 20.050 -8.229 -24.418 1.00 97.50 473 VAL A N 1
ATOM 3664 C CA . VAL A 1 473 ? 20.321 -6.927 -25.016 1.00 97.50 473 VAL A CA 1
ATOM 3665 C C . VAL A 1 473 ? 21.792 -6.901 -25.449 1.00 97.50 473 VAL A C 1
ATOM 3667 O O . VAL A 1 473 ? 22.687 -6.882 -24.593 1.00 97.50 473 VAL A O 1
ATOM 3670 N N . PRO A 1 474 ? 22.091 -6.903 -26.759 1.00 95.56 474 PRO A N 1
ATOM 3671 C CA . PRO A 1 474 ? 23.466 -6.867 -27.234 1.00 95.56 474 PRO A CA 1
ATOM 3672 C C . PRO A 1 474 ? 24.161 -5.573 -26.810 1.00 95.56 474 PRO A C 1
ATOM 3674 O O . PRO A 1 474 ? 23.578 -4.488 -26.889 1.00 95.56 474 PRO A O 1
ATOM 3677 N N . ASN A 1 475 ? 25.431 -5.685 -26.408 1.00 93.69 475 ASN A N 1
ATOM 3678 C CA . ASN A 1 475 ? 26.254 -4.558 -25.951 1.00 93.69 475 ASN A CA 1
ATOM 3679 C C . ASN A 1 475 ? 25.589 -3.749 -24.821 1.00 93.69 475 ASN A C 1
ATOM 3681 O O . ASN A 1 475 ? 25.585 -2.517 -24.852 1.00 93.69 475 ASN A O 1
ATOM 3685 N N . ALA A 1 476 ? 24.998 -4.451 -23.849 1.00 94.44 476 ALA A N 1
ATOM 3686 C CA . ALA A 1 476 ? 24.430 -3.849 -22.649 1.00 94.44 476 ALA A CA 1
ATOM 3687 C C . ALA A 1 476 ? 25.430 -2.906 -21.962 1.00 94.44 476 ALA A C 1
ATOM 3689 O O . ALA A 1 476 ? 26.632 -3.176 -21.906 1.00 94.44 476 ALA A O 1
ATOM 3690 N N . LEU A 1 477 ? 24.914 -1.793 -21.445 1.00 92.31 477 LEU A N 1
ATOM 3691 C CA . LEU A 1 477 ? 25.700 -0.781 -20.751 1.00 92.31 477 LEU A CA 1
ATOM 3692 C C . LEU A 1 477 ? 25.419 -0.860 -19.248 1.00 92.31 477 LEU A C 1
ATOM 3694 O O . LEU A 1 477 ? 24.283 -1.133 -18.860 1.00 92.31 477 LEU A O 1
ATOM 3698 N N . PRO A 1 478 ? 26.402 -0.580 -18.379 1.00 92.06 478 PRO A N 1
ATOM 3699 C CA . PRO A 1 478 ? 26.125 -0.463 -16.959 1.00 92.06 478 PRO A CA 1
ATOM 3700 C C . PRO A 1 478 ? 25.207 0.748 -16.694 1.00 92.06 478 PRO A C 1
ATOM 3702 O O . PRO A 1 478 ? 25.283 1.763 -17.404 1.00 92.06 478 PRO A O 1
ATOM 3705 N N . PRO A 1 479 ? 24.349 0.683 -15.659 1.00 90.56 479 PRO A N 1
ATOM 3706 C CA . PRO A 1 479 ? 23.417 1.761 -15.335 1.00 90.56 479 PRO A CA 1
ATOM 3707 C C . PRO A 1 479 ? 24.137 3.041 -14.894 1.00 90.56 479 PRO A C 1
ATOM 3709 O O . PRO A 1 479 ? 23.663 4.135 -15.173 1.00 90.56 479 PRO A O 1
ATOM 3712 N N . ALA A 1 480 ? 25.297 2.913 -14.244 1.00 91.88 480 ALA A N 1
ATOM 3713 C CA . ALA A 1 480 ? 26.178 4.031 -13.930 1.00 91.88 480 ALA A CA 1
ATOM 3714 C C . ALA A 1 480 ? 27.389 3.996 -14.865 1.00 91.88 480 ALA A C 1
ATOM 3716 O O . ALA A 1 480 ? 28.181 3.051 -14.832 1.00 91.88 480 ALA A O 1
ATOM 3717 N N . ARG A 1 481 ? 27.529 5.028 -15.699 1.00 91.06 481 ARG A N 1
ATOM 3718 C CA . ARG A 1 481 ? 28.612 5.139 -16.679 1.00 91.06 481 ARG A CA 1
ATOM 3719 C C . ARG A 1 481 ? 28.953 6.590 -16.976 1.00 91.06 481 ARG A C 1
ATOM 3721 O O . ARG A 1 481 ? 28.142 7.484 -16.759 1.00 91.06 481 ARG A O 1
ATOM 3728 N N . VAL A 1 482 ? 30.162 6.794 -17.486 1.00 90.06 482 VAL A N 1
ATOM 3729 C CA . VAL A 1 482 ? 30.599 8.068 -18.058 1.00 90.06 482 VAL A CA 1
ATOM 3730 C C . VAL A 1 482 ? 30.430 7.969 -19.565 1.00 90.06 482 VAL A C 1
ATOM 3732 O O . VAL A 1 482 ? 30.886 6.998 -20.168 1.00 90.06 482 VAL A O 1
ATOM 3735 N N . GLU A 1 483 ? 29.787 8.965 -20.160 1.00 87.81 483 GLU A N 1
ATOM 3736 C CA . GLU A 1 483 ? 29.599 9.044 -21.605 1.00 87.81 483 GLU A CA 1
ATOM 3737 C C . GLU A 1 483 ? 30.432 10.187 -22.186 1.00 87.81 483 GLU A C 1
ATOM 3739 O O . GLU A 1 483 ? 30.664 11.206 -21.535 1.00 87.81 483 GLU A O 1
ATOM 3744 N N . ALA A 1 484 ? 30.917 9.991 -23.409 1.00 83.50 484 ALA A N 1
ATOM 3745 C CA . ALA A 1 484 ? 31.711 10.964 -24.144 1.00 83.50 484 ALA A CA 1
ATOM 3746 C C . ALA A 1 484 ? 31.283 10.969 -25.615 1.00 83.50 484 ALA A C 1
ATOM 3748 O O . ALA A 1 484 ? 30.880 9.936 -26.148 1.00 83.50 484 ALA A O 1
ATOM 3749 N N . GLY A 1 485 ? 31.413 12.121 -26.271 1.00 85.31 485 GLY A N 1
ATOM 3750 C CA . GLY A 1 485 ? 31.031 12.316 -27.670 1.00 85.31 485 GLY A CA 1
ATOM 3751 C C . GLY A 1 485 ? 29.922 13.351 -27.839 1.00 85.31 485 GLY A C 1
ATOM 3752 O O . GLY A 1 485 ? 29.418 13.898 -26.861 1.00 85.31 485 GLY A O 1
ATOM 3753 N N . ALA A 1 486 ? 29.564 13.619 -29.095 1.00 90.44 486 ALA A N 1
ATOM 3754 C CA . ALA A 1 486 ? 28.521 14.574 -29.450 1.00 90.44 486 ALA A CA 1
ATOM 3755 C C . ALA A 1 486 ? 27.150 14.094 -28.935 1.00 90.44 486 ALA A C 1
ATOM 3757 O O . ALA A 1 486 ? 26.703 13.015 -29.345 1.00 90.44 486 ALA A O 1
ATOM 3758 N N . PRO A 1 487 ? 26.472 14.855 -28.056 1.00 93.62 487 PRO A N 1
ATOM 3759 C CA . PRO A 1 487 ? 25.196 14.430 -27.510 1.00 93.62 487 PRO A CA 1
ATOM 3760 C C . PRO A 1 487 ? 24.044 14.667 -28.491 1.00 93.62 487 PRO A C 1
ATOM 3762 O O . PRO A 1 487 ? 24.074 15.568 -29.333 1.00 93.62 487 PRO A O 1
ATOM 3765 N N . VAL A 1 488 ? 22.983 13.884 -28.325 1.00 95.44 488 VAL A N 1
ATOM 3766 C CA . VAL A 1 488 ? 21.661 14.145 -28.891 1.00 95.44 488 VAL A CA 1
ATOM 3767 C C . VAL A 1 488 ? 20.843 14.884 -27.836 1.00 95.44 488 VAL A C 1
ATOM 3769 O O . VAL A 1 488 ? 20.505 14.335 -26.788 1.00 95.44 488 VAL A O 1
ATOM 3772 N N . VAL A 1 489 ? 20.537 16.150 -28.106 1.00 95.12 489 VAL A N 1
ATOM 3773 C CA . VAL A 1 489 ? 19.711 16.995 -27.243 1.00 95.12 489 VAL A CA 1
ATOM 3774 C C . VAL A 1 489 ? 18.266 16.923 -27.723 1.00 95.12 489 VAL A C 1
ATOM 3776 O O . VAL A 1 489 ? 17.957 17.343 -28.840 1.00 95.12 489 VAL A O 1
ATOM 3779 N N . VAL A 1 490 ? 17.375 16.406 -26.879 1.00 95.38 490 VAL A N 1
ATOM 3780 C CA . VAL A 1 490 ? 15.981 16.120 -27.231 1.00 95.38 490 VAL A CA 1
ATOM 3781 C C . VAL A 1 490 ? 15.035 17.081 -26.525 1.00 95.38 490 VAL A C 1
ATOM 3783 O O . VAL A 1 490 ? 14.987 17.146 -25.298 1.00 95.38 490 VAL A O 1
ATOM 3786 N N . SER A 1 491 ? 14.233 17.803 -27.303 1.00 95.00 491 SER A N 1
ATOM 3787 C CA . SER A 1 491 ? 13.051 18.504 -26.809 1.00 95.00 491 SER A CA 1
ATOM 3788 C C . SER A 1 491 ? 11.850 17.567 -26.913 1.00 95.00 491 SER A C 1
ATOM 3790 O O . SER A 1 491 ? 11.331 17.318 -28.005 1.00 95.00 491 SER A O 1
ATOM 3792 N N . GLY A 1 492 ? 11.465 16.972 -25.785 1.00 93.00 492 GLY A N 1
ATOM 3793 C CA . GLY A 1 492 ? 10.472 15.903 -25.735 1.00 93.00 492 GLY A CA 1
ATOM 3794 C C . GLY A 1 492 ? 10.402 15.225 -24.374 1.00 93.00 492 GLY A C 1
ATOM 3795 O O . GLY A 1 492 ? 10.864 15.769 -23.374 1.00 93.00 492 GLY A O 1
ATOM 3796 N N . ASP A 1 493 ? 9.827 14.030 -24.372 1.00 91.62 493 ASP A N 1
ATOM 3797 C CA . ASP A 1 493 ? 9.743 13.106 -23.239 1.00 91.62 493 ASP A CA 1
ATOM 3798 C C . ASP A 1 493 ? 10.239 11.701 -23.654 1.00 91.62 493 ASP A C 1
ATOM 3800 O O . ASP A 1 493 ? 10.788 11.516 -24.745 1.00 91.62 493 ASP A O 1
ATOM 3804 N N . GLY A 1 494 ? 10.044 10.694 -22.806 1.00 92.12 494 GLY A N 1
ATOM 3805 C CA . GLY A 1 494 ? 10.449 9.310 -23.053 1.00 92.12 494 GLY A CA 1
ATOM 3806 C C . GLY A 1 494 ? 9.839 8.684 -24.312 1.00 92.12 494 GLY A C 1
ATOM 3807 O O . GLY A 1 494 ? 10.493 7.855 -24.944 1.00 92.12 494 GLY A O 1
ATOM 3808 N N . PHE A 1 495 ? 8.649 9.112 -24.755 1.00 92.19 495 PHE A N 1
ATOM 3809 C CA . PHE A 1 495 ? 8.084 8.663 -26.037 1.00 92.19 495 PHE A CA 1
ATOM 3810 C C . PHE A 1 495 ? 8.833 9.254 -27.238 1.00 92.19 495 PHE A C 1
ATOM 3812 O O . PHE A 1 495 ? 8.931 8.611 -28.286 1.00 92.19 495 PHE A O 1
ATOM 3819 N N . GLY A 1 496 ? 9.404 10.451 -27.084 1.00 94.56 496 GLY A N 1
ATOM 3820 C CA . GLY A 1 496 ? 10.320 11.036 -28.061 1.00 94.56 496 GLY A CA 1
ATOM 3821 C C . GLY A 1 496 ? 11.614 10.229 -28.169 1.00 94.56 496 GLY A C 1
ATOM 3822 O O . GLY A 1 496 ? 12.064 9.941 -29.274 1.00 94.56 496 GLY A O 1
ATOM 3823 N N . ILE A 1 497 ? 12.163 9.777 -27.035 1.00 94.50 497 ILE A N 1
ATOM 3824 C CA . ILE A 1 497 ? 13.336 8.885 -27.009 1.00 94.50 497 ILE A CA 1
ATOM 3825 C C . ILE A 1 497 ? 13.036 7.542 -27.681 1.00 94.50 497 ILE A C 1
ATOM 3827 O O . ILE A 1 497 ? 13.845 7.073 -28.479 1.00 94.50 497 ILE A O 1
ATOM 3831 N N . ALA A 1 498 ? 11.868 6.949 -27.416 1.00 93.62 498 ALA A N 1
ATOM 3832 C CA . ALA A 1 498 ? 11.439 5.725 -28.093 1.00 93.62 498 ALA A CA 1
ATOM 3833 C C . ALA A 1 498 ? 11.347 5.904 -29.616 1.00 93.62 498 ALA A C 1
ATOM 3835 O O . ALA A 1 498 ? 11.879 5.084 -30.359 1.00 93.62 498 ALA A O 1
ATOM 3836 N N . SER A 1 499 ? 10.783 7.023 -30.079 1.00 93.81 499 SER A N 1
ATOM 3837 C CA . SER A 1 499 ? 10.709 7.335 -31.515 1.00 93.81 499 SER A CA 1
ATOM 3838 C C . SER A 1 499 ? 12.105 7.460 -32.148 1.00 93.81 499 SER A C 1
ATOM 3840 O O . SER A 1 499 ? 12.345 6.959 -33.242 1.00 93.81 499 SER A O 1
ATOM 3842 N N . LEU A 1 500 ? 13.068 8.060 -31.437 1.00 94.88 500 LEU A N 1
ATOM 3843 C CA . LEU A 1 500 ? 14.454 8.177 -31.909 1.00 94.88 500 LEU A CA 1
ATOM 3844 C C . LEU A 1 500 ? 15.204 6.842 -31.958 1.00 94.88 500 LEU A C 1
ATOM 3846 O O . LEU A 1 500 ? 16.085 6.661 -32.805 1.00 94.88 500 LEU A O 1
ATOM 3850 N N . ALA A 1 501 ? 14.887 5.912 -31.054 1.00 94.25 501 ALA A N 1
ATOM 3851 C CA . ALA A 1 501 ? 15.397 4.546 -31.130 1.00 94.25 501 ALA A CA 1
ATOM 3852 C C . ALA A 1 501 ? 14.879 3.849 -32.395 1.00 94.25 501 ALA A C 1
ATOM 3854 O O . ALA A 1 501 ? 15.678 3.314 -33.163 1.00 94.25 501 ALA A O 1
ATOM 3855 N N . GLU A 1 502 ? 13.575 3.948 -32.668 1.00 91.88 502 GLU A N 1
ATOM 3856 C CA . GLU A 1 502 ? 12.947 3.345 -33.850 1.00 91.88 502 GLU A CA 1
ATOM 3857 C C . GLU A 1 502 ? 13.514 3.890 -35.171 1.00 91.88 502 GLU A C 1
ATOM 3859 O O . GLU A 1 502 ? 13.736 3.128 -36.117 1.00 91.88 502 GLU A O 1
ATOM 3864 N N . GLU A 1 503 ? 13.818 5.190 -35.228 1.00 93.00 503 GLU A N 1
ATOM 3865 C CA . GLU A 1 503 ? 14.480 5.833 -36.373 1.00 93.00 503 GLU A CA 1
ATOM 3866 C C . GLU A 1 503 ? 15.973 5.466 -36.501 1.00 93.00 503 GLU A C 1
ATOM 3868 O O . GLU A 1 503 ? 16.606 5.719 -37.529 1.00 93.00 503 GLU A O 1
ATOM 3873 N N . GLY A 1 504 ? 16.549 4.823 -35.483 1.00 92.12 504 GLY A N 1
ATOM 3874 C CA . GLY A 1 504 ? 17.939 4.379 -35.451 1.00 92.12 504 GLY A CA 1
ATOM 3875 C C . GLY A 1 504 ? 18.945 5.460 -35.051 1.00 92.12 504 GLY A C 1
ATOM 3876 O O . GLY A 1 504 ? 20.151 5.203 -35.088 1.00 92.12 504 GLY A O 1
ATOM 3877 N N . THR A 1 505 ? 18.485 6.642 -34.630 1.00 93.12 505 THR A N 1
ATOM 3878 C CA . THR A 1 505 ? 19.332 7.752 -34.155 1.00 93.12 505 THR A CA 1
ATOM 3879 C C . THR A 1 505 ? 20.148 7.361 -32.922 1.00 93.12 505 THR A C 1
ATOM 3881 O O . THR A 1 505 ? 21.245 7.871 -32.710 1.00 93.12 505 THR A O 1
ATOM 3884 N N . LEU A 1 506 ? 19.637 6.419 -32.125 1.00 93.50 506 LEU A N 1
ATOM 3885 C CA . LEU A 1 506 ? 20.250 5.976 -30.872 1.00 93.50 506 LEU A CA 1
ATOM 3886 C C . LEU A 1 506 ? 21.116 4.707 -30.999 1.00 93.50 506 LEU A C 1
ATOM 3888 O O . LEU A 1 506 ? 21.674 4.239 -30.007 1.00 93.50 506 LEU A O 1
ATOM 3892 N N . ARG A 1 507 ? 21.290 4.154 -32.209 1.00 89.25 507 ARG A N 1
ATOM 3893 C CA . ARG A 1 507 ? 22.017 2.885 -32.442 1.00 89.25 507 ARG A CA 1
ATOM 3894 C C . ARG A 1 507 ? 23.455 2.885 -31.946 1.00 89.25 507 ARG A C 1
ATOM 3896 O O . ARG A 1 507 ? 23.956 1.855 -31.502 1.00 89.25 507 ARG A O 1
ATOM 3903 N N . THR A 1 508 ? 24.127 4.029 -32.036 1.00 90.56 508 THR A N 1
ATOM 3904 C CA . THR A 1 508 ? 25.524 4.188 -31.611 1.00 90.56 508 THR A CA 1
ATOM 3905 C C . THR A 1 508 ? 25.662 4.533 -30.129 1.00 90.56 508 THR A C 1
ATOM 3907 O O . THR A 1 508 ? 26.768 4.838 -29.694 1.00 90.56 508 THR A O 1
ATOM 3910 N N . ASN A 1 509 ? 24.565 4.496 -29.363 1.00 92.38 509 ASN A N 1
ATOM 3911 C CA . ASN A 1 509 ? 24.495 4.891 -27.956 1.00 92.38 509 ASN A CA 1
ATOM 3912 C C . ASN A 1 509 ? 25.094 6.289 -27.687 1.00 92.38 509 ASN A C 1
ATOM 3914 O O . ASN A 1 509 ? 25.959 6.414 -26.817 1.00 92.38 509 ASN A O 1
ATOM 3918 N N . PRO A 1 510 ? 24.709 7.339 -28.447 1.00 93.88 510 PRO A N 1
ATOM 3919 C CA . PRO A 1 510 ? 25.184 8.689 -28.158 1.00 93.88 510 PRO A CA 1
ATOM 3920 C C . PRO A 1 510 ? 24.706 9.149 -26.771 1.00 93.88 510 PRO A C 1
ATOM 3922 O O . PRO A 1 510 ? 23.659 8.691 -26.308 1.00 93.88 510 PRO A O 1
ATOM 3925 N N . PRO A 1 511 ? 25.388 10.099 -26.119 1.00 93.69 511 PRO A N 1
ATOM 3926 C CA . PRO A 1 511 ? 24.825 10.706 -24.926 1.00 93.69 511 PRO A CA 1
ATOM 3927 C C . PRO A 1 511 ? 23.500 11.399 -25.239 1.00 93.69 511 PRO A C 1
ATOM 3929 O O . PRO A 1 511 ? 23.394 12.098 -26.244 1.00 93.69 511 PRO A O 1
ATOM 3932 N N . VAL A 1 512 ? 22.485 11.201 -24.398 1.00 93.62 512 VAL A N 1
ATOM 3933 C CA . VAL A 1 512 ? 21.154 11.799 -24.578 1.00 93.62 512 VAL A CA 1
ATOM 3934 C C . VAL A 1 512 ? 20.885 12.773 -23.447 1.00 93.62 512 VAL A C 1
ATOM 3936 O O . VAL A 1 512 ? 20.990 12.417 -22.276 1.00 93.62 512 VAL A O 1
ATOM 3939 N N . LEU A 1 513 ? 20.510 13.998 -23.805 1.00 93.44 513 LEU A N 1
ATOM 3940 C CA . LEU A 1 513 ? 20.169 15.053 -22.856 1.00 93.44 513 LEU A CA 1
ATOM 3941 C C . LEU A 1 513 ? 18.785 15.604 -23.193 1.00 93.44 513 LEU A C 1
ATOM 3943 O O . LEU A 1 513 ? 18.517 15.933 -24.348 1.00 93.44 513 LEU A O 1
ATOM 3947 N N . TYR A 1 514 ? 17.912 15.757 -22.199 1.00 92.81 514 TYR A N 1
ATOM 3948 C CA . TYR A 1 514 ? 16.660 16.480 -22.404 1.00 92.81 514 TYR A CA 1
ATOM 3949 C C . TYR A 1 514 ? 16.924 17.981 -22.402 1.00 92.81 514 TYR A C 1
ATOM 3951 O O . TYR A 1 514 ? 17.528 18.517 -21.477 1.00 92.81 514 TYR A O 1
ATOM 3959 N N . SER A 1 515 ? 16.418 18.697 -23.406 1.00 93.12 515 SER A N 1
ATOM 3960 C CA . SER A 1 515 ? 16.571 20.153 -23.481 1.00 93.12 515 SER A CA 1
ATOM 3961 C C . SER A 1 515 ? 15.919 20.874 -22.296 1.00 93.12 515 SER A C 1
ATOM 3963 O O . SER A 1 515 ? 16.298 21.997 -21.994 1.00 93.12 515 SER A O 1
ATOM 3965 N N . GLY A 1 516 ? 14.916 20.250 -21.664 1.00 89.25 516 GLY A N 1
ATOM 3966 C CA . GLY A 1 516 ? 14.211 20.790 -20.498 1.00 89.25 516 GLY A CA 1
ATOM 3967 C C . GLY A 1 516 ? 15.056 20.840 -19.223 1.00 89.25 516 GLY A C 1
ATOM 3968 O O . GLY A 1 516 ? 14.784 21.678 -18.368 1.00 89.25 516 GLY A O 1
ATOM 3969 N N . ASP A 1 517 ? 16.099 20.010 -19.132 1.00 89.44 517 ASP A N 1
ATOM 3970 C CA . ASP A 1 517 ? 17.011 19.960 -17.981 1.00 89.44 517 ASP A CA 1
ATOM 3971 C C . ASP A 1 517 ? 18.222 20.892 -18.145 1.00 89.44 517 ASP A C 1
ATOM 3973 O O . ASP A 1 517 ? 19.004 21.080 -17.214 1.00 89.44 517 ASP A O 1
ATOM 3977 N N . LEU A 1 518 ? 18.395 21.477 -19.334 1.00 92.94 518 LEU A N 1
ATOM 3978 C CA . LEU A 1 518 ? 19.554 22.289 -19.685 1.00 92.94 518 LEU A CA 1
ATOM 3979 C C . LEU A 1 518 ? 19.244 23.779 -19.559 1.00 92.94 518 LEU A C 1
ATOM 3981 O O . LEU A 1 518 ? 18.227 24.279 -20.045 1.00 92.94 518 LEU A O 1
ATOM 3985 N N . THR A 1 519 ? 20.172 24.531 -18.971 1.00 94.12 519 THR A N 1
ATOM 3986 C CA . THR A 1 519 ? 20.122 25.992 -19.009 1.00 94.12 519 THR A CA 1
ATOM 3987 C C . THR A 1 519 ? 20.600 26.523 -20.363 1.00 94.12 519 THR A C 1
ATOM 3989 O O . THR A 1 519 ? 21.264 25.838 -21.143 1.00 94.12 519 THR A O 1
ATOM 3992 N N . ALA A 1 520 ? 20.332 27.803 -20.641 1.00 90.06 520 ALA A N 1
ATOM 3993 C CA . ALA A 1 520 ? 20.878 28.466 -21.828 1.00 90.06 520 ALA A CA 1
ATOM 3994 C C . ALA A 1 520 ? 22.422 28.455 -21.861 1.00 90.06 520 ALA A C 1
ATOM 3996 O O . ALA A 1 520 ? 23.010 28.414 -22.940 1.00 90.06 520 ALA A O 1
ATOM 3997 N N . ALA A 1 521 ? 23.072 28.477 -20.691 1.00 92.06 521 ALA A N 1
ATOM 3998 C CA . ALA A 1 521 ? 24.524 28.384 -20.586 1.00 92.06 521 ALA A CA 1
ATOM 3999 C C . ALA A 1 521 ? 25.025 26.970 -20.917 1.00 92.06 521 ALA A C 1
ATOM 4001 O O . ALA A 1 521 ? 26.000 26.842 -21.655 1.00 92.06 521 ALA A O 1
ATOM 4002 N N . ASP A 1 522 ? 24.328 25.929 -20.445 1.00 92.12 522 ASP A N 1
ATOM 4003 C CA . ASP A 1 522 ? 24.658 24.536 -20.770 1.00 92.12 522 ASP A CA 1
ATOM 4004 C C . ASP A 1 522 ? 24.540 24.292 -22.277 1.00 92.12 522 ASP A C 1
ATOM 4006 O O . ASP A 1 522 ? 25.462 23.772 -22.894 1.00 92.12 522 ASP A O 1
ATOM 4010 N N . LEU A 1 523 ? 23.455 24.764 -22.902 1.00 88.38 523 LEU A N 1
ATOM 4011 C CA . LEU A 1 523 ? 23.256 24.665 -24.353 1.00 88.38 523 LEU A CA 1
ATOM 4012 C C . LEU A 1 523 ? 24.358 25.376 -25.153 1.00 88.38 523 LEU A C 1
ATOM 4014 O O . LEU A 1 523 ? 24.826 24.848 -26.162 1.00 88.38 523 LEU A O 1
ATOM 4018 N N . ALA A 1 524 ? 24.789 26.560 -24.710 1.00 87.19 524 ALA A N 1
ATOM 4019 C CA . ALA A 1 524 ? 25.883 27.288 -25.350 1.00 87.19 524 ALA A CA 1
ATOM 4020 C C . ALA A 1 524 ? 27.231 26.564 -25.191 1.00 87.19 524 ALA A C 1
ATOM 4022 O O . ALA A 1 524 ? 28.034 26.571 -26.123 1.00 87.19 524 ALA A O 1
ATOM 4023 N N . GLY A 1 525 ? 27.465 25.927 -24.040 1.00 87.25 525 GLY A N 1
ATOM 4024 C CA . GLY A 1 525 ? 28.640 25.088 -23.801 1.00 87.25 525 GLY A CA 1
ATOM 4025 C C . GLY A 1 525 ? 28.649 23.846 -24.690 1.00 87.25 525 GLY A C 1
ATOM 4026 O O . GLY A 1 525 ? 29.646 23.577 -25.354 1.00 87.25 525 GLY A O 1
ATOM 4027 N N . LEU A 1 526 ? 27.507 23.159 -24.783 1.00 88.06 526 LEU A N 1
ATOM 4028 C CA . LEU A 1 526 ? 27.337 21.965 -25.611 1.00 88.06 526 LEU A CA 1
ATOM 4029 C C . LEU A 1 526 ? 27.543 22.242 -27.096 1.00 88.06 526 LEU A C 1
ATOM 4031 O O . LEU A 1 526 ? 27.977 21.348 -27.805 1.00 88.06 526 LEU A O 1
ATOM 4035 N N . ALA A 1 527 ? 27.280 23.458 -27.587 1.00 80.88 527 ALA A N 1
ATOM 4036 C CA . ALA A 1 527 ? 27.490 23.802 -28.995 1.00 80.88 527 ALA A CA 1
ATOM 4037 C C . ALA A 1 527 ? 28.933 23.540 -29.476 1.00 80.88 527 ALA A C 1
ATOM 4039 O O . ALA A 1 527 ? 29.139 23.266 -30.659 1.00 80.88 527 ALA A O 1
ATOM 4040 N N . ALA A 1 528 ? 29.918 23.583 -28.570 1.00 80.50 528 ALA A N 1
ATOM 4041 C CA . ALA A 1 528 ? 31.310 23.251 -28.869 1.00 80.50 528 ALA A CA 1
ATOM 4042 C C . ALA A 1 528 ? 31.534 21.750 -29.149 1.00 80.50 528 ALA A C 1
ATOM 4044 O O . ALA A 1 528 ? 32.469 21.406 -29.872 1.00 80.50 528 ALA A O 1
ATOM 4045 N N . ASP A 1 529 ? 30.656 20.880 -28.643 1.00 82.19 529 ASP A N 1
ATOM 4046 C CA . ASP A 1 529 ? 30.736 19.419 -28.766 1.00 82.19 529 ASP A CA 1
ATOM 4047 C C . ASP A 1 529 ? 30.010 18.876 -30.014 1.00 82.19 529 ASP A C 1
ATOM 4049 O O . ASP A 1 529 ? 29.942 17.665 -30.224 1.00 82.19 529 ASP A O 1
ATOM 4053 N N . GLY A 1 530 ? 29.468 19.759 -30.864 1.00 87.56 530 GLY A N 1
ATOM 4054 C CA . GLY A 1 530 ? 28.762 19.402 -32.101 1.00 87.56 530 GLY A CA 1
ATOM 4055 C C . GLY A 1 530 ? 27.480 18.574 -31.898 1.00 87.56 530 GLY A C 1
ATOM 4056 O O . GLY A 1 530 ? 27.341 17.531 -32.539 1.00 87.56 530 GLY A O 1
ATOM 4057 N N . PRO A 1 531 ? 26.540 19.001 -31.033 1.00 91.62 531 PRO A N 1
ATOM 4058 C CA . PRO A 1 531 ? 25.377 18.213 -30.656 1.00 91.62 531 PRO A CA 1
ATOM 4059 C C . PRO A 1 531 ? 24.358 18.132 -31.796 1.00 91.62 531 PRO A C 1
ATOM 4061 O O . PRO A 1 531 ? 24.248 19.034 -32.630 1.00 91.62 531 PRO A O 1
ATOM 4064 N N . SER A 1 532 ? 23.554 17.071 -31.791 1.00 93.75 532 SER A N 1
ATOM 4065 C CA . SER A 1 532 ? 22.363 16.975 -32.639 1.00 93.75 532 SER A CA 1
ATOM 4066 C C . SER A 1 532 ? 21.136 17.408 -31.850 1.00 93.75 532 SER A C 1
ATOM 4068 O O . SER A 1 532 ? 20.856 16.848 -30.795 1.00 93.75 532 SER A O 1
ATOM 4070 N N . PHE A 1 533 ? 20.389 18.387 -32.358 1.00 93.62 533 PHE A N 1
ATOM 4071 C CA . PHE A 1 533 ? 19.142 18.831 -31.738 1.00 93.62 533 PHE A CA 1
ATOM 4072 C C . PHE A 1 533 ? 17.951 18.154 -32.399 1.00 93.62 533 PHE A C 1
ATOM 4074 O O . PHE A 1 533 ? 17.770 18.254 -33.613 1.00 93.62 533 PHE A O 1
ATOM 4081 N N . VAL A 1 534 ? 17.118 17.513 -31.589 1.00 95.56 534 VAL A N 1
ATOM 4082 C CA . VAL A 1 534 ? 15.893 16.861 -32.037 1.00 95.56 534 VAL A CA 1
ATOM 4083 C C . VAL A 1 534 ? 14.718 17.484 -31.307 1.00 95.56 534 VAL A C 1
ATOM 4085 O O . VAL A 1 534 ? 14.677 17.519 -30.079 1.00 95.56 534 VAL A O 1
ATOM 4088 N N . VAL A 1 535 ? 13.744 17.971 -32.069 1.00 95.75 535 VAL A N 1
ATOM 4089 C CA . VAL A 1 535 ? 12.484 18.485 -31.532 1.00 95.75 535 VAL A CA 1
ATOM 4090 C C . VAL A 1 535 ? 11.394 17.481 -31.856 1.00 95.75 535 VAL A C 1
ATOM 4092 O O . VAL A 1 535 ? 11.188 17.148 -33.021 1.00 95.75 535 VAL A O 1
ATOM 4095 N N . THR A 1 536 ? 10.707 17.004 -30.826 1.00 95.12 536 THR A N 1
ATOM 4096 C CA . THR A 1 536 ? 9.630 16.019 -30.949 1.00 95.12 536 THR A CA 1
ATOM 4097 C C . THR A 1 536 ? 8.296 16.638 -30.545 1.00 95.12 536 THR A C 1
ATOM 4099 O O . THR A 1 536 ? 8.245 17.624 -29.809 1.00 95.12 536 THR A O 1
ATOM 4102 N N . ASP A 1 537 ? 7.197 16.038 -30.996 1.00 93.00 537 ASP A N 1
ATOM 4103 C CA . ASP A 1 537 ? 5.846 16.383 -30.549 1.00 93.00 537 ASP A CA 1
ATOM 4104 C C . ASP A 1 537 ? 5.371 15.479 -29.396 1.00 93.00 537 ASP A C 1
ATOM 4106 O O . ASP A 1 537 ? 4.168 15.328 -29.186 1.00 93.00 537 ASP A O 1
ATOM 4110 N N . SER A 1 538 ? 6.295 14.825 -28.682 1.00 92.06 538 SER A N 1
ATOM 4111 C CA . SER A 1 538 ? 5.968 13.720 -27.777 1.00 92.06 538 SER A CA 1
ATOM 4112 C C . SER A 1 538 ? 5.377 14.186 -26.442 1.00 92.06 538 SER A C 1
ATOM 4114 O O . SER A 1 538 ? 4.458 13.549 -25.924 1.00 92.06 538 SER A O 1
ATOM 4116 N N . ASN A 1 539 ? 5.805 15.352 -25.941 1.00 87.81 539 ASN A N 1
ATOM 4117 C CA . ASN A 1 539 ? 5.289 15.968 -24.716 1.00 87.81 539 ASN A CA 1
ATOM 4118 C C . ASN A 1 539 ? 3.916 16.630 -24.952 1.00 87.81 539 ASN A C 1
ATOM 4120 O O . ASN A 1 539 ? 3.749 17.854 -24.952 1.00 87.81 539 ASN A O 1
ATOM 4124 N N . ARG A 1 540 ? 2.916 15.796 -25.238 1.00 88.06 540 ARG A N 1
ATOM 4125 C CA . ARG A 1 540 ? 1.546 16.216 -25.539 1.00 88.06 540 ARG A CA 1
ATOM 4126 C C . ARG A 1 540 ? 0.768 16.405 -24.253 1.00 88.06 540 ARG A C 1
ATOM 4128 O O . ARG A 1 540 ? 0.844 15.608 -23.323 1.00 88.06 540 ARG A O 1
ATOM 4135 N N . ARG A 1 541 ? -0.120 17.395 -24.256 1.00 87.56 541 ARG A N 1
ATOM 4136 C CA . ARG A 1 541 ? -1.096 17.556 -23.182 1.00 87.56 541 ARG A CA 1
ATOM 4137 C C . ARG A 1 541 ? -2.167 16.470 -23.284 1.00 87.56 541 ARG A C 1
ATOM 4139 O O . ARG A 1 541 ? -3.090 16.592 -24.080 1.00 87.56 541 ARG A O 1
ATOM 4146 N N . VAL A 1 542 ? -2.053 15.416 -22.486 1.00 86.75 542 VAL A N 1
ATOM 4147 C CA . VAL A 1 542 ? -3.004 14.292 -22.443 1.00 86.75 542 VAL A CA 1
ATOM 4148 C C . VAL A 1 542 ? -3.360 13.966 -20.996 1.00 86.75 542 VAL A C 1
ATOM 4150 O O . VAL A 1 542 ? -2.532 14.101 -20.104 1.00 86.75 542 VAL A O 1
ATOM 4153 N N . ALA A 1 543 ? -4.588 13.529 -20.734 1.00 83.38 543 ALA A N 1
ATOM 4154 C CA . ALA A 1 543 ? -4.918 12.870 -19.470 1.00 83.38 543 ALA A CA 1
ATOM 4155 C C . ALA A 1 543 ? -4.431 11.416 -19.504 1.00 83.38 543 ALA A C 1
ATOM 4157 O O . ALA A 1 543 ? -4.781 10.706 -20.453 1.00 83.38 543 ALA A O 1
ATOM 4158 N N . TYR A 1 544 ? -3.674 10.999 -18.486 1.00 80.62 544 TYR A N 1
ATOM 4159 C CA . TYR A 1 544 ? -3.249 9.611 -18.282 1.00 80.62 544 TYR A CA 1
ATOM 4160 C C . TYR A 1 544 ? -4.126 8.936 -17.221 1.00 80.62 544 TYR A C 1
ATOM 4162 O O . TYR A 1 544 ? -4.503 9.542 -16.218 1.00 80.62 544 TYR A O 1
ATOM 4170 N N . SER A 1 545 ? -4.460 7.670 -17.448 1.00 78.62 545 SER A N 1
ATOM 4171 C CA . SER A 1 545 ? -4.970 6.748 -16.437 1.00 78.62 545 SER A CA 1
ATOM 4172 C C . SER A 1 545 ? -3.839 5.798 -16.082 1.00 78.62 545 SER A C 1
ATOM 4174 O O . SER A 1 545 ? -3.299 5.119 -16.944 1.00 78.62 545 SER A O 1
ATOM 4176 N N . PHE A 1 546 ? -3.488 5.731 -14.805 1.00 78.12 546 PHE A N 1
ATOM 4177 C CA . PHE A 1 546 ? -2.452 4.817 -14.325 1.00 78.12 546 PHE A CA 1
ATOM 4178 C C . PHE A 1 546 ? -3.025 3.450 -13.912 1.00 78.12 546 PHE A C 1
ATOM 4180 O O . PHE A 1 546 ? -2.335 2.652 -13.284 1.00 78.12 546 PHE A O 1
ATOM 4187 N N . ASP A 1 547 ? -4.289 3.176 -14.261 1.00 73.81 547 ASP A N 1
ATOM 4188 C CA . ASP A 1 547 ? -5.016 1.971 -13.846 1.00 73.81 547 ASP A CA 1
ATOM 4189 C C . ASP A 1 547 ? -4.627 0.729 -14.672 1.00 73.81 547 ASP A C 1
ATOM 4191 O O . ASP A 1 547 ? -4.851 -0.408 -14.250 1.00 73.81 547 ASP A O 1
ATOM 4195 N N . ALA A 1 548 ? -4.037 0.935 -15.854 1.00 79.44 548 ALA A N 1
ATOM 4196 C CA . ALA A 1 548 ? -3.544 -0.117 -16.734 1.00 79.44 548 ALA A CA 1
ATOM 4197 C C . ALA A 1 548 ? -2.369 0.384 -17.600 1.00 79.44 548 ALA A C 1
ATOM 4199 O O . ALA A 1 548 ? -2.278 1.579 -17.882 1.00 79.44 548 ALA A O 1
ATOM 4200 N N . PRO A 1 549 ? -1.474 -0.512 -18.053 1.00 83.44 549 PRO A N 1
ATOM 4201 C CA . PRO A 1 549 ? -0.419 -0.180 -19.016 1.00 83.44 549 PRO A CA 1
ATOM 4202 C C . PRO A 1 549 ? -0.942 0.018 -20.452 1.00 83.44 549 PRO A C 1
ATOM 4204 O O . PRO A 1 549 ? -0.259 0.625 -21.272 1.00 83.44 549 PRO A O 1
ATOM 4207 N N . ARG A 1 550 ? -2.149 -0.474 -20.765 1.00 85.62 550 ARG A N 1
ATOM 4208 C CA . ARG A 1 550 ? -2.784 -0.393 -22.092 1.00 85.62 550 ARG A CA 1
ATOM 4209 C C . ARG A 1 550 ? -3.898 0.646 -22.111 1.00 85.62 550 ARG A C 1
ATOM 4211 O O . ARG A 1 550 ? -4.574 0.830 -21.103 1.00 85.62 550 ARG A O 1
ATOM 4218 N N . ASP A 1 551 ? -4.094 1.288 -23.265 1.00 82.56 551 ASP A N 1
ATOM 4219 C CA . ASP A 1 551 ? -5.170 2.265 -23.522 1.00 82.56 551 ASP A CA 1
ATOM 4220 C C . ASP A 1 551 ? -5.300 3.330 -22.420 1.00 82.56 551 ASP A C 1
ATOM 4222 O O . ASP A 1 551 ? -6.381 3.701 -21.962 1.00 82.56 551 ASP A O 1
ATOM 4226 N N . ASN A 1 552 ? -4.141 3.803 -21.973 1.00 82.50 552 ASN A N 1
ATOM 4227 C CA . ASN A 1 552 ? -3.962 4.485 -20.701 1.00 82.50 552 ASN A CA 1
ATOM 4228 C C . ASN A 1 552 ? -3.848 6.011 -20.827 1.00 82.50 552 ASN A C 1
ATOM 4230 O O . ASN A 1 552 ? -3.528 6.692 -19.858 1.00 82.50 552 ASN A O 1
ATOM 4234 N N . HIS A 1 553 ? -4.103 6.571 -22.007 1.00 85.69 553 HIS A N 1
ATOM 4235 C CA . HIS A 1 553 ? -4.093 8.011 -22.229 1.00 85.69 553 HIS A CA 1
ATOM 4236 C C . HIS A 1 553 ? -5.209 8.440 -23.177 1.00 85.69 553 HIS A C 1
ATOM 4238 O O . HIS A 1 553 ? -5.723 7.676 -23.990 1.00 85.69 553 HIS A O 1
ATOM 4244 N N . SER A 1 554 ? -5.602 9.697 -23.038 1.00 87.75 554 SER A N 1
ATOM 4245 C CA . SER A 1 554 ? -6.583 10.347 -23.906 1.00 87.75 554 SER A CA 1
ATOM 4246 C C . SER A 1 554 ? -5.954 10.893 -25.190 1.00 87.75 554 SER A C 1
ATOM 4248 O O . SER A 1 554 ? -4.735 10.922 -25.361 1.00 87.75 554 SER A O 1
ATOM 4250 N N . TYR A 1 555 ? -6.810 11.375 -26.090 1.00 88.69 555 TYR A N 1
ATOM 4251 C CA . TYR A 1 555 ? -6.397 12.225 -27.201 1.00 88.69 555 TYR A CA 1
ATOM 4252 C C . TYR A 1 555 ? -5.728 13.518 -26.698 1.00 88.69 555 TYR A C 1
ATOM 4254 O O . TYR A 1 555 ? -5.935 13.947 -25.561 1.00 88.69 555 TYR A O 1
ATOM 4262 N N . THR A 1 556 ? -4.943 14.172 -27.559 1.00 91.00 556 THR A N 1
ATOM 4263 C CA . THR A 1 556 ? -4.299 15.451 -27.227 1.00 91.00 556 THR A CA 1
ATOM 4264 C C . THR A 1 556 ? -5.333 16.533 -26.936 1.00 91.00 556 THR A C 1
ATOM 4266 O O . THR A 1 556 ? -6.200 16.840 -27.754 1.00 91.00 556 THR A O 1
ATOM 4269 N N . LEU A 1 557 ? -5.224 17.130 -25.757 1.00 89.44 557 LEU A N 1
ATOM 4270 C CA . LEU A 1 557 ? -6.144 18.132 -25.255 1.00 89.44 557 LEU A CA 1
ATOM 4271 C C . LEU A 1 557 ? -5.705 19.543 -25.673 1.00 89.44 557 LEU A C 1
ATOM 4273 O O . LEU A 1 557 ? -4.548 19.909 -25.448 1.00 89.44 557 LEU A O 1
ATOM 4277 N N . PRO A 1 558 ? -6.630 20.384 -26.173 1.00 89.50 558 PRO A N 1
ATOM 4278 C CA . PRO A 1 558 ? -6.373 21.805 -26.390 1.00 89.50 558 PRO A CA 1
ATOM 4279 C C . PRO A 1 558 ? -5.976 22.536 -25.102 1.00 89.50 558 PRO A C 1
ATOM 4281 O O . PRO A 1 558 ? -6.244 22.071 -23.989 1.00 89.50 558 PRO A O 1
ATOM 4284 N N . ALA A 1 559 ? -5.395 23.727 -25.245 1.00 86.06 559 ALA A N 1
ATOM 4285 C CA . ALA A 1 559 ? -5.115 24.602 -24.111 1.00 86.06 559 ALA A CA 1
ATOM 4286 C C . ALA A 1 559 ? -6.397 24.884 -23.299 1.00 86.06 559 ALA A C 1
ATOM 4288 O O . ALA A 1 559 ? -7.451 25.175 -23.862 1.00 86.06 559 ALA A O 1
ATOM 4289 N N . GLY A 1 560 ? -6.312 24.766 -21.971 1.00 80.06 560 GLY A N 1
ATOM 4290 C CA . GLY A 1 560 ? -7.428 25.022 -21.051 1.00 80.06 560 GLY A CA 1
ATOM 4291 C C . GLY A 1 560 ? -8.514 23.937 -20.978 1.00 80.06 560 GLY A C 1
ATOM 4292 O O . GLY A 1 560 ? -9.343 23.992 -20.076 1.00 80.06 560 GLY A O 1
ATOM 4293 N N . ALA A 1 561 ? -8.517 22.930 -21.860 1.00 81.56 561 ALA A N 1
ATOM 4294 C CA . ALA A 1 561 ? -9.521 21.861 -21.833 1.00 81.56 561 ALA A CA 1
ATOM 4295 C C . ALA A 1 561 ? -9.199 20.805 -20.762 1.00 81.56 561 ALA A C 1
ATOM 4297 O O . ALA A 1 561 ? -8.076 20.314 -20.715 1.00 81.56 561 ALA A O 1
ATOM 4298 N N . THR A 1 562 ? -10.144 20.390 -19.926 1.00 69.88 562 THR A N 1
ATOM 4299 C CA . THR A 1 562 ? -9.935 19.308 -18.943 1.00 69.88 562 THR A CA 1
ATOM 4300 C C . THR A 1 562 ? -10.877 18.137 -19.211 1.00 69.88 562 THR A C 1
ATOM 4302 O O . THR A 1 562 ? -11.993 18.318 -19.695 1.00 69.88 562 THR A O 1
ATOM 4305 N N . LEU A 1 563 ? -10.420 16.915 -18.922 1.00 73.38 563 LEU A N 1
ATOM 4306 C CA . LEU A 1 563 ? -11.245 15.705 -18.966 1.00 73.38 563 LEU A CA 1
ATOM 4307 C C . LEU A 1 563 ? -11.643 15.314 -17.538 1.00 73.38 563 LEU A C 1
ATOM 4309 O O . LEU A 1 563 ? -11.024 14.439 -16.935 1.00 73.38 563 LEU A O 1
ATOM 4313 N N . GLY A 1 564 ? -12.669 15.976 -16.995 1.00 63.59 564 GLY A N 1
ATOM 4314 C CA . GLY A 1 564 ? -13.102 15.775 -15.604 1.00 63.59 564 GLY A CA 1
ATOM 4315 C C . GLY A 1 564 ? -11.977 16.025 -14.587 1.00 63.59 564 GLY A C 1
ATOM 4316 O O . GLY A 1 564 ? -11.039 16.765 -14.876 1.00 63.59 564 GLY A O 1
ATOM 4317 N N . ASP A 1 565 ? -12.046 15.368 -13.425 1.00 55.34 565 ASP A N 1
ATOM 4318 C CA . ASP A 1 565 ? -11.030 15.426 -12.354 1.00 55.34 565 ASP A CA 1
ATOM 4319 C C . ASP A 1 565 ? -9.823 14.492 -12.612 1.00 55.34 565 ASP A C 1
ATOM 4321 O O . ASP A 1 565 ? -9.263 13.911 -11.680 1.00 55.34 565 ASP A O 1
ATOM 4325 N N . ARG A 1 566 ? -9.442 14.254 -13.876 1.00 55.44 566 ARG A N 1
ATOM 4326 C CA . ARG A 1 566 ? -8.301 13.379 -14.206 1.00 55.44 566 ARG A CA 1
ATOM 4327 C C . ARG A 1 566 ? -6.999 14.171 -14.255 1.00 55.44 566 ARG A C 1
ATOM 4329 O O . ARG A 1 566 ? -6.950 15.247 -14.849 1.00 55.44 566 ARG A O 1
ATOM 4336 N N . ALA A 1 567 ? -5.942 13.600 -13.676 1.00 55.38 567 ALA A N 1
ATOM 4337 C CA . ALA A 1 567 ? -4.596 14.149 -13.770 1.00 55.38 567 ALA A CA 1
ATOM 4338 C C . ALA A 1 567 ? -4.153 14.241 -15.241 1.00 55.38 567 ALA A C 1
ATOM 4340 O O . ALA A 1 567 ? -4.411 13.345 -16.053 1.00 55.38 567 ALA A O 1
ATOM 4341 N N . ILE A 1 568 ? -3.520 15.358 -15.590 1.00 55.59 568 ILE A N 1
ATOM 4342 C CA . ILE A 1 568 ? -2.964 15.590 -16.921 1.00 55.59 568 ILE A CA 1
ATOM 4343 C C . ILE A 1 568 ? -1.506 15.150 -16.877 1.00 55.59 568 ILE A C 1
ATOM 4345 O O . ILE A 1 568 ? -0.734 15.720 -16.120 1.00 55.59 568 ILE A O 1
ATOM 4349 N N . GLY A 1 569 ? -1.129 14.203 -17.733 1.00 55.72 569 GLY A N 1
ATOM 4350 C CA . GLY A 1 569 ? 0.273 13.931 -18.022 1.00 55.72 569 GLY A CA 1
ATOM 4351 C C . GLY A 1 569 ? 1.059 13.211 -16.927 1.00 55.72 569 GLY A C 1
ATOM 4352 O O . GLY A 1 569 ? 0.589 12.970 -15.819 1.00 55.72 569 GLY A O 1
ATOM 4353 N N . TYR A 1 570 ? 2.312 12.936 -17.279 1.00 52.19 570 TYR A N 1
ATOM 4354 C CA . TYR A 1 570 ? 3.438 12.847 -16.348 1.00 52.19 570 TYR A CA 1
ATOM 4355 C C . TYR A 1 570 ? 4.045 14.245 -16.089 1.00 52.19 570 TYR A C 1
ATOM 4357 O O . TYR A 1 570 ? 5.207 14.334 -15.716 1.00 52.19 570 TYR A O 1
ATOM 4365 N N . GLY A 1 571 ? 3.320 15.321 -16.426 1.00 46.97 571 GLY A N 1
ATOM 4366 C CA . GLY A 1 571 ? 3.863 16.669 -16.630 1.00 46.97 571 GLY A CA 1
ATOM 4367 C C . GLY A 1 571 ? 3.699 17.612 -15.454 1.00 46.97 571 GLY A C 1
ATOM 4368 O O . GLY A 1 571 ? 2.797 17.371 -14.620 1.00 46.97 571 GLY A O 1
#

Secondary structure (DSSP, 8-state):
-HHHHHHTSHHIIIIITT-GGGHHHHHHHHHHHHHHHHHTTS-SSHHHHHHHHHHHHT-TT-HHHHHHHHHHHHHHHHHHHHTSTTTS--HHHHHHHHHHHHHHHHHHHHHHHGGGGSHHHHHHHHHSS-HHHHTTT--HHHHTTT---GGGT-EETTEES-HHHHHHHH-HHHHHHHHHHHHHHHHHHHH---TTHHHHHHHHHHHHHHHHTT-SGGG--HHHHHHHHHHHHSTTGGGG--GGGGHHHHHHHHHHHHHHHHHHHHHHTTT-GGGHHHHHHHHHHHHHHHHHHTHHHHTT--S-TT--S---HHHHHHHHHHHHH-SS-EEEEES--SS-EETTEE-SS-SGGG-TTS-EE---SS-SS-HHHHHHHHHHHTTGGGT---S-HHHHHHHTTEEEEEEETTB-TTTTTS--HHHHHHHHT-TTSEEEEEES-TTTTTS-TT---TT-HHHHHHTTS-SEEEEE-TT---SS----S--EEEES-HHHHHHHHHTTTTTT---EEEGGG--HHHHHHHGGG-PEEEE-S-S---BB-TT-SSS-BPSPPPTT---TTPPB---

Radius of gyration: 28.45 Å; chains: 1; bounding box: 66×55×78 Å